Protein AF-A0A8C9R2N9-F1 (afdb_monomer_lite)

Foldseek 3Di:
DDDDDDDDDPPDDDDDDDDDPDDPPDDFKDKDAAADDDDWDKDQDQWDWDQDPVRDIWIWGDRFIHTHPDMDMTGTLAFAFQVRDDDPVVNVVQVVQLVVLCVQFDWDDLDPLAFTFTPDQALVSHDPRQHDPDPPQDALVVLLVVLLVVCVVDVDDPDLLLVVCVVCVLPQLSLQVCCQFFLQVQQKFFALDDDPQHPDFQVQQVVVADPPDGPNVQSVVRFKMKRWQQLLAPQAWQCPDVVFDFDAWTKIWMWGLHPVRGTGTAWMFGHSHDDLQTDIDGPPFPSQLNLVRSLRVLQSSLLCLVQPLACRQFLLLLSLLVSLLSNQPGLSHLLNLLCVQASRNSSSNVSSCCNAPQDQVHLVSQFARSHPCSSVSSSSSVLLQAAPLCLQLQSSCVVRVNQDCVSRVPSVLNVLLVLLLVLLLLLLLLSLVVHPVWLVSQVPRPSQLSSQLSSCCRRSVVPVSHHRDNGGRTSNSVSSVSSSSQCSFWLSNLSNFQSLLSQPLSCSRRASTFRDYRGSDGPPGDPVNVVNGGDDPRSSSSSNSNSVSRNDADPPFAFDLRDPSCSNPDPSSVVSSVSSVVSLVVSLVVLVVVQPPDSNRRCSSNRVRIGRGNND

Sequence (616 aa):
INFLLLVLFQKQVDSYDINVTEDLGDIELVKIEKRKYWMQDDWYCKYITVKTPAGDYIEFPCFRWVTDDKEIILRDGRARLPQNDKTRVAKQHRRKELELRQKVYRWREWHPGFPMSIDANTHKELPRDIQFDSEKGIDFVLNYSKAVSERLIHVGWSVSQSVTAIAHWQEDFMFGYQFLNGCNPVMMQKSTKIPDNFPVTSAMVESCLERDLTLEEEVKAGNIYIADYAIMEGISPNSTDPCTLQYLAAPICMLYKNVQNKILPIAIQLGQTPGEDNPIFLPTDDKYDWLLAKIWVRSSDFHVHQTVTHLLRTHLISEVFGIAMFRQLPAVHPAFKLLLPHIRFTIAINTKAREQLICECGLFDKANGTGGGGHVELVQKSMKTFTYKSLCFPEAIKARGLESEEELPYYYYRDDGLRVWKAVQSFVTDIVSIYYSSDETVQDDEEIQAFVKDVCSFGMQDQDECEFPKSLKTREQLIEYLTTVIFTASAQHASINFGQYDWCSWIPNSPPTMRKAPPTKKGTVTVQHIIESLPDRGRSCWHLGAVWALSQFQENELFLGMYPDEHFTEKPAKAAMEKFRKKLTEITSFIKSRNEGKKLPYYYLSPDRIPNSVAV

Organism: Scleropages formosus (NCBI:txid113540)

Structure (mmCIF, N/CA/C/O backbone):
data_AF-A0A8C9R2N9-F1
#
_entry.id   AF-A0A8C9R2N9-F1
#
loop_
_atom_site.group_PDB
_atom_site.id
_atom_site.type_symbol
_atom_site.label_atom_id
_atom_site.label_alt_id
_atom_site.label_comp_id
_atom_site.label_asym_id
_atom_site.label_entity_id
_atom_site.label_seq_id
_atom_site.pdbx_PDB_ins_code
_atom_site.Cartn_x
_atom_site.Cartn_y
_atom_site.Cartn_z
_atom_site.occupancy
_atom_site.B_iso_or_equiv
_atom_site.auth_seq_id
_atom_site.auth_comp_id
_atom_site.auth_asym_id
_atom_site.auth_atom_id
_atom_site.pdbx_PDB_model_num
ATOM 1 N N . ILE A 1 1 ? 35.211 9.906 -40.954 1.00 30.98 1 ILE A N 1
ATOM 2 C CA . ILE A 1 1 ? 34.396 10.184 -39.748 1.00 30.98 1 ILE A CA 1
ATOM 3 C C . ILE A 1 1 ? 33.960 11.639 -39.849 1.00 30.98 1 ILE A C 1
ATOM 5 O O . ILE A 1 1 ? 34.763 12.517 -39.571 1.00 30.98 1 ILE A O 1
ATOM 9 N N . ASN A 1 2 ? 32.754 11.892 -40.361 1.00 23.36 2 ASN A N 1
ATOM 10 C CA . ASN A 1 2 ? 32.170 13.235 -40.386 1.00 23.36 2 ASN A CA 1
ATOM 11 C C . ASN A 1 2 ? 31.324 13.391 -39.119 1.00 23.36 2 ASN A C 1
ATOM 13 O O . ASN A 1 2 ? 30.475 12.547 -38.848 1.00 23.36 2 ASN A O 1
ATOM 17 N N . PHE A 1 3 ? 31.600 14.425 -38.325 1.00 26.95 3 PHE A N 1
ATOM 18 C CA . PHE A 1 3 ? 30.824 14.755 -37.132 1.00 26.95 3 PHE A CA 1
ATOM 19 C C . PHE A 1 3 ? 29.537 15.475 -37.542 1.00 26.95 3 PHE A C 1
ATOM 21 O O . PHE A 1 3 ? 29.598 16.468 -38.265 1.00 26.95 3 PHE A O 1
ATOM 28 N N . LEU A 1 4 ? 28.388 14.996 -37.060 1.00 31.89 4 LEU A N 1
ATOM 29 C CA . LEU A 1 4 ? 27.130 15.734 -37.112 1.00 31.89 4 LEU A CA 1
ATOM 30 C C . LEU A 1 4 ? 26.926 16.414 -35.752 1.00 31.89 4 LEU A C 1
ATOM 32 O O . LEU A 1 4 ? 26.895 15.745 -34.719 1.00 31.89 4 LEU A O 1
ATOM 36 N N . LEU A 1 5 ? 26.850 17.744 -35.752 1.00 31.39 5 LEU A N 1
ATOM 37 C CA . LEU A 1 5 ? 26.558 18.546 -34.568 1.00 31.39 5 LEU A CA 1
ATOM 38 C C . LEU A 1 5 ? 25.041 18.556 -34.364 1.00 31.39 5 LEU A C 1
ATOM 40 O O . LEU A 1 5 ? 24.313 18.969 -35.265 1.00 31.39 5 LEU A O 1
ATOM 44 N N . LEU A 1 6 ? 24.574 18.121 -33.196 1.00 41.03 6 LEU A N 1
ATOM 45 C CA . LEU A 1 6 ? 23.157 18.134 -32.858 1.00 41.03 6 LEU A CA 1
ATOM 46 C C . LEU A 1 6 ? 22.880 19.044 -31.674 1.00 41.03 6 LEU A C 1
ATOM 48 O O . LEU A 1 6 ? 23.296 18.770 -30.552 1.00 41.03 6 LEU A O 1
ATOM 52 N N . VAL A 1 7 ? 22.177 20.137 -31.955 1.00 34.03 7 VAL A N 1
ATOM 53 C CA . VAL A 1 7 ? 21.588 21.026 -30.954 1.00 34.03 7 VAL A CA 1
ATOM 54 C C . VAL A 1 7 ? 20.124 20.612 -30.837 1.00 34.03 7 VAL A C 1
ATOM 56 O O . VAL A 1 7 ? 19.346 20.868 -31.751 1.00 34.03 7 VAL A O 1
ATOM 59 N N . LEU A 1 8 ? 19.769 19.910 -29.760 1.00 41.91 8 LEU A N 1
ATOM 60 C CA . LEU A 1 8 ? 18.420 19.377 -29.548 1.00 41.91 8 LEU A CA 1
ATOM 61 C C . LEU A 1 8 ? 17.604 20.330 -28.664 1.00 41.91 8 LEU A C 1
ATOM 63 O O . LEU A 1 8 ? 18.012 20.659 -27.553 1.00 41.91 8 LEU A O 1
ATOM 67 N N . PHE A 1 9 ? 16.435 20.751 -29.150 1.00 40.16 9 PHE A N 1
ATOM 68 C CA . PHE A 1 9 ? 15.408 21.439 -28.361 1.00 40.16 9 PHE A CA 1
ATOM 69 C C . PHE A 1 9 ? 14.445 20.409 -27.727 1.00 40.16 9 PHE A C 1
ATOM 71 O O . PHE A 1 9 ? 14.229 19.324 -28.269 1.00 40.16 9 PHE A O 1
ATOM 78 N N . GLN A 1 10 ? 13.831 20.730 -26.579 1.00 43.34 10 GLN A N 1
ATOM 79 C CA . GLN A 1 10 ? 12.841 19.853 -25.929 1.00 43.34 10 GLN A CA 1
ATOM 80 C C . GLN A 1 10 ? 11.641 19.568 -26.861 1.00 43.34 10 GLN A C 1
ATOM 82 O O . GLN A 1 10 ? 10.961 20.497 -27.289 1.00 43.34 10 GLN A O 1
ATOM 87 N N . LYS A 1 11 ? 11.335 18.273 -27.074 1.00 55.31 11 LYS A N 1
ATOM 88 C CA . LYS A 1 11 ? 10.194 17.703 -27.842 1.00 55.31 11 LYS A CA 1
ATOM 89 C C . LYS A 1 11 ? 10.330 17.611 -29.373 1.00 55.31 11 LYS A C 1
ATOM 91 O O . LYS A 1 11 ? 9.311 17.553 -30.059 1.00 55.31 11 LYS A O 1
ATOM 96 N N . GLN A 1 12 ? 11.539 17.543 -29.919 1.00 71.94 12 GLN A N 1
ATOM 97 C CA . GLN A 1 12 ? 11.727 17.334 -31.357 1.00 71.94 12 GLN A CA 1
ATOM 98 C C . GLN A 1 12 ? 11.846 15.838 -31.714 1.00 71.94 12 GLN A C 1
ATOM 100 O O . GLN A 1 12 ? 12.436 15.059 -30.965 1.00 71.94 12 GLN A O 1
ATOM 105 N N . VAL A 1 13 ? 11.240 15.428 -32.835 1.00 86.44 13 VAL A N 1
ATOM 106 C CA . VAL A 1 13 ? 11.548 14.157 -33.510 1.00 86.44 13 VAL A CA 1
ATOM 107 C C . VAL A 1 13 ? 12.499 14.502 -34.640 1.00 86.44 13 VAL A C 1
ATOM 109 O O . VAL A 1 13 ? 12.107 15.197 -35.577 1.00 86.44 13 VAL A O 1
ATOM 112 N N . ASP A 1 14 ? 13.731 14.021 -34.544 1.00 89.81 14 ASP A N 1
ATOM 113 C CA . ASP A 1 14 ? 14.761 14.287 -35.537 1.00 89.81 14 ASP A CA 1
ATOM 114 C C . ASP A 1 14 ? 15.084 13.033 -36.342 1.00 89.81 14 ASP A C 1
ATOM 116 O O . ASP A 1 14 ? 15.123 11.922 -35.809 1.00 89.81 14 ASP A O 1
ATOM 120 N N . SER A 1 15 ? 15.325 13.223 -37.638 1.00 91.62 15 SER A N 1
ATOM 121 C CA . SER A 1 15 ? 15.617 12.148 -38.581 1.00 91.62 15 SER A CA 1
ATOM 122 C C . SER A 1 15 ? 16.916 12.439 -39.318 1.00 91.62 15 SER A C 1
ATOM 124 O O . SER A 1 15 ? 17.177 13.580 -39.701 1.00 91.62 15 SER A O 1
ATOM 126 N N . TYR A 1 16 ? 17.714 11.395 -39.537 1.00 92.81 16 TYR A N 1
ATOM 127 C CA . TYR A 1 16 ? 19.038 11.495 -40.147 1.00 92.81 16 TYR A CA 1
ATOM 128 C C . TYR A 1 16 ? 19.216 10.416 -41.201 1.00 92.81 16 TYR A C 1
ATOM 130 O O . TYR A 1 16 ? 18.921 9.248 -40.947 1.00 92.81 16 TYR A O 1
ATOM 138 N N . ASP A 1 17 ? 19.781 10.801 -42.341 1.00 93.38 17 ASP A N 1
ATOM 139 C CA . ASP A 1 17 ? 20.254 9.854 -43.342 1.00 93.38 17 ASP A CA 1
ATOM 140 C C . ASP A 1 17 ? 21.686 9.435 -42.994 1.00 93.38 17 ASP A C 1
ATOM 142 O O . ASP A 1 17 ? 22.619 10.244 -43.019 1.00 93.38 17 ASP A O 1
ATOM 146 N N . ILE A 1 18 ? 21.862 8.161 -42.639 1.00 91.81 18 ILE A N 1
ATOM 147 C CA . ILE A 1 18 ? 23.154 7.589 -42.251 1.00 91.81 18 ILE A CA 1
ATOM 148 C C . ILE A 1 18 ? 23.575 6.571 -43.308 1.00 91.81 18 ILE A C 1
ATOM 150 O O . ILE A 1 18 ? 22.955 5.522 -43.456 1.00 91.81 18 ILE A O 1
ATOM 154 N N . ASN A 1 19 ? 24.667 6.867 -44.014 1.00 91.44 19 ASN A N 1
ATOM 155 C CA . ASN A 1 19 ? 25.285 5.939 -44.958 1.00 91.44 19 ASN A CA 1
ATOM 156 C C . ASN A 1 19 ? 26.396 5.149 -44.258 1.00 91.44 19 ASN A C 1
ATOM 158 O O . ASN A 1 19 ? 27.342 5.737 -43.729 1.00 91.44 19 ASN A O 1
ATOM 162 N N . VAL A 1 20 ? 26.284 3.823 -44.272 1.00 91.31 20 VAL A N 1
ATOM 163 C CA . VAL A 1 20 ? 27.295 2.899 -43.738 1.00 91.31 20 VAL A CA 1
ATOM 164 C C . VAL A 1 20 ? 28.246 2.451 -44.849 1.00 91.31 20 VAL A C 1
ATOM 166 O O . VAL A 1 20 ? 27.872 2.405 -46.019 1.00 91.31 20 VAL A O 1
ATOM 169 N N . THR A 1 21 ? 29.501 2.165 -44.501 1.00 91.00 21 THR A N 1
ATOM 170 C CA . THR A 1 21 ? 30.548 1.801 -45.475 1.00 91.00 21 THR A CA 1
ATOM 171 C C . THR A 1 21 ? 30.492 0.342 -45.922 1.00 91.00 21 THR A C 1
ATOM 173 O O . THR A 1 21 ? 31.142 -0.016 -46.900 1.00 91.00 21 THR A O 1
ATOM 176 N N . GLU A 1 22 ? 29.746 -0.494 -45.205 1.00 92.88 22 GLU A N 1
ATOM 177 C CA . GLU A 1 22 ? 29.588 -1.926 -45.448 1.00 92.88 22 GLU A CA 1
ATOM 178 C C . GLU A 1 22 ? 28.157 -2.367 -45.118 1.00 92.88 22 GLU A C 1
ATOM 180 O O . GLU A 1 22 ? 27.438 -1.668 -44.400 1.00 92.88 22 GLU A O 1
ATOM 185 N N . ASP A 1 23 ? 27.745 -3.518 -45.650 1.00 89.94 23 ASP A N 1
ATOM 186 C CA . ASP A 1 23 ? 26.470 -4.140 -45.295 1.00 89.94 23 ASP A CA 1
ATOM 187 C C . ASP A 1 23 ? 26.554 -4.726 -43.878 1.00 89.94 23 ASP A C 1
ATOM 189 O O . ASP A 1 23 ? 27.383 -5.593 -43.598 1.00 89.94 23 ASP A O 1
ATOM 193 N N . LEU A 1 24 ? 25.702 -4.225 -42.981 1.00 90.12 24 LEU A N 1
ATOM 194 C CA . LEU A 1 24 ? 25.659 -4.630 -41.575 1.00 90.12 24 LEU A CA 1
ATOM 195 C C . LEU A 1 24 ? 24.761 -5.855 -41.331 1.00 90.12 24 LEU A C 1
ATOM 197 O O . LEU A 1 24 ? 24.753 -6.377 -40.216 1.00 90.12 24 LEU A O 1
ATOM 201 N N . GLY A 1 25 ? 24.008 -6.308 -42.341 1.00 89.75 25 GLY A N 1
ATOM 202 C CA . GLY A 1 25 ? 22.984 -7.339 -42.186 1.00 89.75 25 GLY A CA 1
ATOM 203 C C . GLY A 1 25 ? 21.828 -6.898 -41.278 1.00 89.75 25 GLY A C 1
ATOM 204 O O . GLY A 1 25 ? 21.458 -5.721 -41.232 1.00 89.75 25 GLY A O 1
ATOM 205 N N . ASP A 1 26 ? 21.250 -7.851 -40.542 1.00 89.25 26 ASP A N 1
ATOM 206 C CA . ASP A 1 26 ? 20.161 -7.578 -39.600 1.00 89.25 26 ASP A CA 1
ATOM 207 C C . ASP A 1 26 ? 20.655 -6.735 -38.414 1.00 89.25 26 ASP A C 1
ATOM 209 O O . ASP A 1 26 ? 21.533 -7.140 -37.648 1.00 89.25 26 ASP A O 1
ATOM 213 N N . ILE A 1 27 ? 20.048 -5.564 -38.215 1.00 91.50 27 ILE A N 1
ATOM 214 C CA . ILE A 1 27 ? 20.399 -4.673 -37.105 1.00 91.50 27 ILE A CA 1
ATOM 215 C C . ILE A 1 27 ? 19.938 -5.293 -35.779 1.00 91.50 27 ILE A C 1
ATOM 217 O O . ILE A 1 27 ? 18.743 -5.380 -35.498 1.00 91.50 27 ILE A O 1
ATOM 221 N N . GLU A 1 28 ? 20.894 -5.682 -34.933 1.00 90.00 28 GLU A N 1
ATOM 222 C CA . GLU A 1 28 ? 20.603 -6.266 -33.616 1.00 90.00 28 GLU A CA 1
ATOM 223 C C . GLU A 1 28 ? 20.548 -5.239 -32.477 1.00 90.00 28 GLU A C 1
ATOM 225 O O . GLU A 1 28 ? 19.728 -5.371 -31.564 1.00 90.00 28 GLU A O 1
ATOM 230 N N . LEU A 1 29 ? 21.441 -4.243 -32.500 1.00 95.25 29 LEU A N 1
ATOM 231 C CA . LEU A 1 29 ? 21.649 -3.281 -31.417 1.00 95.25 29 LEU A CA 1
ATOM 232 C C . LEU A 1 29 ? 21.846 -1.869 -31.970 1.00 95.25 29 LEU A C 1
ATOM 234 O O . LEU A 1 29 ? 22.478 -1.691 -33.010 1.00 95.25 29 LEU A O 1
ATOM 238 N N . VAL A 1 30 ? 21.402 -0.866 -31.214 1.00 95.19 30 VAL A N 1
ATOM 239 C CA . VAL A 1 30 ? 21.733 0.545 -31.458 1.00 95.19 30 VAL A CA 1
ATOM 240 C C . VAL A 1 30 ? 22.514 1.084 -30.270 1.00 95.19 30 VAL A C 1
ATOM 242 O O . VAL A 1 30 ? 22.053 1.002 -29.134 1.00 95.19 30 VAL A O 1
ATOM 245 N N . LYS A 1 31 ? 23.702 1.635 -30.526 1.00 94.81 31 LYS A N 1
ATOM 246 C CA . LYS A 1 31 ? 24.531 2.295 -29.513 1.00 94.81 31 LYS A CA 1
ATOM 247 C C . LYS A 1 31 ? 24.404 3.812 -29.644 1.00 94.81 31 LYS A C 1
ATOM 249 O O . LYS A 1 31 ? 24.593 4.356 -30.728 1.00 94.81 31 LYS A O 1
ATOM 254 N N . ILE A 1 32 ? 24.160 4.476 -28.521 1.00 92.94 32 ILE A N 1
ATOM 255 C CA . ILE A 1 32 ? 24.166 5.930 -28.370 1.00 92.94 32 ILE A CA 1
ATOM 256 C C . ILE A 1 32 ? 25.261 6.292 -27.370 1.00 92.94 32 ILE A C 1
ATOM 258 O O . ILE A 1 32 ? 25.364 5.679 -26.309 1.00 92.94 32 ILE A O 1
ATOM 262 N N . GLU A 1 33 ? 26.059 7.303 -27.687 1.00 90.50 33 GLU A N 1
ATOM 263 C CA . GLU A 1 33 ? 27.053 7.882 -26.785 1.00 90.50 33 GLU A CA 1
ATOM 264 C C . GLU A 1 33 ? 26.871 9.398 -26.806 1.00 90.50 33 GLU A C 1
ATOM 266 O O . GLU A 1 33 ? 26.909 10.013 -27.874 1.00 90.50 33 GLU A O 1
ATOM 271 N N . LYS A 1 34 ? 26.653 9.999 -25.634 1.00 87.62 34 LYS A N 1
ATOM 272 C CA . LYS A 1 34 ? 26.578 11.455 -25.504 1.00 87.62 34 LYS A CA 1
ATOM 273 C C . LYS A 1 34 ? 27.916 11.971 -24.995 1.00 87.62 34 LYS A C 1
ATOM 275 O O . LYS A 1 34 ? 28.347 11.590 -23.912 1.00 87.62 34 LYS A O 1
ATOM 280 N N . ARG A 1 35 ? 28.569 12.833 -25.775 1.00 85.19 35 ARG A N 1
ATOM 281 C CA . ARG A 1 35 ? 29.823 13.487 -25.379 1.00 85.19 35 ARG A CA 1
ATOM 282 C C . ARG A 1 35 ? 29.548 14.891 -24.881 1.00 85.19 35 ARG A C 1
ATOM 284 O O . ARG A 1 35 ? 28.815 15.643 -25.530 1.00 85.19 35 ARG A O 1
ATOM 291 N N . LYS A 1 36 ? 30.202 15.263 -23.785 1.00 84.69 36 LYS A N 1
ATOM 292 C CA . LYS A 1 36 ? 30.131 16.623 -23.261 1.00 84.69 36 LYS A CA 1
ATOM 293 C C . LYS A 1 36 ? 30.735 17.606 -24.264 1.00 84.69 36 LYS A C 1
ATOM 295 O O . LYS A 1 36 ? 31.909 17.502 -24.609 1.00 84.69 36 LYS A O 1
ATOM 300 N N . TYR A 1 37 ? 29.940 18.576 -24.714 1.00 71.38 37 TYR A N 1
ATOM 301 C CA . TYR A 1 37 ? 30.416 19.618 -25.628 1.00 71.38 37 TYR A CA 1
ATOM 302 C C . TYR A 1 37 ? 30.881 20.871 -24.861 1.00 71.38 37 TYR A C 1
ATOM 304 O O . TYR A 1 37 ? 31.976 21.348 -25.133 1.00 71.38 37 TYR A O 1
ATOM 312 N N . TRP A 1 38 ? 30.119 21.370 -23.870 1.00 73.69 38 TRP A N 1
ATOM 313 C CA . TRP A 1 38 ? 30.485 22.557 -23.057 1.00 73.69 38 TRP A CA 1
ATOM 314 C C . TRP A 1 38 ? 29.992 22.478 -21.598 1.00 73.69 38 TRP A C 1
ATOM 316 O O . TRP A 1 38 ? 30.790 22.544 -20.663 1.00 73.69 38 TRP A O 1
ATOM 326 N N . MET A 1 39 ? 28.686 22.302 -21.390 1.00 77.12 39 MET A N 1
ATOM 327 C CA . MET A 1 39 ? 28.062 22.095 -20.075 1.00 77.12 39 MET A CA 1
ATOM 328 C C . MET A 1 39 ? 27.438 20.704 -20.003 1.00 77.12 39 MET A C 1
ATOM 330 O O . MET A 1 39 ? 27.202 20.088 -21.042 1.00 77.12 39 MET A O 1
ATOM 334 N N . GLN A 1 40 ? 27.214 20.216 -18.781 1.00 76.44 40 GLN A N 1
ATOM 335 C CA . GLN A 1 40 ? 26.434 18.998 -18.600 1.00 76.44 40 GLN A CA 1
ATOM 336 C C . GLN A 1 40 ? 24.972 19.290 -18.929 1.00 76.44 40 GLN A C 1
ATOM 338 O O . GLN A 1 40 ? 24.415 20.266 -18.430 1.00 76.44 40 GLN A O 1
ATOM 343 N N . ASP A 1 41 ? 24.383 18.443 -19.765 1.00 83.31 41 ASP A N 1
ATOM 344 C CA . ASP A 1 41 ? 22.980 18.538 -20.163 1.00 83.31 41 ASP A CA 1
ATOM 345 C C . ASP A 1 41 ? 22.411 17.131 -20.336 1.00 83.31 41 ASP A C 1
ATOM 347 O O . ASP A 1 41 ? 22.882 16.380 -21.188 1.00 83.31 41 ASP A O 1
ATOM 351 N N . ASP A 1 42 ? 21.455 16.737 -19.503 1.00 87.19 42 ASP A N 1
ATOM 352 C CA . ASP A 1 42 ? 20.895 15.388 -19.536 1.00 87.19 42 ASP A CA 1
ATOM 353 C C . ASP A 1 42 ? 19.813 15.294 -20.623 1.00 87.19 42 ASP A C 1
ATOM 355 O O . ASP A 1 42 ? 18.883 16.098 -20.669 1.00 87.19 42 ASP A O 1
ATOM 359 N N . TRP A 1 43 ? 19.888 14.275 -21.483 1.00 88.88 43 TRP A N 1
ATOM 360 C CA . TRP A 1 43 ? 18.938 14.097 -22.584 1.00 88.88 43 TRP A CA 1
ATOM 361 C C . TRP A 1 43 ? 18.003 12.916 -22.326 1.00 88.88 43 TRP A C 1
ATOM 363 O O . TRP A 1 43 ? 18.458 11.782 -22.220 1.00 88.88 43 TRP A O 1
ATOM 373 N N . TYR A 1 44 ? 16.691 13.143 -22.254 1.00 90.12 44 TYR A N 1
ATOM 374 C CA . TYR A 1 44 ? 15.724 12.046 -22.162 1.00 90.12 44 TYR A CA 1
ATOM 375 C C . TYR A 1 44 ? 15.388 11.500 -23.557 1.00 90.12 44 TYR A C 1
ATOM 377 O O . TYR A 1 44 ? 14.719 12.162 -24.355 1.00 90.12 44 TYR A O 1
ATOM 385 N N . CYS A 1 45 ? 15.844 10.283 -23.855 1.00 92.62 45 CYS A N 1
ATOM 386 C CA . CYS A 1 45 ? 15.598 9.620 -25.132 1.00 92.62 45 CYS A CA 1
ATOM 387 C C . CYS A 1 45 ? 14.385 8.688 -25.007 1.00 92.62 45 CYS A C 1
ATOM 389 O O . CYS A 1 45 ? 14.415 7.732 -24.233 1.00 92.62 45 CYS A O 1
ATOM 391 N N . LYS A 1 46 ? 13.320 8.941 -25.783 1.00 92.81 46 LYS A N 1
ATOM 392 C CA . LYS A 1 46 ? 12.125 8.078 -25.797 1.00 92.81 46 LYS A CA 1
ATOM 393 C C . LYS A 1 46 ? 12.383 6.773 -26.548 1.00 92.81 46 LYS A C 1
ATOM 395 O O . LYS A 1 46 ? 12.303 5.697 -25.969 1.00 92.81 46 LYS A O 1
ATOM 400 N N . TYR A 1 47 ? 12.720 6.863 -27.827 1.00 94.88 47 TYR A N 1
ATOM 401 C CA . TYR A 1 47 ? 12.958 5.711 -28.690 1.00 94.88 47 TYR A CA 1
ATOM 402 C C . TYR A 1 47 ? 13.806 6.119 -29.897 1.00 94.88 47 TYR A C 1
ATOM 404 O O . TYR A 1 47 ? 13.935 7.305 -30.205 1.00 94.88 47 TYR A O 1
ATOM 412 N N . ILE A 1 48 ? 14.350 5.124 -30.593 1.00 95.62 48 ILE A N 1
ATOM 413 C CA . ILE A 1 48 ? 14.954 5.270 -31.921 1.00 95.62 48 ILE A CA 1
ATOM 414 C C . ILE A 1 48 ? 14.216 4.358 -32.888 1.00 95.62 48 ILE A C 1
ATOM 416 O O . ILE A 1 48 ? 13.921 3.212 -32.564 1.00 95.62 48 ILE A O 1
ATOM 420 N N . THR A 1 49 ? 13.957 4.841 -34.097 1.00 95.50 49 THR A N 1
ATOM 421 C CA . THR A 1 49 ? 13.461 4.012 -35.196 1.00 95.50 49 THR A CA 1
ATOM 422 C C . THR A 1 49 ? 14.461 4.001 -36.333 1.00 95.50 49 THR A C 1
ATOM 424 O O . THR A 1 49 ? 14.975 5.052 -36.710 1.00 95.50 49 THR A O 1
ATOM 427 N N . VAL A 1 50 ? 14.701 2.829 -36.908 1.00 94.94 50 VAL A N 1
ATOM 428 C CA . VAL A 1 50 ? 15.604 2.651 -38.042 1.00 94.94 50 VAL A CA 1
ATOM 429 C C . VAL A 1 50 ? 14.818 2.100 -39.220 1.00 94.94 50 VAL A C 1
ATOM 431 O O . VAL A 1 50 ? 14.196 1.044 -39.111 1.00 94.94 50 VAL A O 1
ATOM 434 N N . LYS A 1 51 ? 14.872 2.814 -40.347 1.00 94.75 51 LYS A N 1
ATOM 435 C CA . LYS A 1 51 ? 14.405 2.320 -41.641 1.00 94.75 51 LYS A CA 1
ATOM 436 C C . LYS A 1 51 ? 15.598 1.758 -42.410 1.00 94.75 51 LYS A C 1
ATOM 438 O O . LYS A 1 51 ? 16.511 2.510 -42.744 1.00 94.75 51 LYS A O 1
ATOM 443 N N . THR A 1 52 ? 15.613 0.454 -42.664 1.00 92.75 52 THR A N 1
ATOM 444 C CA . THR A 1 52 ? 16.729 -0.200 -43.363 1.00 92.75 52 THR A CA 1
ATOM 445 C C . THR A 1 52 ? 16.664 0.061 -44.874 1.00 92.75 52 THR A C 1
ATOM 447 O O . THR A 1 52 ? 15.593 0.386 -45.400 1.00 92.75 52 THR A O 1
ATOM 450 N N . PRO A 1 53 ? 17.773 -0.128 -45.618 1.00 89.12 53 PRO A N 1
ATOM 451 C CA . PRO A 1 53 ? 17.753 -0.082 -47.082 1.00 89.12 53 PRO A CA 1
ATOM 452 C C . PRO A 1 53 ? 16.783 -1.093 -47.718 1.00 89.12 53 PRO A C 1
ATOM 454 O O . PRO A 1 53 ? 16.254 -0.834 -48.795 1.00 89.12 53 PRO A O 1
ATOM 457 N N . ALA A 1 54 ? 16.512 -2.214 -47.037 1.00 88.56 54 ALA A N 1
ATOM 458 C CA . ALA A 1 54 ? 15.531 -3.218 -47.457 1.00 88.56 54 ALA A CA 1
ATOM 459 C C . ALA A 1 54 ? 14.068 -2.770 -47.250 1.00 88.56 54 ALA A C 1
ATOM 461 O O . ALA A 1 54 ? 13.147 -3.415 -47.746 1.00 88.56 54 ALA A O 1
ATOM 462 N N . GLY A 1 55 ? 13.846 -1.648 -46.557 1.00 89.19 55 GLY A N 1
ATOM 463 C CA . GLY A 1 55 ? 12.523 -1.099 -46.266 1.00 89.19 55 GLY A CA 1
ATOM 464 C C . GLY A 1 55 ? 11.935 -1.540 -44.925 1.00 89.19 55 GLY A C 1
ATOM 465 O O . GLY A 1 55 ? 10.826 -1.111 -44.601 1.00 89.19 55 GLY A O 1
ATOM 466 N N . ASP A 1 56 ? 12.662 -2.335 -44.134 1.00 90.06 56 ASP A N 1
ATOM 467 C CA . ASP A 1 56 ? 12.225 -2.744 -42.799 1.00 90.06 56 ASP A CA 1
ATOM 468 C C . ASP A 1 56 ? 12.222 -1.562 -41.834 1.00 90.06 56 ASP A C 1
ATOM 470 O O . ASP A 1 56 ? 13.068 -0.670 -41.914 1.00 90.06 56 ASP A O 1
ATOM 474 N N . TYR A 1 57 ? 11.283 -1.583 -40.891 1.00 92.94 57 TYR A N 1
ATOM 475 C CA . TYR A 1 57 ? 11.164 -0.579 -39.841 1.00 92.94 57 TYR A CA 1
ATOM 476 C C . TYR A 1 57 ? 11.381 -1.241 -38.482 1.00 92.94 57 TYR A C 1
ATOM 478 O O . TYR A 1 57 ? 10.601 -2.103 -38.074 1.00 92.94 57 TYR A O 1
ATOM 486 N N . ILE A 1 58 ? 12.453 -0.855 -37.792 1.00 93.94 58 ILE A N 1
ATOM 487 C CA . ILE A 1 58 ? 12.849 -1.443 -36.511 1.00 93.94 58 ILE A CA 1
ATOM 488 C C . ILE A 1 58 ? 12.799 -0.358 -35.442 1.00 93.94 58 ILE A C 1
ATOM 490 O O . ILE A 1 58 ? 13.426 0.690 -35.575 1.00 93.94 58 ILE A O 1
ATOM 494 N N . GLU A 1 59 ? 12.054 -0.616 -34.374 1.00 95.56 59 GLU A N 1
ATOM 495 C CA . GLU A 1 59 ? 11.909 0.292 -33.241 1.00 95.56 59 GLU A CA 1
ATOM 496 C C . GLU A 1 59 ? 12.756 -0.182 -32.056 1.00 95.56 59 GLU A C 1
ATOM 498 O O . GLU A 1 59 ? 12.761 -1.368 -31.723 1.00 95.56 59 GLU A O 1
ATOM 503 N N . PHE A 1 60 ? 13.450 0.756 -31.415 1.00 96.81 60 PHE A N 1
ATOM 504 C CA . PHE A 1 60 ? 14.335 0.572 -30.268 1.00 96.81 60 PHE A CA 1
ATOM 505 C C . PHE A 1 60 ? 13.839 1.454 -29.110 1.00 96.81 60 PHE A C 1
ATOM 507 O O . PHE A 1 60 ? 14.242 2.619 -29.003 1.00 96.81 60 PHE A O 1
ATOM 514 N N . PRO A 1 61 ? 12.946 0.932 -28.248 1.00 96.19 61 PRO A N 1
ATOM 515 C CA . PRO A 1 61 ? 12.492 1.623 -27.045 1.00 96.19 61 PRO A CA 1
ATOM 516 C C . PRO A 1 61 ? 13.663 1.961 -26.114 1.00 96.19 61 PRO A C 1
ATOM 518 O O . PRO A 1 61 ? 14.486 1.093 -25.817 1.00 96.19 61 PRO A O 1
ATOM 521 N N . CYS A 1 62 ? 13.724 3.203 -25.629 1.00 94.69 62 CYS A N 1
ATOM 522 C CA . CYS A 1 62 ? 14.761 3.674 -24.708 1.00 94.69 62 CYS A CA 1
ATOM 523 C C . CYS A 1 62 ? 14.149 4.089 -23.365 1.00 94.69 62 CYS A C 1
ATOM 525 O O . CYS A 1 62 ? 14.363 3.401 -22.371 1.00 94.69 62 CYS A O 1
ATOM 527 N N . PHE A 1 63 ? 13.358 5.166 -23.363 1.00 93.50 63 PHE A N 1
ATOM 528 C CA . PHE A 1 63 ? 12.669 5.769 -22.214 1.00 93.50 63 PHE A CA 1
ATOM 529 C C . PHE A 1 63 ? 13.578 6.016 -21.000 1.00 93.50 63 PHE A C 1
ATOM 531 O O . PHE A 1 63 ? 13.204 5.759 -19.855 1.00 93.50 63 PHE A O 1
ATOM 538 N N . ARG A 1 64 ? 14.800 6.500 -21.255 1.00 91.62 64 ARG A N 1
ATOM 539 C CA . ARG A 1 64 ? 15.859 6.672 -20.248 1.00 91.62 64 ARG A CA 1
ATOM 540 C C . ARG A 1 64 ? 16.633 7.969 -20.436 1.00 91.62 64 ARG A C 1
ATOM 542 O O . ARG A 1 64 ? 16.666 8.548 -21.526 1.00 91.62 64 ARG A O 1
ATOM 549 N N . TRP A 1 65 ? 17.290 8.400 -19.363 1.00 91.19 65 TRP A N 1
ATOM 550 C CA . TRP A 1 65 ? 18.160 9.568 -19.376 1.00 91.19 65 TRP A CA 1
ATOM 551 C C . TRP A 1 65 ? 19.554 9.202 -19.900 1.00 91.19 65 TRP A C 1
ATOM 553 O O . TRP A 1 65 ? 20.253 8.351 -19.350 1.00 91.19 65 TRP A O 1
ATOM 563 N N . VAL A 1 66 ? 19.977 9.885 -20.961 1.00 89.81 66 VAL A N 1
ATOM 564 C CA . VAL A 1 66 ? 21.321 9.819 -21.535 1.00 89.81 66 VAL A CA 1
ATOM 565 C C . VAL A 1 66 ? 22.162 10.938 -20.928 1.00 89.81 66 VAL A C 1
ATOM 567 O O . VAL A 1 66 ? 22.030 12.109 -21.290 1.00 89.81 66 VAL A O 1
ATOM 570 N N . THR A 1 67 ? 23.021 10.576 -19.979 1.00 87.31 67 THR A N 1
ATOM 571 C CA . THR A 1 67 ? 23.974 11.502 -19.350 1.00 87.31 67 THR A CA 1
ATOM 572 C C . THR A 1 67 ? 25.298 11.517 -20.115 1.00 87.31 67 THR A C 1
ATOM 574 O O . THR A 1 67 ? 25.613 10.558 -20.822 1.00 87.31 67 THR A O 1
ATOM 577 N N . ASP A 1 68 ? 26.091 12.577 -19.951 1.00 82.25 68 ASP A N 1
ATOM 578 C CA . ASP A 1 68 ? 27.417 12.679 -20.573 1.00 82.25 68 ASP A CA 1
ATOM 579 C C . ASP A 1 68 ? 28.326 11.486 -20.250 1.00 82.25 68 ASP A C 1
ATOM 581 O O . ASP A 1 68 ? 28.272 10.911 -19.160 1.00 82.25 68 ASP A O 1
ATOM 585 N N . ASP A 1 69 ? 29.156 11.136 -21.233 1.00 75.44 69 ASP A N 1
ATOM 586 C CA . ASP A 1 69 ? 30.228 10.143 -21.165 1.00 75.44 69 ASP A CA 1
ATOM 587 C C . ASP A 1 69 ? 29.751 8.730 -20.773 1.00 75.44 69 ASP A C 1
ATOM 589 O O . ASP A 1 69 ? 30.534 7.882 -20.335 1.00 75.44 69 ASP A O 1
ATOM 593 N N . LYS A 1 70 ? 28.453 8.452 -20.967 1.00 81.25 70 LYS A N 1
ATOM 594 C CA . LYS A 1 70 ? 27.860 7.117 -20.857 1.00 81.25 70 LYS A CA 1
ATOM 595 C C . LYS A 1 70 ? 27.367 6.620 -22.207 1.00 81.25 70 LYS A C 1
ATOM 597 O O . LYS A 1 70 ? 26.736 7.339 -22.982 1.00 81.25 70 LYS A O 1
ATOM 602 N N . GLU A 1 71 ? 27.623 5.342 -22.445 1.00 87.81 71 GLU A N 1
ATOM 603 C CA . GLU A 1 71 ? 27.076 4.613 -23.580 1.00 87.81 71 GLU A CA 1
ATOM 604 C C . GLU A 1 71 ? 25.756 3.949 -23.184 1.00 87.81 71 GLU A C 1
ATOM 606 O O . GLU A 1 71 ? 25.657 3.304 -22.137 1.00 87.81 71 GLU A O 1
ATOM 611 N N . ILE A 1 72 ? 24.753 4.062 -24.050 1.00 90.38 72 ILE A N 1
ATOM 612 C CA . ILE A 1 72 ? 23.507 3.303 -23.966 1.00 90.38 72 ILE A CA 1
ATOM 613 C C . ILE A 1 72 ? 23.439 2.388 -25.176 1.00 90.38 72 ILE A C 1
ATOM 615 O O . ILE A 1 72 ? 23.637 2.821 -26.308 1.00 90.38 72 ILE A O 1
ATOM 619 N N . ILE A 1 73 ? 23.150 1.113 -24.934 1.00 94.44 73 ILE A N 1
ATOM 620 C CA . ILE A 1 73 ? 22.980 0.116 -25.985 1.00 94.44 73 ILE A CA 1
ATOM 621 C C . ILE A 1 73 ? 21.558 -0.423 -25.893 1.00 94.44 73 ILE A C 1
ATOM 623 O O . ILE A 1 73 ? 21.177 -1.006 -24.876 1.00 94.44 73 ILE A O 1
ATOM 627 N N . LEU A 1 74 ? 20.791 -0.218 -26.956 1.00 95.44 74 LEU A N 1
ATOM 628 C CA . LEU A 1 74 ? 19.385 -0.575 -27.067 1.00 95.44 74 LEU A CA 1
ATOM 629 C C . LEU A 1 74 ? 19.212 -1.840 -27.898 1.00 95.44 74 LEU A C 1
ATOM 631 O O . LEU A 1 74 ? 19.908 -2.043 -28.895 1.00 95.44 74 LEU A O 1
ATOM 635 N N . ARG A 1 75 ? 18.235 -2.654 -27.502 1.00 96.19 75 ARG A N 1
ATOM 636 C CA . ARG A 1 75 ? 17.704 -3.757 -28.306 1.00 96.19 75 ARG A CA 1
ATOM 637 C C . ARG A 1 75 ? 16.432 -3.322 -29.010 1.00 96.19 75 ARG A C 1
ATOM 639 O O . ARG A 1 75 ? 15.774 -2.374 -28.583 1.00 96.19 75 ARG A O 1
ATOM 646 N N . ASP A 1 76 ? 16.092 -4.048 -30.068 1.00 94.81 76 ASP A N 1
ATOM 647 C CA . ASP A 1 76 ? 14.798 -3.895 -30.716 1.00 94.81 76 ASP A CA 1
ATOM 648 C C . ASP A 1 76 ? 13.645 -4.136 -29.719 1.00 94.81 76 ASP A C 1
ATOM 650 O O . ASP A 1 76 ? 13.800 -4.832 -28.711 1.00 94.81 76 ASP A O 1
ATOM 654 N N . GLY A 1 77 ? 12.488 -3.537 -29.990 1.00 95.31 77 GLY A N 1
ATOM 655 C CA . GLY A 1 77 ? 11.366 -3.496 -29.057 1.00 95.31 77 GLY A CA 1
ATOM 656 C C . GLY A 1 77 ? 10.718 -4.841 -28.740 1.00 95.31 77 GLY A C 1
ATOM 657 O O . GLY A 1 77 ? 10.052 -4.926 -27.706 1.00 95.31 77 GLY A O 1
ATOM 658 N N . ARG A 1 78 ? 10.947 -5.889 -29.547 1.00 96.88 78 ARG A N 1
ATOM 659 C CA . ARG A 1 78 ? 10.355 -7.216 -29.324 1.00 96.88 78 ARG A CA 1
ATOM 660 C C . ARG A 1 78 ? 10.841 -7.781 -27.997 1.00 96.88 78 ARG A C 1
ATOM 662 O O . ARG A 1 78 ? 12.048 -7.902 -27.774 1.00 96.88 78 ARG A O 1
ATOM 669 N N . ALA A 1 79 ? 9.915 -8.156 -27.125 1.00 98.25 79 ALA A N 1
ATOM 670 C CA . ALA A 1 79 ? 10.275 -8.761 -25.860 1.00 98.25 79 ALA A CA 1
ATOM 671 C C . ALA A 1 79 ? 10.845 -10.168 -26.078 1.00 98.25 79 ALA A C 1
ATOM 673 O O . ALA A 1 79 ? 10.387 -10.918 -26.943 1.00 98.25 79 ALA A O 1
ATOM 674 N N . ARG A 1 80 ? 11.874 -10.528 -25.308 1.00 97.81 80 ARG A N 1
ATOM 675 C CA . ARG A 1 80 ? 12.555 -11.823 -25.438 1.00 97.81 80 ARG A CA 1
ATOM 676 C C . ARG A 1 80 ? 12.900 -12.396 -24.078 1.00 97.81 80 ARG A C 1
ATOM 678 O O . ARG A 1 80 ? 13.421 -11.673 -23.232 1.00 97.81 80 ARG A O 1
ATOM 685 N N . LEU A 1 81 ? 12.705 -13.699 -23.911 1.00 98.50 81 LEU A N 1
ATOM 686 C CA . LEU A 1 81 ? 13.225 -14.464 -22.776 1.00 98.50 81 LEU A CA 1
ATOM 687 C C . LEU A 1 81 ? 14.714 -14.801 -22.995 1.00 98.50 81 LEU A C 1
ATOM 689 O O . LEU A 1 81 ? 15.171 -14.747 -24.148 1.00 98.50 81 LEU A O 1
ATOM 693 N N . PRO A 1 82 ? 15.501 -15.113 -21.948 1.00 97.62 82 PRO A N 1
ATOM 694 C CA . PRO A 1 82 ? 16.925 -15.438 -22.098 1.00 97.62 82 PRO A CA 1
ATOM 695 C C . PRO A 1 82 ? 17.163 -16.611 -23.063 1.00 97.62 82 PRO A C 1
ATOM 697 O O . PRO A 1 82 ? 18.033 -16.536 -23.936 1.00 97.62 82 PRO A O 1
ATOM 700 N N . GLN A 1 83 ? 16.310 -17.636 -23.021 1.00 95.38 83 GLN A N 1
ATOM 701 C CA . GLN A 1 83 ? 16.350 -18.796 -23.916 1.00 95.38 83 GLN A CA 1
ATOM 702 C C . GLN A 1 83 ? 16.064 -18.470 -25.394 1.00 95.38 83 GLN A C 1
ATOM 704 O O . GLN A 1 83 ? 16.347 -19.285 -26.273 1.00 95.38 83 GLN A O 1
ATOM 709 N N . ASN A 1 84 ? 15.525 -17.285 -25.712 1.00 95.38 84 ASN A N 1
ATOM 710 C CA . ASN A 1 84 ? 15.243 -16.882 -27.095 1.00 95.38 84 ASN A CA 1
ATOM 711 C C . ASN A 1 84 ? 16.405 -16.142 -27.772 1.00 95.38 84 ASN A C 1
ATOM 713 O O . ASN A 1 84 ? 16.360 -15.912 -28.986 1.00 95.38 84 ASN A O 1
ATOM 717 N N . ASP A 1 85 ? 17.445 -15.758 -27.030 1.00 94.19 85 ASP A N 1
ATOM 718 C CA . ASP A 1 85 ? 18.606 -15.107 -27.624 1.00 94.19 85 ASP A CA 1
ATOM 719 C C . ASP A 1 85 ? 19.488 -16.126 -28.344 1.00 94.19 85 ASP A C 1
ATOM 721 O O . ASP A 1 85 ? 20.067 -17.028 -27.744 1.00 94.19 85 ASP A O 1
ATOM 725 N N . LYS A 1 86 ? 19.595 -15.982 -29.669 1.00 90.44 86 LYS A N 1
ATOM 726 C CA . LYS A 1 86 ? 20.347 -16.912 -30.526 1.00 90.44 86 LYS A CA 1
ATOM 727 C C . LYS A 1 86 ? 21.777 -16.450 -30.787 1.00 90.44 86 LYS A C 1
ATOM 729 O O . LYS A 1 86 ? 22.682 -17.275 -30.883 1.00 90.44 86 LYS A O 1
ATOM 734 N N . THR A 1 87 ? 21.989 -15.142 -30.895 1.00 93.81 87 THR A N 1
ATOM 735 C CA . THR A 1 87 ? 23.264 -14.559 -31.323 1.00 93.81 87 THR A CA 1
ATOM 736 C C . THR A 1 87 ? 24.173 -14.301 -30.125 1.00 93.81 87 THR A C 1
ATOM 738 O O . THR A 1 87 ? 23.726 -14.020 -29.008 1.00 93.81 87 THR A O 1
ATOM 741 N N . ARG A 1 88 ? 25.491 -14.392 -30.342 1.00 94.56 88 ARG A N 1
ATOM 742 C CA . ARG A 1 88 ? 26.482 -14.096 -29.295 1.00 94.56 88 ARG A CA 1
ATOM 743 C C . ARG A 1 88 ? 26.388 -12.639 -28.832 1.00 94.56 88 ARG A C 1
ATOM 745 O O . ARG A 1 88 ? 26.591 -12.369 -27.653 1.00 94.56 88 ARG A O 1
ATOM 752 N N . VAL A 1 89 ? 26.069 -11.729 -29.753 1.00 94.75 89 VAL A N 1
ATOM 753 C CA . VAL A 1 89 ? 25.933 -10.289 -29.503 1.00 94.75 89 VAL A CA 1
ATOM 754 C C . VAL A 1 89 ? 24.767 -10.012 -28.552 1.00 94.75 89 VAL A C 1
ATOM 756 O O . VAL A 1 89 ? 24.983 -9.385 -27.515 1.00 94.75 89 VAL A O 1
ATOM 759 N N . ALA A 1 90 ? 23.578 -10.564 -28.822 1.00 94.75 90 ALA A N 1
ATOM 760 C CA . ALA A 1 90 ? 22.414 -10.429 -27.945 1.00 94.75 90 ALA A CA 1
ATOM 761 C C . ALA A 1 90 ? 22.666 -10.987 -26.534 1.00 94.75 90 ALA A C 1
ATOM 763 O O . ALA A 1 90 ? 22.435 -10.288 -25.548 1.00 94.75 90 ALA A O 1
ATOM 764 N N . LYS A 1 91 ? 23.216 -12.208 -26.429 1.00 96.56 91 LYS A N 1
ATOM 765 C CA . LYS A 1 91 ? 23.548 -12.824 -25.129 1.00 96.56 91 LYS A CA 1
ATOM 766 C C . LYS A 1 91 ? 24.561 -11.992 -24.339 1.00 96.56 91 LYS A C 1
ATOM 768 O O . LYS A 1 91 ? 24.422 -11.815 -23.131 1.00 96.56 91 LYS A O 1
ATOM 773 N N . GLN A 1 92 ? 25.590 -11.473 -25.014 1.00 97.25 92 GLN A N 1
ATOM 774 C CA . GLN A 1 92 ? 26.620 -10.661 -24.368 1.00 97.25 92 GLN A CA 1
ATOM 775 C C . GLN A 1 92 ? 26.078 -9.303 -23.909 1.00 97.25 92 GLN A C 1
ATOM 777 O O . GLN A 1 92 ? 26.450 -8.855 -22.826 1.00 97.25 92 GLN A O 1
ATOM 782 N N . HIS A 1 93 ? 25.223 -8.655 -24.708 1.00 97.12 93 HIS A N 1
ATOM 783 C CA . HIS A 1 93 ? 24.541 -7.417 -24.317 1.00 97.12 93 HIS A CA 1
ATOM 784 C C . HIS A 1 93 ? 23.691 -7.639 -23.066 1.00 97.12 93 HIS A C 1
ATOM 786 O O . HIS A 1 93 ? 23.905 -6.949 -22.073 1.00 97.12 93 HIS A O 1
ATOM 792 N N . ARG A 1 94 ? 22.829 -8.661 -23.081 1.00 98.25 94 ARG A N 1
ATOM 793 C CA . ARG A 1 94 ? 21.937 -9.010 -21.968 1.00 98.25 94 ARG A CA 1
ATOM 794 C C . ARG A 1 94 ? 22.695 -9.227 -20.660 1.00 98.25 94 ARG A C 1
ATOM 796 O O . ARG A 1 94 ? 22.386 -8.606 -19.647 1.00 98.25 94 ARG A O 1
ATOM 803 N N . ARG A 1 95 ? 23.758 -10.039 -20.703 1.00 98.25 95 ARG A N 1
ATOM 804 C CA . ARG A 1 95 ? 24.602 -10.309 -19.531 1.00 98.25 95 ARG A CA 1
ATOM 805 C C . ARG A 1 95 ? 25.283 -9.042 -19.010 1.00 98.25 95 ARG A C 1
ATOM 807 O O . ARG A 1 95 ? 25.252 -8.785 -17.813 1.00 98.25 95 ARG A O 1
ATOM 814 N N . LYS A 1 96 ? 25.868 -8.229 -19.899 1.00 97.69 96 LYS A N 1
ATOM 815 C CA . LYS A 1 96 ? 26.517 -6.961 -19.517 1.00 97.69 96 LYS A CA 1
ATOM 816 C C . LYS A 1 96 ? 25.527 -5.952 -18.937 1.00 97.69 96 LYS A C 1
ATOM 818 O O . LYS A 1 96 ? 25.895 -5.218 -18.023 1.00 97.69 96 LYS A O 1
ATOM 823 N N . GLU A 1 97 ? 24.300 -5.903 -19.458 1.00 97.88 97 GLU A N 1
ATOM 824 C CA . GLU A 1 97 ? 23.237 -5.063 -18.907 1.00 97.88 97 GLU A CA 1
ATOM 825 C C . GLU A 1 97 ? 22.962 -5.454 -17.452 1.00 97.88 97 GLU A C 1
ATOM 827 O O . GLU A 1 97 ? 23.038 -4.594 -16.578 1.00 97.88 97 GLU A O 1
ATOM 832 N N . LEU A 1 98 ? 22.726 -6.740 -17.176 1.00 98.50 98 LEU A N 1
ATOM 833 C CA . LEU A 1 98 ? 22.475 -7.224 -15.816 1.00 98.50 98 LEU A CA 1
ATOM 834 C C . LEU A 1 98 ? 23.680 -7.027 -14.886 1.00 98.50 98 LEU A C 1
ATOM 836 O O . LEU A 1 98 ? 23.514 -6.503 -13.787 1.00 98.50 98 LEU A O 1
ATOM 840 N N . GLU A 1 99 ? 24.900 -7.333 -15.339 1.00 98.31 99 GLU A N 1
ATOM 841 C CA . GLU A 1 99 ? 26.134 -7.079 -14.577 1.00 98.31 99 GLU A CA 1
ATOM 842 C C . GLU A 1 99 ? 26.271 -5.595 -14.182 1.00 98.31 99 GLU A C 1
ATOM 844 O O . GLU A 1 99 ? 26.708 -5.276 -13.074 1.00 98.31 99 GLU A O 1
ATOM 849 N N . LEU A 1 100 ? 25.911 -4.667 -15.078 1.00 96.88 100 LEU A N 1
ATOM 850 C CA . LEU A 1 100 ? 25.917 -3.234 -14.784 1.00 96.88 100 LEU A CA 1
ATOM 851 C C . LEU A 1 100 ? 24.787 -2.862 -13.822 1.00 96.88 100 LEU A C 1
ATOM 853 O O . LEU A 1 100 ? 25.023 -2.150 -12.847 1.00 96.88 100 LEU A O 1
ATOM 857 N N . ARG A 1 101 ? 23.567 -3.349 -14.060 1.00 97.94 101 ARG A N 1
ATOM 858 C CA . ARG A 1 101 ? 22.416 -3.037 -13.210 1.00 97.94 101 ARG A CA 1
ATOM 859 C C . ARG A 1 101 ? 22.599 -3.539 -11.782 1.00 97.94 101 ARG A C 1
ATOM 861 O O . ARG A 1 101 ? 22.301 -2.797 -10.857 1.00 97.94 101 ARG A O 1
ATOM 868 N N . GLN A 1 102 ? 23.177 -4.717 -11.577 1.00 98.56 102 GLN A N 1
ATOM 869 C CA . GLN A 1 102 ? 23.473 -5.243 -10.240 1.00 98.56 102 GLN A CA 1
ATOM 870 C C . GLN A 1 102 ? 24.527 -4.415 -9.482 1.00 98.56 102 GLN A C 1
ATOM 872 O O . GLN A 1 102 ? 24.528 -4.419 -8.251 1.00 98.56 102 GLN A O 1
ATOM 877 N N . LYS A 1 103 ? 25.404 -3.688 -10.195 1.00 97.81 103 LYS A N 1
ATOM 878 C CA . LYS A 1 103 ? 26.346 -2.718 -9.603 1.00 97.81 103 LYS A CA 1
ATOM 879 C C . LYS A 1 103 ? 25.682 -1.382 -9.274 1.00 97.81 103 LYS A C 1
ATOM 881 O O . LYS A 1 103 ? 26.077 -0.747 -8.303 1.00 97.81 103 LYS A O 1
ATOM 886 N N . VAL A 1 104 ? 24.726 -0.957 -10.100 1.00 96.69 104 VAL A N 1
ATOM 887 C CA . VAL A 1 104 ? 24.032 0.336 -9.987 1.00 96.69 104 VAL A CA 1
ATOM 888 C C . VAL A 1 104 ? 22.923 0.289 -8.934 1.00 96.69 104 VAL A C 1
ATOM 890 O O . VAL A 1 104 ? 22.846 1.168 -8.086 1.00 96.69 104 VAL A O 1
ATOM 893 N N . TYR A 1 105 ? 22.078 -0.737 -8.972 1.00 98.44 105 TYR A N 1
ATOM 894 C CA . TYR A 1 105 ? 20.942 -0.912 -8.073 1.00 98.44 105 TYR A CA 1
ATOM 895 C C . TYR A 1 105 ? 21.324 -1.930 -7.006 1.00 98.44 105 TYR A C 1
ATOM 897 O O . TYR A 1 105 ? 21.262 -3.136 -7.245 1.00 98.44 105 TYR A O 1
ATOM 905 N N . ARG A 1 106 ? 21.781 -1.464 -5.845 1.00 98.56 106 ARG A N 1
ATOM 906 C CA . ARG A 1 106 ? 22.219 -2.333 -4.742 1.00 98.56 106 ARG A CA 1
ATOM 907 C C . ARG A 1 106 ? 21.226 -2.277 -3.592 1.00 98.56 106 ARG A C 1
ATOM 909 O O . ARG A 1 106 ? 20.567 -1.262 -3.391 1.00 98.56 106 ARG A O 1
ATOM 916 N N . TRP A 1 107 ? 21.144 -3.378 -2.859 1.00 98.62 107 TRP A N 1
ATOM 917 C CA . TRP A 1 107 ? 20.364 -3.465 -1.634 1.00 98.62 107 TRP A CA 1
ATOM 918 C C . TRP A 1 107 ? 21.106 -2.820 -0.470 1.00 98.62 107 TRP A C 1
ATOM 920 O O . TRP A 1 107 ? 22.319 -2.987 -0.338 1.00 98.62 107 TRP A O 1
ATOM 930 N N . ARG A 1 108 ? 20.355 -2.160 0.407 1.00 97.44 108 ARG A N 1
ATOM 931 C CA . ARG A 1 108 ? 20.825 -1.659 1.692 1.00 97.44 108 ARG A CA 1
ATOM 932 C C . ARG A 1 108 ? 19.737 -1.774 2.750 1.00 97.44 108 ARG A C 1
ATOM 934 O O . ARG A 1 108 ? 18.576 -1.439 2.511 1.00 97.44 108 ARG A O 1
ATOM 941 N N . GLU A 1 109 ? 20.150 -2.184 3.940 1.00 96.69 109 GLU A N 1
ATOM 942 C CA . GLU A 1 109 ? 19.315 -2.111 5.131 1.00 96.69 109 GLU A CA 1
ATOM 943 C C . GLU A 1 109 ? 19.303 -0.658 5.620 1.00 96.69 109 GLU A C 1
ATOM 945 O O . GLU A 1 109 ? 20.349 -0.093 5.950 1.00 96.69 109 GLU A O 1
ATOM 950 N N . TRP A 1 110 ? 18.133 -0.017 5.591 1.00 97.00 110 TRP A N 1
ATOM 951 C CA . TRP A 1 110 ? 17.988 1.341 6.119 1.00 97.00 110 TRP A CA 1
ATOM 952 C C . TRP A 1 110 ? 17.885 1.330 7.646 1.00 97.00 110 TRP A C 1
ATOM 954 O O . TRP A 1 110 ? 18.552 2.118 8.311 1.00 97.00 110 TRP A O 1
ATOM 964 N N . HIS A 1 111 ? 17.094 0.401 8.185 1.00 95.44 111 HIS A N 1
ATOM 965 C CA . HIS A 1 111 ? 16.948 0.164 9.613 1.00 95.44 111 HIS A CA 1
ATOM 966 C C . HIS A 1 111 ? 16.833 -1.349 9.871 1.00 95.44 111 HIS A C 1
ATOM 968 O O . HIS A 1 111 ? 16.169 -2.027 9.084 1.00 95.44 111 HIS A O 1
ATOM 974 N N . PRO A 1 112 ? 17.420 -1.892 10.956 1.00 95.38 112 PRO A N 1
ATOM 975 C CA . PRO A 1 112 ? 17.270 -3.301 11.307 1.00 95.38 112 PRO A CA 1
ATOM 976 C C . PRO A 1 112 ? 15.816 -3.776 11.301 1.00 95.38 112 PRO A C 1
ATOM 978 O O . PRO A 1 112 ? 14.948 -3.124 11.895 1.00 95.38 112 PRO A O 1
ATOM 981 N N . GLY A 1 113 ? 15.566 -4.917 10.657 1.00 92.50 113 GLY A N 1
ATOM 982 C CA . GLY A 1 113 ? 14.253 -5.569 10.603 1.00 92.50 113 GLY A CA 1
ATOM 983 C C . GLY A 1 113 ? 13.253 -4.950 9.620 1.00 92.50 113 GLY A C 1
ATOM 984 O O . GLY A 1 113 ? 12.095 -5.362 9.612 1.00 92.50 113 GLY A O 1
ATOM 985 N N . PHE A 1 114 ? 13.669 -3.974 8.808 1.00 97.25 114 PHE A N 1
ATOM 986 C CA . PHE A 1 114 ? 12.900 -3.508 7.650 1.00 97.25 114 PHE A CA 1
ATOM 987 C C . PHE A 1 114 ? 13.213 -4.369 6.421 1.00 97.25 114 PHE A C 1
ATOM 989 O O . PHE A 1 114 ? 14.326 -4.882 6.317 1.00 97.25 114 PHE A O 1
ATOM 996 N N . PRO A 1 115 ? 12.302 -4.444 5.431 1.00 97.62 115 PRO A N 1
ATOM 997 C CA . PRO A 1 115 ? 12.681 -4.894 4.098 1.00 97.62 115 PRO A CA 1
ATOM 998 C C . PRO A 1 115 ? 13.869 -4.082 3.561 1.00 97.62 115 PRO A C 1
ATOM 1000 O O . PRO A 1 115 ? 13.980 -2.876 3.813 1.00 97.62 115 PRO A O 1
ATOM 1003 N N . MET A 1 116 ? 14.748 -4.728 2.795 1.00 98.44 116 MET A N 1
ATOM 1004 C CA . MET A 1 116 ? 15.883 -4.043 2.178 1.00 98.44 116 MET A CA 1
ATOM 1005 C C . MET A 1 116 ? 15.393 -2.980 1.189 1.00 98.44 116 MET A C 1
ATOM 1007 O O . MET A 1 116 ? 14.380 -3.135 0.511 1.00 98.44 116 MET A O 1
ATOM 1011 N N . SER A 1 117 ? 16.155 -1.899 1.079 1.00 98.50 117 SER A N 1
ATOM 1012 C CA . SER A 1 117 ? 15.846 -0.740 0.238 1.00 98.50 117 SER A CA 1
ATOM 1013 C C . SER A 1 117 ? 17.005 -0.420 -0.706 1.00 98.50 117 SER A C 1
ATOM 1015 O O . SER A 1 117 ? 18.004 -1.146 -0.734 1.00 98.50 117 SER A O 1
ATOM 1017 N N . ILE A 1 118 ? 16.879 0.634 -1.515 1.00 98.62 118 ILE A N 1
ATOM 1018 C CA . ILE A 1 118 ? 17.956 1.049 -2.419 1.00 98.62 118 ILE A CA 1
ATOM 1019 C C . ILE A 1 118 ? 19.156 1.578 -1.621 1.00 98.62 118 ILE A C 1
ATOM 1021 O O . ILE A 1 118 ? 19.011 2.289 -0.627 1.00 98.62 118 ILE A O 1
ATOM 1025 N N . ASP A 1 119 ? 20.360 1.269 -2.084 1.00 98.50 119 ASP A N 1
ATOM 1026 C CA . ASP A 1 119 ? 21.609 1.801 -1.543 1.00 98.50 119 ASP A CA 1
ATOM 1027 C C . ASP A 1 119 ? 21.851 3.260 -1.973 1.00 98.50 119 ASP A C 1
ATOM 1029 O O . ASP A 1 119 ? 22.694 3.552 -2.821 1.00 98.50 119 ASP A O 1
ATOM 1033 N N . ALA A 1 120 ? 21.063 4.171 -1.403 1.00 97.81 120 ALA A N 1
ATOM 1034 C CA . ALA A 1 120 ? 21.201 5.617 -1.548 1.00 97.81 120 ALA A CA 1
ATOM 1035 C C . ALA A 1 120 ? 20.721 6.320 -0.269 1.00 97.81 120 ALA A C 1
ATOM 1037 O O . ALA A 1 120 ? 19.682 5.961 0.287 1.00 97.81 120 ALA A O 1
ATOM 1038 N N . ASN A 1 121 ? 21.465 7.324 0.204 1.00 95.44 121 ASN A N 1
ATOM 1039 C CA . ASN A 1 121 ? 21.066 8.122 1.372 1.00 95.44 121 ASN A CA 1
ATOM 1040 C C . ASN A 1 121 ? 20.109 9.253 1.004 1.00 95.44 121 ASN A C 1
ATOM 1042 O O . ASN A 1 121 ? 19.263 9.633 1.807 1.00 95.44 121 ASN A O 1
ATOM 1046 N N . THR A 1 122 ? 20.282 9.816 -0.190 1.00 95.81 122 THR A N 1
ATOM 1047 C CA . THR A 1 122 ? 19.554 10.998 -0.652 1.00 95.81 122 THR A CA 1
ATOM 1048 C C . THR A 1 122 ? 19.003 10.770 -2.048 1.00 95.81 122 THR A C 1
ATOM 1050 O O . THR A 1 122 ? 19.534 9.971 -2.824 1.00 95.81 122 THR A O 1
ATOM 1053 N N . HIS A 1 123 ? 17.953 11.509 -2.410 1.00 95.00 123 HIS A N 1
ATOM 1054 C CA . HIS A 1 123 ? 17.362 11.428 -3.752 1.00 95.00 123 HIS A CA 1
ATOM 1055 C C . HIS A 1 123 ? 18.384 11.674 -4.877 1.00 95.00 123 HIS A C 1
ATOM 1057 O O . HIS A 1 123 ? 18.333 11.020 -5.918 1.00 95.00 123 HIS A O 1
ATOM 1063 N N . LYS A 1 124 ? 19.360 12.559 -4.643 1.00 93.31 124 LYS A N 1
ATOM 1064 C CA . LYS A 1 124 ? 20.399 12.930 -5.617 1.00 93.31 124 LYS A CA 1
ATOM 1065 C C . LYS A 1 124 ? 21.398 11.816 -5.918 1.00 93.31 124 LYS A C 1
ATOM 1067 O O . LYS A 1 124 ? 22.002 11.823 -6.986 1.00 93.31 124 LYS A O 1
ATOM 1072 N N . GLU A 1 125 ? 21.578 10.874 -4.994 1.00 95.94 125 GLU A N 1
ATOM 1073 C CA . GLU A 1 125 ? 22.455 9.710 -5.179 1.00 95.94 125 GLU A CA 1
ATOM 1074 C C . GLU A 1 125 ? 21.825 8.642 -6.082 1.00 95.94 125 GLU A C 1
ATOM 1076 O O . GLU A 1 125 ? 22.532 7.776 -6.600 1.00 95.94 125 GLU A O 1
ATOM 1081 N N . LEU A 1 126 ? 20.506 8.697 -6.301 1.00 96.75 126 LEU A N 1
ATOM 1082 C CA . LEU A 1 126 ? 19.816 7.733 -7.148 1.00 96.75 126 LEU A CA 1
ATOM 1083 C C . LEU A 1 126 ? 20.285 7.836 -8.607 1.00 96.75 126 LEU A C 1
ATOM 1085 O O . LEU A 1 126 ? 20.503 8.940 -9.112 1.00 96.75 126 LEU A O 1
ATOM 1089 N N . PRO A 1 127 ? 20.354 6.714 -9.345 1.00 94.94 127 PRO A N 1
ATOM 1090 C CA . PRO A 1 127 ? 20.485 6.743 -10.795 1.00 94.94 127 PRO A CA 1
ATOM 1091 C C . PRO A 1 127 ? 19.401 7.623 -11.426 1.00 94.94 127 PRO A C 1
ATOM 1093 O O . PRO A 1 127 ? 18.227 7.510 -11.073 1.00 94.94 127 PRO A O 1
ATOM 1096 N N . ARG A 1 128 ? 19.781 8.470 -12.392 1.00 92.62 128 ARG A N 1
ATOM 1097 C CA . ARG A 1 128 ? 18.870 9.448 -13.015 1.00 92.62 128 ARG A CA 1
ATOM 1098 C C . ARG A 1 128 ? 17.588 8.814 -13.576 1.00 92.62 128 ARG A C 1
ATOM 1100 O O . ARG A 1 128 ? 16.529 9.418 -13.480 1.00 92.62 128 ARG A O 1
ATOM 1107 N N . ASP A 1 129 ? 17.671 7.577 -14.069 1.00 92.19 129 ASP A N 1
ATOM 1108 C CA . ASP A 1 129 ? 16.538 6.796 -14.594 1.00 92.19 129 ASP A CA 1
ATOM 1109 C C . ASP A 1 129 ? 15.423 6.513 -13.576 1.00 92.19 129 ASP A C 1
ATOM 1111 O O . ASP A 1 129 ? 14.297 6.230 -13.975 1.00 92.19 129 ASP A O 1
ATOM 1115 N N . ILE A 1 130 ? 15.723 6.565 -12.275 1.00 95.38 130 ILE A N 1
ATOM 1116 C CA . ILE A 1 130 ? 14.749 6.308 -11.206 1.00 95.38 130 ILE A CA 1
ATOM 1117 C C . ILE A 1 130 ? 14.527 7.524 -10.303 1.00 95.38 130 ILE A C 1
ATOM 1119 O O . ILE A 1 130 ? 13.879 7.395 -9.268 1.00 95.38 130 ILE A O 1
ATOM 1123 N N . GLN A 1 131 ? 15.059 8.692 -10.671 1.00 94.50 131 GLN A N 1
ATOM 1124 C CA . GLN A 1 131 ? 14.757 9.959 -10.009 1.00 94.50 131 GLN A CA 1
ATOM 1125 C C . GLN A 1 131 ? 13.404 10.513 -10.475 1.00 94.50 131 GLN A C 1
ATOM 1127 O O . GLN A 1 131 ? 12.827 10.060 -11.459 1.00 94.50 131 GLN A O 1
ATOM 1132 N N . PHE A 1 132 ? 12.918 11.546 -9.786 1.00 90.38 132 PHE A N 1
ATOM 1133 C CA . PHE A 1 132 ? 11.817 12.354 -10.300 1.00 90.38 132 PHE A CA 1
ATOM 1134 C C . PHE A 1 132 ? 12.300 13.199 -11.481 1.00 90.38 132 PHE A C 1
ATOM 1136 O O . PHE A 1 132 ? 13.450 13.656 -11.500 1.00 90.38 132 PHE A O 1
ATOM 1143 N N . ASP A 1 133 ? 11.393 13.484 -12.417 1.00 84.38 133 ASP A N 1
ATOM 1144 C CA . ASP A 1 133 ? 11.684 14.364 -13.554 1.00 84.38 133 ASP A CA 1
ATOM 1145 C C . ASP A 1 133 ? 12.141 15.756 -13.074 1.00 84.38 133 ASP A C 1
ATOM 1147 O O . ASP A 1 133 ? 13.096 16.320 -13.612 1.00 84.38 133 ASP A O 1
ATOM 1151 N N . SER A 1 134 ? 11.526 16.256 -11.993 1.00 76.00 134 SER A N 1
ATOM 1152 C CA . SER A 1 134 ? 11.890 17.494 -11.292 1.00 76.00 134 SER A CA 1
ATOM 1153 C C . SER A 1 134 ? 12.195 17.226 -9.816 1.00 76.00 134 SER A C 1
ATOM 1155 O O . SER A 1 134 ? 11.324 16.764 -9.078 1.00 76.00 134 SER A O 1
ATOM 1157 N N . GLU A 1 135 ? 13.397 17.595 -9.351 1.00 62.66 135 GLU A N 1
ATOM 1158 C CA . GLU A 1 135 ? 13.805 17.453 -7.938 1.00 62.66 135 GLU A CA 1
ATOM 1159 C C . GLU A 1 135 ? 12.866 18.182 -6.959 1.00 62.66 135 GLU A C 1
ATOM 1161 O O . GLU A 1 135 ? 12.703 17.743 -5.820 1.00 62.66 135 GLU A O 1
ATOM 1166 N N . LYS A 1 136 ? 12.244 19.290 -7.390 1.00 58.59 136 LYS A N 1
ATOM 1167 C CA . LYS A 1 136 ? 11.364 20.130 -6.556 1.00 58.59 136 LYS A CA 1
ATOM 1168 C C . LYS A 1 136 ? 9.872 19.831 -6.723 1.00 58.59 136 LYS A C 1
ATOM 1170 O O . LYS A 1 136 ? 9.082 20.366 -5.956 1.00 58.59 136 LYS A O 1
ATOM 1175 N N . GLY A 1 137 ? 9.482 19.036 -7.724 1.00 60.44 137 GLY A N 1
ATOM 1176 C CA . GLY A 1 137 ? 8.068 18.767 -8.020 1.00 60.44 137 GLY A CA 1
ATOM 1177 C C . GLY A 1 137 ? 7.388 17.891 -6.966 1.00 60.44 137 GLY A C 1
ATOM 1178 O O . GLY A 1 137 ? 6.220 18.092 -6.652 1.00 60.44 137 GLY A O 1
ATOM 1179 N N . ILE A 1 138 ? 8.137 16.951 -6.386 1.00 71.56 138 ILE A N 1
ATOM 1180 C CA . ILE A 1 138 ? 7.656 16.031 -5.353 1.00 71.56 138 ILE A CA 1
ATOM 1181 C C . ILE A 1 138 ? 8.667 16.072 -4.205 1.00 71.56 138 ILE A C 1
ATOM 1183 O O . ILE A 1 138 ? 9.711 15.424 -4.246 1.00 71.56 138 ILE A O 1
ATOM 1187 N N . ASP A 1 139 ? 8.415 16.932 -3.219 1.00 83.00 139 ASP A N 1
ATOM 1188 C CA . ASP A 1 139 ? 9.270 17.166 -2.052 1.00 83.00 139 ASP A CA 1
ATOM 1189 C C . ASP A 1 139 ? 8.405 17.356 -0.806 1.00 83.00 139 ASP A C 1
ATOM 1191 O O . ASP A 1 139 ? 7.515 18.208 -0.803 1.00 83.00 139 ASP A O 1
ATOM 1195 N N . PHE A 1 140 ? 8.639 16.566 0.246 1.00 80.38 140 PHE A N 1
ATOM 1196 C CA . PHE A 1 140 ? 7.756 16.568 1.413 1.00 80.38 140 PHE A CA 1
ATOM 1197 C C . PHE A 1 140 ? 7.803 17.903 2.150 1.00 80.38 140 PHE A C 1
ATOM 1199 O O . PHE A 1 140 ? 6.758 18.435 2.521 1.00 80.38 140 PHE A O 1
ATOM 1206 N N . VAL A 1 141 ? 8.995 18.483 2.313 1.00 79.75 141 VAL A N 1
ATOM 1207 C CA . VAL A 1 141 ? 9.165 19.760 3.014 1.00 79.75 141 VAL A CA 1
ATOM 1208 C C . VAL A 1 141 ? 8.445 20.876 2.265 1.00 79.75 141 VAL A C 1
ATOM 1210 O O . VAL A 1 141 ? 7.658 21.605 2.875 1.00 79.75 141 VAL A O 1
ATOM 1213 N N . LEU A 1 142 ? 8.669 21.000 0.953 1.00 79.62 142 LEU A N 1
ATOM 1214 C CA . LEU A 1 142 ? 8.019 22.032 0.141 1.00 79.62 142 LEU A CA 1
ATOM 1215 C C . LEU A 1 142 ? 6.502 21.830 0.075 1.00 79.62 142 LEU A C 1
ATOM 1217 O O . LEU A 1 142 ? 5.757 22.782 0.316 1.00 79.62 142 LEU A O 1
ATOM 1221 N N . ASN A 1 143 ? 6.041 20.608 -0.198 1.00 81.25 143 ASN A N 1
ATOM 1222 C CA . ASN A 1 143 ? 4.618 20.321 -0.372 1.00 81.25 143 ASN A CA 1
ATOM 1223 C C . ASN A 1 143 ? 3.845 20.523 0.935 1.00 81.25 143 ASN A C 1
ATOM 1225 O O . ASN A 1 143 ? 2.789 21.156 0.924 1.00 81.25 143 ASN A O 1
ATOM 1229 N N . TYR A 1 144 ? 4.388 20.072 2.071 1.00 82.38 144 TYR A N 1
ATOM 1230 C CA . TYR A 1 144 ? 3.732 20.244 3.368 1.00 82.38 144 TYR A CA 1
ATOM 1231 C C . TYR A 1 144 ? 3.746 21.711 3.792 1.00 82.38 144 TYR A C 1
ATOM 1233 O O . TYR A 1 144 ? 2.723 22.221 4.241 1.00 82.38 144 TYR A O 1
ATOM 1241 N N . SER A 1 145 ? 4.864 22.420 3.605 1.00 79.44 145 SER A N 1
ATOM 1242 C CA . SER A 1 145 ? 4.956 23.844 3.964 1.00 79.44 145 SER A CA 1
ATOM 1243 C C . SER A 1 145 ? 3.993 24.696 3.140 1.00 79.44 145 SER A C 1
ATOM 1245 O O . SER A 1 145 ? 3.311 25.563 3.689 1.00 79.44 145 SER A O 1
ATOM 1247 N N . LYS A 1 146 ? 3.884 24.421 1.833 1.00 80.06 146 LYS A N 1
ATOM 1248 C CA . LYS A 1 146 ? 2.923 25.085 0.948 1.00 80.06 146 LYS A CA 1
ATOM 1249 C C . LYS A 1 146 ? 1.489 24.807 1.402 1.00 80.06 146 LYS A C 1
ATOM 1251 O O . LYS A 1 146 ? 0.746 25.755 1.642 1.00 80.06 146 LYS A O 1
ATOM 1256 N N . ALA A 1 147 ? 1.144 23.541 1.637 1.00 77.19 147 ALA A N 1
ATOM 1257 C CA . ALA A 1 147 ? -0.177 23.136 2.117 1.00 77.19 147 ALA A CA 1
ATOM 1258 C C . ALA A 1 147 ? -0.549 23.804 3.451 1.00 77.19 147 ALA A C 1
ATOM 1260 O O . ALA A 1 147 ? -1.662 24.303 3.617 1.00 77.19 147 ALA A O 1
ATOM 1261 N N . VAL A 1 148 ? 0.397 23.855 4.392 1.00 72.81 148 VAL A N 1
ATOM 1262 C CA . VAL A 1 148 ? 0.247 24.553 5.673 1.00 72.81 148 VAL A CA 1
ATOM 1263 C C . VAL A 1 148 ? 0.006 26.048 5.449 1.00 72.81 148 VAL A C 1
ATOM 1265 O O . VAL A 1 148 ? -0.948 26.595 6.000 1.00 72.81 148 VAL A O 1
ATOM 1268 N N . SER A 1 149 ? 0.814 26.712 4.616 1.00 68.94 149 SER A N 1
ATOM 1269 C CA . SER A 1 149 ? 0.684 28.155 4.369 1.00 68.94 149 SER A CA 1
ATOM 1270 C C . SER A 1 149 ? -0.655 28.547 3.736 1.00 68.94 149 SER A C 1
ATOM 1272 O O . SER A 1 149 ? -1.279 29.514 4.169 1.00 68.94 149 SER A O 1
ATOM 1274 N N . GLU A 1 150 ? -1.145 27.773 2.766 1.00 65.38 150 GLU A N 1
ATOM 1275 C CA . GLU A 1 150 ? -2.397 28.057 2.057 1.00 65.38 150 GLU A CA 1
ATOM 1276 C C . GLU A 1 150 ? -3.613 27.870 2.981 1.00 65.38 150 GLU A C 1
ATOM 1278 O O . GLU A 1 150 ? -4.581 28.634 2.927 1.00 65.38 150 GLU A O 1
ATOM 1283 N N . ARG A 1 151 ? -3.534 26.905 3.905 1.00 63.97 151 ARG A N 1
ATOM 1284 C CA . ARG A 1 151 ? -4.619 26.540 4.831 1.00 63.97 151 ARG A CA 1
ATOM 1285 C C . ARG A 1 151 ? -4.620 27.330 6.140 1.00 63.97 151 ARG A C 1
ATOM 1287 O O . ARG A 1 151 ? -5.667 27.435 6.772 1.00 63.97 151 ARG A O 1
ATOM 1294 N N . LEU A 1 152 ? -3.495 27.935 6.527 1.00 53.47 152 LEU A N 1
ATOM 1295 C CA . LEU A 1 152 ? -3.458 28.947 7.592 1.00 53.47 152 LEU A CA 1
ATOM 1296 C C . LEU A 1 152 ? -4.222 30.222 7.195 1.00 53.47 152 LEU A C 1
ATOM 1298 O O . LEU A 1 152 ? -4.760 30.903 8.064 1.00 53.47 152 LEU A O 1
ATOM 1302 N N . ILE A 1 153 ? -4.286 30.530 5.893 1.00 42.22 153 ILE A N 1
ATOM 1303 C CA . ILE A 1 153 ? -4.954 31.725 5.351 1.00 42.22 153 ILE A CA 1
ATOM 1304 C C . ILE A 1 153 ? -6.423 31.430 5.000 1.00 42.22 153 ILE A C 1
ATOM 1306 O O . ILE A 1 153 ? -7.274 32.307 5.134 1.00 42.22 153 ILE A O 1
ATOM 1310 N N . HIS A 1 154 ? -6.744 30.194 4.609 1.00 41.34 154 HIS A N 1
ATOM 1311 C CA . HIS A 1 154 ? -8.109 29.750 4.327 1.00 41.34 154 HIS A CA 1
ATOM 1312 C C . HIS A 1 154 ? -8.455 28.516 5.166 1.00 41.34 154 HIS A C 1
ATOM 1314 O O . HIS A 1 154 ? -8.214 27.379 4.759 1.00 41.34 154 HIS A O 1
ATOM 1320 N N . VAL A 1 155 ? -9.128 28.725 6.301 1.00 38.31 155 VAL A N 1
ATOM 1321 C CA . VAL A 1 155 ? -9.906 27.668 6.976 1.00 38.31 155 VAL A CA 1
ATOM 1322 C C . VAL A 1 155 ? -11.202 27.453 6.174 1.00 38.31 155 VAL A C 1
ATOM 1324 O O . VAL A 1 155 ? -12.309 27.716 6.635 1.00 38.31 155 VAL A O 1
ATOM 1327 N N . GLY A 1 156 ? -11.046 27.096 4.899 1.00 38.59 156 GLY A N 1
ATOM 1328 C CA . GLY A 1 156 ? -12.111 26.930 3.919 1.00 38.59 156 GLY A CA 1
ATOM 1329 C C . GLY A 1 156 ? -12.293 25.456 3.589 1.00 38.59 156 GLY A C 1
ATOM 1330 O O . GLY A 1 156 ? -11.426 24.826 2.990 1.00 38.59 156 GLY A O 1
ATOM 1331 N N . TRP A 1 157 ? -13.422 24.905 4.015 1.00 42.19 157 TRP A N 1
ATOM 1332 C CA . TRP A 1 157 ? -13.851 23.536 3.765 1.00 42.19 157 TRP A CA 1
ATOM 1333 C C . TRP A 1 157 ? -14.228 23.364 2.291 1.00 42.19 157 TRP A C 1
ATOM 1335 O O . TRP A 1 157 ? -15.226 23.928 1.850 1.00 42.19 157 TRP A O 1
ATOM 1345 N N . SER A 1 158 ? -13.476 22.582 1.516 1.00 38.44 158 SER A N 1
ATOM 1346 C CA . SER A 1 158 ? -13.898 22.252 0.148 1.00 38.44 158 SER A CA 1
ATOM 1347 C C . SER A 1 158 ? -13.503 20.840 -0.287 1.00 38.44 158 SER A C 1
ATOM 1349 O O . SER A 1 158 ? -12.774 20.670 -1.258 1.00 38.44 158 SER A O 1
ATOM 1351 N N . VAL A 1 159 ? -14.011 19.814 0.403 1.00 45.25 159 VAL A N 1
ATOM 1352 C CA . VAL A 1 159 ? -14.229 18.481 -0.193 1.00 45.25 159 VAL A CA 1
ATOM 1353 C C . VAL A 1 159 ? -15.515 17.897 0.404 1.00 45.25 159 VAL A C 1
ATOM 1355 O O . VAL A 1 159 ? -15.687 17.881 1.622 1.00 45.25 159 VAL A O 1
ATOM 1358 N N . SER A 1 160 ? -16.462 17.464 -0.433 1.00 51.91 160 SER A N 1
ATOM 1359 C CA . SER A 1 160 ? -17.812 17.047 -0.002 1.00 51.91 160 SER A CA 1
ATOM 1360 C C . SER A 1 160 ? -17.831 15.802 0.898 1.00 51.91 160 SER A C 1
ATOM 1362 O O . SER A 1 160 ? -18.721 15.669 1.741 1.00 51.91 160 SER A O 1
ATOM 1364 N N . GLN A 1 161 ? -16.847 14.905 0.763 1.00 54.66 161 GLN A N 1
ATOM 1365 C CA . GLN A 1 161 ? -16.727 13.716 1.614 1.00 54.66 161 GLN A CA 1
ATOM 1366 C C . GLN A 1 161 ? -16.216 14.065 3.010 1.00 54.66 161 GLN A C 1
ATOM 1368 O O . GLN A 1 161 ? -16.832 13.631 3.985 1.00 54.66 161 GLN A O 1
ATOM 1373 N N . SER A 1 162 ? -15.211 14.946 3.117 1.00 58.69 162 SER A N 1
ATOM 1374 C CA . SER A 1 162 ? -14.793 15.516 4.402 1.00 58.69 162 SER A CA 1
ATOM 1375 C C . SER A 1 162 ? -15.993 16.115 5.136 1.00 58.69 162 SER A C 1
ATOM 1377 O O . SER A 1 162 ? -16.198 15.807 6.301 1.00 58.69 162 SER A O 1
ATOM 1379 N N . VAL A 1 163 ? -16.853 16.887 4.454 1.00 61.09 163 VAL A N 1
ATOM 1380 C CA . VAL A 1 163 ? -18.072 17.486 5.049 1.00 61.09 163 VAL A CA 1
ATOM 1381 C C . VAL A 1 163 ? -19.004 16.436 5.664 1.00 61.09 163 VAL A C 1
ATOM 1383 O O . VAL A 1 163 ? -19.553 16.663 6.741 1.00 61.09 163 VAL A O 1
ATOM 1386 N N . THR A 1 164 ? -19.148 15.270 5.033 1.00 64.88 164 THR A N 1
ATOM 1387 C CA . THR A 1 164 ? -19.992 14.183 5.554 1.00 64.88 164 THR A CA 1
ATOM 1388 C C . THR A 1 164 ? -19.330 13.475 6.739 1.00 64.88 164 THR A C 1
ATOM 1390 O O . THR A 1 164 ? -19.989 13.245 7.753 1.00 64.88 164 THR A O 1
ATOM 1393 N N . ALA A 1 165 ? -18.027 13.179 6.656 1.00 65.62 165 ALA A N 1
ATOM 1394 C CA . ALA A 1 165 ? -17.276 12.614 7.777 1.00 65.62 165 ALA A CA 1
ATOM 1395 C C . ALA A 1 165 ? -17.314 13.553 8.999 1.00 65.62 165 ALA A C 1
ATOM 1397 O O . ALA A 1 165 ? -17.579 13.106 10.109 1.00 65.62 165 ALA A O 1
ATOM 1398 N N . ILE A 1 166 ? -17.164 14.866 8.791 1.00 75.50 166 ILE A N 1
ATOM 1399 C CA . ILE A 1 166 ? -17.273 15.900 9.833 1.00 75.50 166 ILE A CA 1
ATOM 1400 C C . ILE A 1 166 ? -18.672 15.943 10.447 1.00 75.50 166 ILE A C 1
ATOM 1402 O O . ILE A 1 166 ? -18.798 16.065 11.662 1.00 75.50 166 ILE A O 1
ATOM 1406 N N . ALA A 1 167 ? -19.728 15.867 9.636 1.00 80.31 167 ALA A N 1
ATOM 1407 C CA . ALA A 1 167 ? -21.097 15.970 10.137 1.00 80.31 167 ALA A CA 1
ATOM 1408 C C . ALA A 1 167 ? -21.501 14.769 11.010 1.00 80.31 167 ALA A C 1
ATOM 1410 O O . ALA A 1 167 ? -22.277 14.934 11.948 1.00 80.31 167 ALA A O 1
ATOM 1411 N N . HIS A 1 168 ? -20.951 13.583 10.729 1.00 92.44 168 HIS A N 1
ATOM 1412 C CA . HIS A 1 168 ? -21.424 12.317 11.297 1.00 92.44 168 HIS A CA 1
ATOM 1413 C C . HIS A 1 168 ? -20.375 11.559 12.131 1.00 92.44 168 HIS A C 1
ATOM 1415 O O . HIS A 1 168 ? -20.637 10.437 12.549 1.00 92.44 168 HIS A O 1
ATOM 1421 N N . TRP A 1 169 ? -19.200 12.133 12.422 1.00 93.00 169 TRP A N 1
ATOM 1422 C CA . TRP A 1 169 ? -18.100 11.416 13.101 1.00 93.00 169 TRP A CA 1
ATOM 1423 C C . TRP A 1 169 ? -18.445 10.848 14.491 1.00 93.00 169 TRP A C 1
ATOM 1425 O O . TRP A 1 169 ? -17.817 9.890 14.935 1.00 93.00 169 TRP A O 1
ATOM 1435 N N . GLN A 1 170 ? -19.422 11.435 15.193 1.00 96.56 170 GLN A N 1
ATOM 1436 C CA . GLN A 1 170 ? -19.862 10.938 16.504 1.00 96.56 170 GLN A CA 1
ATOM 1437 C C . GLN A 1 170 ? -20.808 9.735 16.392 1.00 96.56 170 GLN A C 1
ATOM 1439 O O . GLN A 1 170 ? -21.023 9.053 17.392 1.00 96.56 170 GLN A O 1
ATOM 1444 N N . GLU A 1 171 ? -21.367 9.458 15.211 1.00 98.00 171 GLU A N 1
ATOM 1445 C CA . GLU A 1 171 ? -22.319 8.369 14.995 1.00 98.00 171 GLU A CA 1
ATOM 1446 C C . GLU A 1 171 ? -21.612 7.011 14.939 1.00 98.00 171 GLU A C 1
ATOM 1448 O O . GLU A 1 171 ? -20.615 6.831 14.236 1.00 98.00 171 GLU A O 1
ATOM 1453 N N . ASP A 1 172 ? -22.167 6.021 15.636 1.00 98.56 172 ASP A N 1
ATOM 1454 C CA . ASP A 1 172 ? -21.638 4.650 15.667 1.00 98.56 172 ASP A CA 1
ATOM 1455 C C . ASP A 1 172 ? -21.631 3.995 14.285 1.00 98.56 172 ASP A C 1
ATOM 1457 O O . ASP A 1 172 ? -20.688 3.287 13.933 1.00 98.56 172 ASP A O 1
ATOM 1461 N N . PHE A 1 173 ? -22.628 4.307 13.452 1.00 97.25 173 PHE A N 1
ATOM 1462 C CA . PHE A 1 173 ? -22.649 3.836 12.072 1.00 97.25 173 PHE A CA 1
ATOM 1463 C C . PHE A 1 173 ? -21.492 4.400 11.245 1.00 97.25 173 PHE A C 1
ATOM 1465 O O . PHE A 1 173 ? -20.865 3.647 10.508 1.00 97.25 173 PHE A O 1
ATOM 1472 N N . MET A 1 174 ? -21.170 5.692 11.366 1.00 97.31 174 MET A N 1
ATOM 1473 C CA . MET A 1 174 ? -20.045 6.278 10.627 1.00 97.31 174 MET A CA 1
ATOM 1474 C C . MET A 1 174 ? -18.700 5.726 11.116 1.00 97.31 174 MET A C 1
ATOM 1476 O O . MET A 1 174 ? -17.787 5.515 10.317 1.00 97.31 174 MET A O 1
ATOM 1480 N N . PHE A 1 175 ? -18.580 5.449 12.415 1.00 98.56 175 PHE A N 1
ATOM 1481 C CA . PHE A 1 175 ? -17.418 4.765 12.977 1.00 98.56 175 PHE A CA 1
ATOM 1482 C C . PHE A 1 175 ? -17.262 3.349 12.394 1.00 98.56 175 PHE A C 1
ATOM 1484 O O . PHE A 1 175 ? -16.208 3.021 11.854 1.00 98.56 175 PHE A O 1
ATOM 1491 N N . GLY A 1 176 ? -18.324 2.535 12.422 1.00 98.44 176 GLY A N 1
ATOM 1492 C CA . GLY A 1 176 ? -18.319 1.177 11.868 1.00 98.44 176 GLY A CA 1
ATOM 1493 C C . GLY A 1 176 ? -18.120 1.135 10.347 1.00 98.44 176 GLY A C 1
ATOM 1494 O O . GLY A 1 176 ? -17.380 0.299 9.831 1.00 98.44 176 GLY A O 1
ATOM 1495 N N . TYR A 1 177 ? -18.711 2.083 9.616 1.00 97.94 177 TYR A N 1
ATOM 1496 C CA . TYR A 1 177 ? -18.604 2.193 8.158 1.00 97.94 177 TYR A CA 1
ATOM 1497 C C . TYR A 1 177 ? -17.154 2.356 7.675 1.00 97.94 177 TYR A C 1
ATOM 1499 O O . TYR A 1 177 ? -16.786 1.824 6.624 1.00 97.94 177 TYR A O 1
ATOM 1507 N N . GLN A 1 178 ? -16.314 3.057 8.441 1.00 98.31 178 GLN A N 1
ATOM 1508 C CA . GLN A 1 178 ? -14.916 3.307 8.081 1.00 98.31 178 GLN A CA 1
ATOM 1509 C C . GLN A 1 178 ? -14.048 2.043 8.063 1.00 98.31 178 GLN A C 1
ATOM 1511 O O . GLN A 1 178 ? -13.109 1.980 7.272 1.00 98.31 178 GLN A O 1
ATOM 1516 N N . PHE A 1 179 ? -14.393 1.007 8.831 1.00 98.75 179 PHE A N 1
ATOM 1517 C CA . PHE A 1 179 ? -13.697 -0.285 8.770 1.00 98.75 179 PHE A CA 1
ATOM 1518 C C . PHE A 1 179 ? -13.889 -1.020 7.438 1.00 98.75 179 PHE A C 1
ATOM 1520 O O . PHE A 1 179 ? -13.110 -1.913 7.107 1.00 98.75 179 PHE A O 1
ATOM 1527 N N . LEU A 1 180 ? -14.915 -0.643 6.672 1.00 98.56 180 LEU A N 1
ATOM 1528 C CA . LEU A 1 180 ? -15.217 -1.213 5.362 1.00 98.56 180 LEU A CA 1
ATOM 1529 C C . LEU A 1 180 ? -14.822 -0.280 4.215 1.00 98.56 180 LEU A C 1
ATOM 1531 O O . LEU A 1 180 ? -14.369 -0.733 3.170 1.00 98.56 180 LEU A O 1
ATOM 1535 N N . ASN A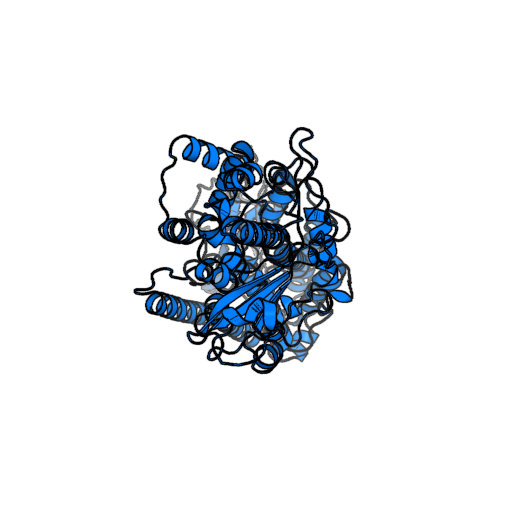 1 181 ? -15.025 1.024 4.387 1.00 98.19 181 ASN A N 1
ATOM 1536 C CA . ASN A 1 181 ? -14.999 1.985 3.280 1.00 98.19 181 ASN A CA 1
ATOM 1537 C C . ASN A 1 181 ? -14.222 3.270 3.602 1.00 98.19 181 ASN A C 1
ATOM 1539 O O . ASN A 1 181 ? -14.281 4.227 2.830 1.00 98.19 181 ASN A O 1
ATOM 1543 N N . GLY A 1 182 ? -13.556 3.312 4.758 1.00 96.69 182 GLY A N 1
ATOM 1544 C CA . GLY A 1 182 ? -12.696 4.415 5.168 1.00 96.69 182 GLY A CA 1
ATOM 1545 C C . GLY A 1 182 ? -11.307 4.332 4.539 1.00 96.69 182 GLY A C 1
ATOM 1546 O O . GLY A 1 182 ? -11.086 3.617 3.563 1.00 96.69 182 GLY A O 1
ATOM 1547 N N . CYS A 1 183 ? -10.355 5.046 5.137 1.00 95.12 183 CYS A N 1
ATOM 1548 C CA . CYS A 1 183 ? -8.968 5.091 4.666 1.00 95.12 183 CYS A CA 1
ATOM 1549 C C . CYS A 1 183 ? -8.144 3.833 5.017 1.00 95.12 183 CYS A C 1
ATOM 1551 O O . CYS A 1 183 ? -7.124 3.576 4.382 1.00 95.12 183 CYS A O 1
ATOM 1553 N N . ASN A 1 184 ? -8.577 3.042 6.009 1.00 98.56 184 ASN A N 1
ATOM 1554 C CA . ASN A 1 184 ? -7.893 1.818 6.450 1.00 98.56 184 ASN A CA 1
ATOM 1555 C C . ASN A 1 184 ? -8.838 0.597 6.515 1.00 98.56 184 ASN A C 1
ATOM 1557 O O . ASN A 1 184 ? -9.047 0.019 7.584 1.00 98.56 184 ASN A O 1
ATOM 1561 N N . PRO A 1 185 ? -9.434 0.168 5.388 1.00 98.50 185 PRO A N 1
ATOM 1562 C CA . PRO A 1 185 ? -10.482 -0.854 5.366 1.00 98.50 185 PRO A CA 1
ATOM 1563 C C . PRO A 1 185 ? -9.935 -2.294 5.481 1.00 98.50 185 PRO A C 1
ATOM 1565 O O . PRO A 1 185 ? -10.450 -3.220 4.849 1.00 98.50 185 PRO A O 1
ATOM 1568 N N . VAL A 1 186 ? -8.862 -2.501 6.252 1.00 98.31 186 VAL A N 1
ATOM 1569 C CA . VAL A 1 186 ? -8.111 -3.771 6.330 1.00 98.31 186 VAL A CA 1
ATOM 1570 C C . VAL A 1 186 ? -8.023 -4.373 7.737 1.00 98.31 186 VAL A C 1
ATOM 1572 O O . VAL A 1 186 ? -7.560 -5.500 7.877 1.00 98.31 186 VAL A O 1
ATOM 1575 N N . MET A 1 187 ? -8.496 -3.663 8.768 1.00 98.00 187 MET A N 1
ATOM 1576 C CA . MET A 1 187 ? -8.342 -4.093 10.169 1.00 98.00 187 MET A CA 1
ATOM 1577 C C . MET A 1 187 ? -9.432 -5.041 10.665 1.00 98.00 187 MET A C 1
ATOM 1579 O O . MET A 1 187 ? -9.170 -5.895 11.506 1.00 98.00 187 MET A O 1
ATOM 1583 N N . MET A 1 188 ? -10.661 -4.891 10.172 1.00 98.19 188 MET A N 1
ATOM 1584 C CA . MET A 1 188 ? -11.782 -5.707 10.634 1.00 98.19 188 MET A CA 1
ATOM 1585 C C . MET A 1 188 ? -11.663 -7.144 10.116 1.00 98.19 188 MET A C 1
ATOM 1587 O O . MET A 1 188 ? -11.270 -7.359 8.967 1.00 98.19 188 MET A O 1
ATOM 1591 N N . GLN A 1 189 ? -12.061 -8.104 10.947 1.00 98.31 189 GLN A N 1
ATOM 1592 C CA . GLN A 1 189 ? -12.190 -9.522 10.612 1.00 98.31 189 GLN A CA 1
ATOM 1593 C C . GLN A 1 189 ? -13.410 -10.141 11.304 1.00 98.31 189 GLN A C 1
ATOM 1595 O O . GLN A 1 189 ? -13.850 -9.660 12.352 1.00 98.31 189 GLN A O 1
ATOM 1600 N N . LYS A 1 190 ? -13.971 -11.201 10.719 1.00 98.25 190 LYS A N 1
ATOM 1601 C CA . LYS A 1 190 ? -15.084 -11.963 11.299 1.00 98.25 190 LYS A CA 1
ATOM 1602 C C . LYS A 1 190 ? -14.608 -12.706 12.546 1.00 98.25 190 LYS A C 1
ATOM 1604 O O . LYS A 1 190 ? -13.576 -13.373 12.522 1.00 98.25 190 LYS A O 1
ATOM 1609 N N . SER A 1 191 ? -15.349 -12.584 13.643 1.00 97.44 191 SER A N 1
ATOM 1610 C CA . SER A 1 191 ? -15.029 -13.267 14.893 1.00 97.44 191 SER A CA 1
ATOM 1611 C C . SER A 1 191 ? -15.649 -14.662 14.903 1.00 97.44 191 SER A C 1
ATOM 1613 O O . SER A 1 191 ? -16.841 -14.822 14.656 1.00 97.44 191 SER A O 1
ATOM 1615 N N . THR A 1 192 ? -14.840 -15.678 15.202 1.00 95.69 192 THR A N 1
ATOM 1616 C CA . THR A 1 192 ? -15.302 -17.060 15.429 1.00 95.69 192 THR A CA 1
ATOM 1617 C C . THR A 1 192 ? -15.366 -17.421 16.913 1.00 95.69 192 THR A C 1
ATOM 1619 O O . THR A 1 192 ? -15.953 -18.438 17.280 1.00 95.69 192 THR A O 1
ATOM 1622 N N . LYS A 1 193 ? -14.764 -16.587 17.769 1.00 96.81 193 LYS A N 1
ATOM 1623 C CA . LYS A 1 193 ? -14.796 -16.667 19.229 1.00 96.81 193 LYS A CA 1
ATOM 1624 C C . LYS A 1 193 ? -14.515 -15.293 19.839 1.00 96.81 193 LYS A C 1
ATOM 1626 O O . LYS A 1 193 ? -13.781 -14.492 19.256 1.00 96.81 193 LYS A O 1
ATOM 1631 N N . ILE A 1 194 ? -15.037 -15.057 21.038 1.00 97.56 194 ILE A N 1
ATOM 1632 C CA . ILE A 1 194 ? -14.669 -13.892 21.852 1.00 97.56 194 ILE A CA 1
ATOM 1633 C C . ILE A 1 194 ? -13.199 -14.068 22.293 1.00 97.56 194 ILE A C 1
ATOM 1635 O O . ILE A 1 194 ? -12.855 -15.157 22.760 1.00 97.56 194 ILE A O 1
ATOM 1639 N N . PRO A 1 195 ? -12.310 -13.071 22.107 1.00 97.38 195 PRO A N 1
ATOM 1640 C CA . PRO A 1 195 ? -10.924 -13.162 22.568 1.00 97.38 195 PRO A CA 1
ATOM 1641 C C . PRO A 1 195 ? -10.826 -13.304 24.093 1.00 97.38 195 PRO A C 1
ATOM 1643 O O . PRO A 1 195 ? -11.513 -12.599 24.826 1.00 97.38 195 PRO A O 1
ATOM 1646 N N . ASP A 1 196 ? -9.929 -14.168 24.577 1.00 97.50 196 ASP A N 1
ATOM 1647 C CA . ASP A 1 196 ? -9.795 -14.465 26.015 1.00 97.50 196 ASP A CA 1
ATOM 1648 C C . ASP A 1 196 ? -9.362 -13.233 26.835 1.00 97.50 196 ASP A C 1
ATOM 1650 O O . ASP A 1 196 ? -9.708 -13.095 28.007 1.00 97.50 196 ASP A O 1
ATOM 1654 N N . ASN A 1 197 ? -8.630 -12.307 26.209 1.00 98.19 197 ASN A N 1
ATOM 1655 C CA . ASN A 1 197 ? -8.201 -11.038 26.798 1.00 98.19 197 ASN A CA 1
ATOM 1656 C C . ASN A 1 197 ? -9.222 -9.896 26.630 1.00 98.19 197 ASN A C 1
ATOM 1658 O O . ASN A 1 197 ? -8.923 -8.750 26.969 1.00 98.19 197 ASN A O 1
ATOM 1662 N N . PHE A 1 198 ? -10.424 -10.197 26.131 1.00 98.44 198 PHE A N 1
ATOM 1663 C CA . PHE A 1 198 ? -11.513 -9.242 25.969 1.00 98.44 198 PHE A CA 1
ATOM 1664 C C . PHE A 1 198 ? -12.810 -9.801 26.577 1.00 98.44 198 PHE A C 1
ATOM 1666 O O . PHE A 1 198 ? -13.665 -10.310 25.848 1.00 98.44 198 PHE A O 1
ATOM 1673 N N . PRO A 1 199 ? -12.972 -9.729 27.914 1.00 98.00 199 PRO A N 1
ATOM 1674 C CA . PRO A 1 199 ? -14.046 -10.397 28.654 1.00 98.00 199 PRO A CA 1
ATOM 1675 C C . PRO A 1 199 ? -15.409 -9.684 28.520 1.00 98.00 199 PRO A C 1
ATOM 1677 O O . PRO A 1 199 ? -16.057 -9.350 29.512 1.00 98.00 199 PRO A O 1
ATOM 1680 N N . VAL A 1 200 ? -15.853 -9.434 27.285 1.00 98.19 200 VAL A N 1
ATOM 1681 C CA . VAL A 1 200 ? -17.203 -8.948 26.976 1.00 98.19 200 VAL A CA 1
ATOM 1682 C C . VAL A 1 200 ? -18.200 -10.061 27.272 1.00 98.19 200 VAL A C 1
ATOM 1684 O O . VAL A 1 200 ? -18.013 -11.201 26.853 1.00 98.19 200 VAL A O 1
ATOM 1687 N N . THR A 1 201 ? -19.280 -9.727 27.972 1.00 98.31 201 THR A N 1
ATOM 1688 C CA . THR A 1 201 ? -20.351 -10.676 28.298 1.00 98.31 201 THR A CA 1
ATOM 1689 C C . THR A 1 201 ? -21.631 -10.332 27.549 1.00 98.31 201 THR A C 1
ATOM 1691 O O . THR A 1 201 ? -21.862 -9.169 27.215 1.00 98.31 201 THR A O 1
ATOM 1694 N N . SER A 1 202 ? -22.508 -11.321 27.356 1.00 98.06 202 SER A N 1
ATOM 1695 C CA . SER A 1 202 ? -23.851 -11.107 26.798 1.00 98.06 202 SER A CA 1
ATOM 1696 C C . SER A 1 202 ? -24.619 -9.980 27.507 1.00 98.06 202 SER A C 1
ATOM 1698 O O . SER A 1 202 ? -25.195 -9.129 26.840 1.00 98.06 202 SER A O 1
ATOM 1700 N N . ALA A 1 203 ? -24.545 -9.894 28.840 1.00 98.31 203 ALA A N 1
ATOM 1701 C CA . ALA A 1 203 ? -25.222 -8.849 29.615 1.00 98.31 203 ALA A CA 1
ATOM 1702 C C . ALA A 1 203 ? -24.706 -7.427 29.317 1.00 98.31 203 ALA A C 1
ATOM 1704 O O . ALA A 1 203 ? -25.457 -6.462 29.412 1.00 98.31 203 ALA A O 1
ATOM 1705 N N . MET A 1 204 ? -23.430 -7.276 28.949 1.00 98.50 204 MET A N 1
ATOM 1706 C CA . MET A 1 204 ? -22.856 -5.962 28.635 1.00 98.50 204 MET A CA 1
ATOM 1707 C C . MET A 1 204 ? -23.380 -5.398 27.316 1.00 98.50 204 MET A C 1
ATOM 1709 O O . MET A 1 204 ? -23.510 -4.186 27.179 1.00 98.50 204 MET A O 1
ATOM 1713 N N . VAL A 1 205 ? -23.661 -6.267 26.345 1.00 98.38 205 VAL A N 1
ATOM 1714 C CA . VAL A 1 205 ? -24.021 -5.866 24.978 1.00 98.38 205 VAL A CA 1
ATOM 1715 C C . VAL A 1 205 ? -25.464 -6.198 24.612 1.00 98.38 205 VAL A C 1
ATOM 1717 O O . VAL A 1 205 ? -25.865 -5.918 23.490 1.00 98.38 205 VAL A O 1
ATOM 1720 N N . GLU A 1 206 ? -26.259 -6.734 25.543 1.00 97.56 206 GLU A N 1
ATOM 1721 C CA . GLU A 1 206 ? -27.658 -7.141 25.342 1.00 97.56 206 GLU A CA 1
ATOM 1722 C C . GLU A 1 206 ? -28.483 -6.058 24.634 1.00 97.56 206 GLU A C 1
ATOM 1724 O O . GLU A 1 206 ? -29.143 -6.328 23.637 1.00 97.56 206 GLU A O 1
ATOM 1729 N N . SER A 1 207 ? -28.363 -4.804 25.081 1.00 96.69 207 SER A N 1
ATOM 1730 C CA . SER A 1 207 ? -29.077 -3.657 24.495 1.00 96.69 207 SER A CA 1
ATOM 1731 C C . SER A 1 207 ? -28.689 -3.321 23.047 1.00 96.69 207 SER A C 1
ATOM 1733 O O . SER A 1 207 ? -29.399 -2.566 22.385 1.00 96.69 207 SER A O 1
ATOM 1735 N N . CYS A 1 208 ? -27.564 -3.848 22.562 1.00 97.38 208 CYS A N 1
ATOM 1736 C CA . CYS A 1 208 ? -27.063 -3.644 21.205 1.00 97.38 208 CYS A CA 1
ATOM 1737 C C . CYS A 1 208 ? -27.429 -4.795 20.254 1.00 97.38 208 CYS A C 1
ATOM 1739 O O . CYS A 1 208 ? -27.330 -4.621 19.038 1.00 97.38 208 CYS A O 1
ATOM 1741 N N . LEU A 1 209 ? -27.802 -5.968 20.779 1.00 98.12 209 LEU A N 1
ATOM 1742 C CA . LEU A 1 209 ? -28.161 -7.138 19.977 1.00 98.12 209 LEU A CA 1
ATOM 1743 C C . LEU A 1 209 ? -29.629 -7.031 19.544 1.00 98.12 209 LEU A C 1
ATOM 1745 O O . LEU A 1 209 ? -30.500 -6.661 20.321 1.00 98.12 209 LEU A O 1
ATOM 1749 N N . GLU A 1 210 ? -29.915 -7.343 18.280 1.00 98.00 210 GLU A N 1
ATOM 1750 C CA . GLU A 1 210 ? -31.220 -7.047 17.653 1.00 98.00 210 GLU A CA 1
ATOM 1751 C C . GLU A 1 210 ? -31.991 -8.315 17.230 1.00 98.00 210 GLU A C 1
ATOM 1753 O O . GLU A 1 210 ? -33.005 -8.214 16.541 1.00 98.00 210 GLU A O 1
ATOM 1758 N N . ARG A 1 211 ? -31.489 -9.513 17.566 1.00 97.81 211 ARG A N 1
ATOM 1759 C CA . ARG A 1 211 ? -32.026 -10.801 17.078 1.00 97.81 211 ARG A CA 1
ATOM 1760 C C . ARG A 1 211 ? -32.503 -11.755 18.173 1.00 97.81 211 ARG A C 1
ATOM 1762 O O . ARG A 1 211 ? -32.733 -12.921 17.871 1.00 97.81 211 ARG A O 1
ATOM 1769 N N . ASP A 1 212 ? -32.625 -11.286 19.413 1.00 95.44 212 ASP A N 1
ATOM 1770 C CA . ASP A 1 212 ? -32.953 -12.126 20.577 1.00 95.44 212 ASP A CA 1
ATOM 1771 C C . ASP A 1 212 ? -31.990 -13.323 20.745 1.00 95.44 212 ASP A C 1
ATOM 1773 O O . ASP A 1 212 ? -32.382 -14.419 21.144 1.00 95.44 212 ASP A O 1
ATOM 1777 N N . LEU A 1 213 ? -30.716 -13.106 20.409 1.00 98.00 213 LEU A N 1
ATOM 1778 C CA . LEU A 1 213 ? -29.622 -14.064 20.543 1.00 98.00 213 LEU A CA 1
ATOM 1779 C C . LEU A 1 213 ? -28.649 -13.587 21.624 1.00 98.00 213 LEU A C 1
ATOM 1781 O O . LEU A 1 213 ? -28.431 -12.387 21.797 1.00 98.00 213 LEU A O 1
ATOM 1785 N N . THR A 1 214 ? -28.017 -14.527 22.319 1.00 98.25 214 THR A N 1
ATOM 1786 C CA . THR A 1 214 ? -26.858 -14.235 23.175 1.00 98.25 214 THR A CA 1
ATOM 1787 C C . THR A 1 214 ? -25.657 -13.796 22.326 1.00 98.25 214 THR A C 1
ATOM 1789 O O . THR A 1 214 ? -25.589 -14.076 21.126 1.00 98.25 214 THR A O 1
ATOM 1792 N N . LEU A 1 215 ? -24.663 -13.139 22.930 1.00 98.56 215 LEU A N 1
ATOM 1793 C CA . LEU A 1 215 ? -23.431 -12.754 22.234 1.00 98.56 215 LEU A CA 1
ATOM 1794 C C . LEU A 1 215 ? -22.729 -13.980 21.631 1.00 98.56 215 LEU A C 1
ATOM 1796 O O . LEU A 1 215 ? -22.261 -13.938 20.495 1.00 98.56 215 LEU A O 1
ATOM 1800 N N . GLU A 1 216 ? -22.691 -15.094 22.359 1.00 98.25 216 GLU A N 1
ATOM 1801 C CA . GLU A 1 216 ? -22.100 -16.347 21.892 1.00 98.25 216 GLU A CA 1
ATOM 1802 C C . GLU A 1 216 ? -22.859 -16.936 20.691 1.00 98.25 216 GLU A C 1
ATOM 1804 O O . GLU A 1 216 ? -22.251 -17.529 19.795 1.00 98.25 216 GLU A O 1
ATOM 1809 N N . GLU A 1 217 ? -24.181 -16.772 20.650 1.00 98.38 217 GLU A N 1
ATOM 1810 C CA . GLU A 1 217 ? -25.014 -17.159 19.508 1.00 98.38 217 GLU A CA 1
ATOM 1811 C C . GLU A 1 217 ? -24.806 -16.228 18.310 1.00 98.38 217 GLU A C 1
ATOM 1813 O O . GLU A 1 217 ? -24.704 -16.723 17.190 1.00 98.38 217 GLU A O 1
ATOM 1818 N N . GLU A 1 218 ? -24.643 -14.918 18.519 1.00 98.56 218 GLU A N 1
ATOM 1819 C CA . GLU A 1 218 ? -24.325 -13.960 17.448 1.00 98.56 218 GLU A CA 1
ATOM 1820 C C . GLU A 1 218 ? -22.932 -14.197 16.841 1.00 98.56 218 GLU A C 1
ATOM 1822 O O . GLU A 1 218 ? -22.754 -14.079 15.624 1.00 98.56 218 GLU A O 1
ATOM 1827 N N . VAL A 1 219 ? -21.945 -14.599 17.654 1.00 98.31 219 VAL A N 1
ATOM 1828 C CA . VAL A 1 219 ? -20.630 -15.054 17.166 1.00 98.31 219 VAL A CA 1
ATOM 1829 C C . VAL A 1 219 ? -20.792 -16.294 16.284 1.00 98.31 219 VAL A C 1
ATOM 1831 O O . VAL A 1 219 ? -20.295 -16.317 15.158 1.00 98.31 219 VAL A O 1
ATOM 1834 N N . LYS A 1 220 ? -21.531 -17.313 16.747 1.00 97.75 220 LYS A N 1
ATOM 1835 C CA . LYS A 1 220 ? -21.788 -18.540 15.965 1.00 97.75 220 LYS A CA 1
ATOM 1836 C C . LYS A 1 220 ? -22.575 -18.266 14.684 1.00 97.75 220 LYS A C 1
ATOM 1838 O O . LYS A 1 220 ? -22.316 -18.907 13.669 1.00 97.75 220 LYS A O 1
ATOM 1843 N N . ALA A 1 221 ? -23.505 -17.315 14.722 1.00 96.94 221 ALA A N 1
ATOM 1844 C CA . ALA A 1 221 ? -24.269 -16.862 13.565 1.00 96.94 221 ALA A CA 1
ATOM 1845 C C . ALA A 1 221 ? -23.429 -16.022 12.585 1.00 96.94 221 ALA A C 1
ATOM 1847 O O . ALA A 1 221 ? -23.877 -15.743 11.475 1.00 96.94 221 ALA A O 1
ATOM 1848 N N . GLY A 1 222 ? -22.208 -15.630 12.967 1.00 97.19 222 GLY A N 1
ATOM 1849 C CA . GLY A 1 222 ? -21.302 -14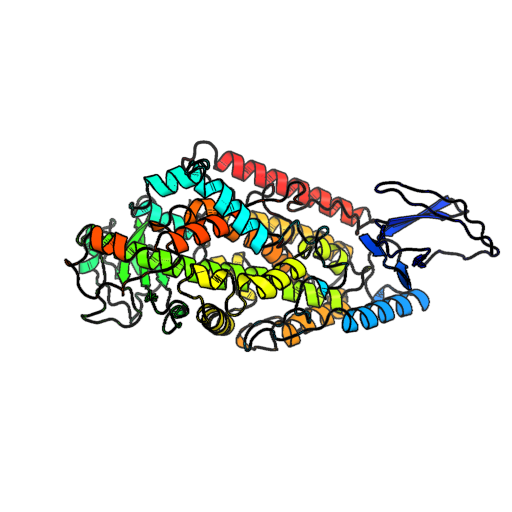.867 12.118 1.00 97.19 222 GLY A CA 1
ATOM 1850 C C . GLY A 1 222 ? -21.647 -13.382 12.012 1.00 97.19 222 GLY A C 1
ATOM 1851 O O . GLY A 1 222 ? -21.287 -12.754 11.020 1.00 97.19 222 GLY A O 1
ATOM 1852 N N . ASN A 1 223 ? -22.337 -12.818 13.007 1.00 98.25 223 ASN A N 1
ATOM 1853 C CA . ASN A 1 223 ? -22.717 -11.403 13.034 1.00 98.25 223 ASN A CA 1
ATOM 1854 C C . ASN A 1 223 ? -21.748 -10.527 13.846 1.00 98.25 223 ASN A C 1
ATOM 1856 O O . ASN A 1 223 ? -21.926 -9.310 13.882 1.00 98.25 223 ASN A O 1
ATOM 1860 N N . ILE A 1 224 ? -20.731 -11.117 14.481 1.00 98.69 224 ILE A N 1
ATOM 1861 C CA . ILE A 1 224 ? -19.732 -10.402 15.283 1.00 98.69 224 ILE A CA 1
ATOM 1862 C C . ILE A 1 224 ? -18.400 -10.312 14.539 1.00 98.69 224 ILE A C 1
ATOM 1864 O O . ILE A 1 224 ? -17.911 -11.278 13.952 1.00 98.69 224 ILE A O 1
ATOM 1868 N N . TYR A 1 225 ? -17.797 -9.132 14.605 1.00 98.75 225 TYR A N 1
ATOM 1869 C CA . TYR A 1 225 ? -16.519 -8.790 13.997 1.00 98.75 225 TYR A CA 1
ATOM 1870 C C . TYR A 1 225 ? -15.610 -8.148 15.045 1.00 98.75 225 TYR A C 1
ATOM 1872 O O . TYR A 1 225 ? -16.078 -7.579 16.032 1.00 98.75 225 TYR A O 1
ATOM 1880 N N . ILE A 1 226 ? -14.301 -8.235 14.833 1.00 98.75 226 ILE A N 1
ATOM 1881 C CA . ILE A 1 226 ? -13.287 -7.646 15.710 1.00 98.75 226 ILE A CA 1
ATOM 1882 C C . ILE A 1 226 ? -12.322 -6.820 14.860 1.00 98.75 226 ILE A C 1
ATOM 1884 O O . ILE A 1 226 ? -11.909 -7.251 13.783 1.00 98.75 226 ILE A O 1
ATOM 1888 N N . ALA A 1 227 ? -11.948 -5.648 15.366 1.00 98.75 227 ALA A N 1
ATOM 1889 C CA . ALA A 1 227 ? -10.730 -4.948 14.978 1.00 98.75 227 ALA A CA 1
ATOM 1890 C C . ALA A 1 227 ? -9.796 -4.927 16.195 1.00 98.75 227 ALA A C 1
ATOM 1892 O O . ALA A 1 227 ? -10.118 -4.314 17.215 1.00 98.75 227 ALA A O 1
ATOM 1893 N N . ASP A 1 228 ? -8.678 -5.643 16.094 1.00 98.69 228 ASP A N 1
ATOM 1894 C CA . ASP A 1 228 ? -7.704 -5.807 17.173 1.00 98.69 228 ASP A CA 1
ATOM 1895 C C . ASP A 1 228 ? -6.399 -5.088 16.818 1.00 98.69 228 ASP A C 1
ATOM 1897 O O . ASP A 1 228 ? -5.771 -5.365 15.793 1.00 98.69 228 ASP A O 1
ATOM 1901 N N . TYR A 1 229 ? -6.006 -4.147 17.673 1.00 98.81 229 TYR A N 1
ATOM 1902 C CA . TYR A 1 229 ? -4.801 -3.340 17.530 1.00 98.81 229 TYR A CA 1
ATOM 1903 C C . TYR A 1 229 ? -3.668 -3.821 18.446 1.00 98.81 229 TYR A C 1
ATOM 1905 O O . TYR A 1 229 ? -2.789 -3.031 18.784 1.00 98.81 229 TYR A O 1
ATOM 1913 N N . ALA A 1 230 ? -3.634 -5.109 18.808 1.00 98.56 230 ALA A N 1
ATOM 1914 C CA . ALA A 1 230 ? -2.567 -5.730 19.603 1.00 98.56 230 ALA A CA 1
ATOM 1915 C C . ALA A 1 230 ? -1.144 -5.429 19.100 1.00 98.56 230 ALA A C 1
ATOM 1917 O O . ALA A 1 230 ? -0.206 -5.370 19.890 1.00 98.56 230 ALA A O 1
ATOM 1918 N N . ILE A 1 231 ? -0.964 -5.173 17.798 1.00 98.56 231 ILE A N 1
ATOM 1919 C CA . ILE A 1 231 ? 0.334 -4.780 17.225 1.00 98.56 231 ILE A CA 1
ATOM 1920 C C . ILE A 1 231 ? 0.898 -3.473 17.826 1.00 98.56 231 ILE A C 1
ATOM 1922 O O . ILE A 1 231 ? 2.113 -3.267 17.830 1.00 98.56 231 ILE A O 1
ATOM 1926 N N . MET A 1 232 ? 0.029 -2.611 18.363 1.00 98.75 232 MET A N 1
ATOM 1927 C CA . MET A 1 232 ? 0.391 -1.358 19.030 1.00 98.75 232 MET A CA 1
ATOM 1928 C C . MET A 1 232 ? 0.847 -1.556 20.483 1.00 98.75 232 MET A C 1
ATOM 1930 O O . MET A 1 232 ? 1.420 -0.638 21.070 1.00 98.75 232 MET A O 1
ATOM 1934 N N . GLU A 1 233 ? 0.611 -2.730 21.077 1.00 98.31 233 GLU A N 1
ATOM 1935 C CA . GLU A 1 233 ? 0.953 -3.016 22.473 1.00 98.31 233 GLU A CA 1
ATOM 1936 C C . GLU A 1 233 ? 2.467 -2.931 22.672 1.00 98.31 233 GLU A C 1
ATOM 1938 O O . GLU A 1 233 ? 3.236 -3.593 21.970 1.00 98.31 233 GLU A O 1
ATOM 1943 N N . GLY A 1 234 ? 2.913 -2.103 23.619 1.00 98.19 234 GLY A N 1
ATOM 1944 C CA . GLY A 1 234 ? 4.334 -1.879 23.885 1.00 98.19 234 GLY A CA 1
ATOM 1945 C C . GLY A 1 234 ? 5.090 -1.197 22.740 1.00 98.19 234 GLY A C 1
ATOM 1946 O O . GLY A 1 234 ? 6.267 -1.491 22.555 1.00 98.19 234 GLY A O 1
ATOM 1947 N N . ILE A 1 235 ? 4.420 -0.387 21.913 1.00 98.75 235 ILE A N 1
ATOM 1948 C CA . ILE A 1 235 ? 5.085 0.581 21.028 1.00 98.75 235 ILE A CA 1
ATOM 1949 C C . ILE A 1 235 ? 5.413 1.844 21.826 1.00 98.75 235 ILE A C 1
ATOM 1951 O O . ILE A 1 235 ? 4.567 2.360 22.561 1.00 98.75 235 ILE A O 1
ATOM 1955 N N . SER A 1 236 ? 6.628 2.356 21.660 1.00 98.56 236 SER A N 1
ATOM 1956 C CA . SER A 1 236 ? 7.093 3.574 22.316 1.00 98.56 236 SER A CA 1
ATOM 1957 C C . SER A 1 236 ? 6.332 4.808 21.805 1.00 98.56 236 SER A C 1
ATOM 1959 O O . SER A 1 236 ? 6.325 5.067 20.595 1.00 98.56 236 SER A O 1
ATOM 1961 N N . PRO A 1 237 ? 5.696 5.602 22.689 1.00 98.62 237 PRO A N 1
ATOM 1962 C CA . PRO A 1 237 ? 5.102 6.870 22.297 1.00 98.62 237 PRO A CA 1
ATOM 1963 C C . PRO A 1 237 ? 6.179 7.920 22.007 1.00 98.62 237 PRO A C 1
ATOM 1965 O O . PRO A 1 237 ? 7.271 7.907 22.573 1.00 98.62 237 PRO A O 1
ATOM 1968 N N . ASN A 1 238 ? 5.840 8.882 21.156 1.00 98.69 238 ASN A N 1
ATOM 1969 C CA . ASN A 1 238 ? 6.744 9.936 20.726 1.00 98.69 238 ASN A CA 1
ATOM 1970 C C . ASN A 1 238 ? 7.127 10.880 21.879 1.00 98.69 238 ASN A C 1
ATOM 1972 O O . ASN A 1 238 ? 6.325 11.710 22.320 1.00 98.69 238 ASN A O 1
ATOM 1976 N N . SER A 1 239 ? 8.391 10.806 22.298 1.00 97.56 239 SER A N 1
ATOM 1977 C CA . SER A 1 239 ? 8.983 11.619 23.365 1.00 97.56 239 SER A CA 1
ATOM 1978 C C . SER A 1 239 ? 9.934 12.715 22.860 1.00 97.56 239 SER A C 1
ATOM 1980 O O . SER A 1 239 ? 10.758 13.209 23.627 1.00 97.56 239 SER A O 1
ATOM 1982 N N . THR A 1 240 ? 9.866 13.088 21.577 1.00 97.81 240 THR A N 1
ATOM 1983 C CA . THR A 1 240 ? 10.758 14.108 20.980 1.00 97.81 240 THR A CA 1
ATOM 1984 C C . THR A 1 240 ? 10.485 15.532 21.484 1.00 97.81 240 THR A C 1
ATOM 1986 O O . THR A 1 240 ? 11.377 16.378 21.455 1.00 97.81 240 THR A O 1
ATOM 1989 N N . ASP A 1 241 ? 9.271 15.802 21.975 1.00 97.56 241 ASP A N 1
ATOM 1990 C CA . ASP A 1 241 ? 8.871 17.068 22.596 1.00 97.56 241 ASP A CA 1
ATOM 1991 C C . ASP A 1 241 ? 8.735 16.889 24.122 1.00 97.56 241 ASP A C 1
ATOM 1993 O O . ASP A 1 241 ? 7.723 16.356 24.584 1.00 97.56 241 ASP A O 1
ATOM 1997 N N . PRO A 1 242 ? 9.708 17.346 24.932 1.00 95.69 242 PRO A N 1
ATOM 1998 C CA . PRO A 1 242 ? 9.683 17.154 26.383 1.00 95.69 242 PRO A CA 1
ATOM 1999 C C . PRO A 1 242 ? 8.577 17.957 27.084 1.00 95.69 242 PRO A C 1
ATOM 2001 O O . PRO A 1 242 ? 8.271 17.693 28.246 1.00 95.69 242 PRO A O 1
ATOM 2004 N N . CYS A 1 243 ? 7.976 18.938 26.404 1.00 97.75 243 CYS A N 1
ATOM 2005 C CA . CYS A 1 243 ? 6.906 19.770 26.948 1.00 97.75 243 CYS A CA 1
ATOM 2006 C C . CYS A 1 243 ? 5.511 19.174 26.708 1.00 97.75 243 CYS A C 1
ATOM 2008 O O . CYS A 1 243 ? 4.540 19.656 27.294 1.00 97.75 243 CYS A O 1
ATOM 2010 N N . THR A 1 244 ? 5.397 18.136 25.872 1.00 98.00 244 THR A N 1
ATOM 2011 C CA . THR A 1 244 ? 4.121 17.498 25.538 1.00 98.00 244 THR A CA 1
ATOM 2012 C C . THR A 1 244 ? 4.250 15.984 25.626 1.00 98.00 244 THR A C 1
ATOM 2014 O O . THR A 1 244 ? 4.760 15.341 24.711 1.00 98.00 244 THR A O 1
ATOM 2017 N N . LEU A 1 245 ? 3.718 15.397 26.699 1.00 98.31 245 LEU A N 1
ATOM 2018 C CA . LEU A 1 245 ? 3.574 13.945 26.782 1.00 98.31 245 LEU A CA 1
ATOM 2019 C C . LEU A 1 245 ? 2.577 13.462 25.723 1.00 98.31 245 LEU A C 1
ATOM 2021 O O . LEU A 1 245 ? 1.487 14.019 25.583 1.00 98.31 245 LEU A O 1
ATOM 2025 N N . GLN A 1 246 ? 2.967 12.429 24.984 1.00 98.69 246 GLN A N 1
ATOM 2026 C CA . GLN A 1 246 ? 2.137 11.763 23.986 1.00 98.69 246 GLN A CA 1
ATOM 2027 C C . GLN A 1 246 ? 1.892 10.321 24.420 1.00 98.69 246 GLN A C 1
ATOM 2029 O O . GLN A 1 246 ? 2.718 9.720 25.106 1.00 98.69 246 GLN A O 1
ATOM 2034 N N . TYR A 1 247 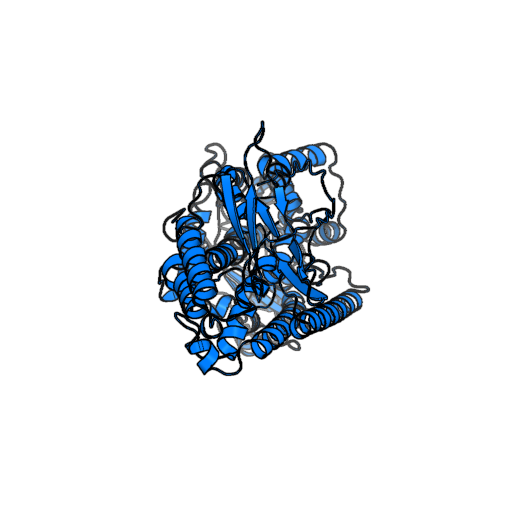? 0.743 9.779 24.039 1.00 98.88 247 TYR A N 1
ATOM 2035 C CA . TYR A 1 247 ? 0.263 8.487 24.502 1.00 98.88 247 TYR A CA 1
ATOM 2036 C C . TYR A 1 247 ? -0.262 7.665 23.328 1.00 98.88 247 TYR A C 1
ATOM 2038 O O . TYR A 1 247 ? -0.813 8.206 22.368 1.00 98.88 247 TYR A O 1
ATOM 2046 N N . LEU A 1 248 ? -0.105 6.349 23.439 1.00 98.88 248 LEU A N 1
ATOM 2047 C CA . LEU A 1 248 ? -0.612 5.353 22.503 1.00 98.88 248 LEU A CA 1
ATOM 2048 C C . LEU A 1 248 ? -1.544 4.388 23.245 1.00 98.88 248 LEU A C 1
ATOM 2050 O O . LEU A 1 248 ? -1.501 4.288 24.471 1.00 98.88 248 LEU A O 1
ATOM 2054 N N . ALA A 1 249 ? -2.373 3.680 22.486 1.00 98.81 249 ALA A N 1
ATOM 2055 C CA . ALA A 1 249 ? -3.246 2.621 22.976 1.00 98.81 249 ALA A CA 1
ATOM 2056 C C . ALA A 1 249 ? -3.195 1.421 22.021 1.00 98.81 249 ALA A C 1
ATOM 2058 O O . ALA A 1 249 ? -2.865 1.577 20.838 1.00 98.81 249 ALA A O 1
ATOM 2059 N N . ALA A 1 250 ? -3.599 0.249 22.512 1.00 98.81 250 ALA A N 1
ATOM 2060 C CA . ALA A 1 250 ? -3.727 -0.978 21.726 1.00 98.81 250 ALA A CA 1
ATOM 2061 C C . ALA A 1 250 ? -5.140 -1.572 21.872 1.00 98.81 250 ALA A C 1
ATOM 2063 O O . ALA A 1 250 ? -5.309 -2.609 22.520 1.00 98.81 250 ALA A O 1
ATOM 2064 N N . PRO A 1 251 ? -6.175 -0.912 21.314 1.00 98.88 251 PRO A N 1
ATOM 2065 C CA . PRO A 1 251 ? -7.552 -1.274 21.601 1.00 98.88 251 PRO A CA 1
ATOM 2066 C C . PRO A 1 251 ? -7.993 -2.592 20.966 1.00 98.88 251 PRO A C 1
ATOM 2068 O O . PRO A 1 251 ? -7.490 -2.998 19.918 1.00 98.88 251 PRO A O 1
ATOM 2071 N N . ILE A 1 252 ? -9.034 -3.182 21.546 1.00 98.94 252 ILE A N 1
ATOM 2072 C CA . ILE A 1 252 ? -9.845 -4.236 20.937 1.00 98.94 252 ILE A CA 1
ATOM 2073 C C . ILE A 1 252 ? -11.253 -3.671 20.762 1.00 98.94 252 ILE A C 1
ATOM 2075 O O . ILE A 1 252 ? -11.878 -3.225 21.726 1.00 98.94 252 ILE A O 1
ATOM 2079 N N . CYS A 1 253 ? -11.747 -3.658 19.525 1.00 98.94 253 CYS A N 1
ATOM 2080 C CA . CYS A 1 253 ? -13.066 -3.141 19.175 1.00 98.94 253 CYS A CA 1
ATOM 2081 C C . CYS A 1 253 ? -13.950 -4.277 18.657 1.00 98.94 253 CYS A C 1
ATOM 2083 O O . CYS A 1 253 ? -13.662 -4.861 17.611 1.00 98.94 253 CYS A O 1
ATOM 2085 N N . MET A 1 254 ? -15.046 -4.562 19.361 1.00 98.88 254 MET A N 1
ATOM 2086 C CA . MET A 1 254 ? -16.081 -5.491 18.908 1.00 98.88 254 MET A CA 1
ATOM 2087 C C . MET A 1 254 ? -17.136 -4.741 18.109 1.00 98.88 254 MET A C 1
ATOM 2089 O O . MET A 1 254 ? -17.665 -3.721 18.560 1.00 98.88 254 MET A O 1
ATOM 2093 N N . LEU A 1 255 ? -17.455 -5.270 16.932 1.00 98.88 255 LEU A N 1
ATOM 2094 C CA . LEU A 1 255 ? -18.487 -4.739 16.059 1.00 98.88 255 LEU A CA 1
ATOM 2095 C C . LEU A 1 255 ? -19.557 -5.791 15.781 1.00 98.88 255 LEU A C 1
ATOM 2097 O O . LEU A 1 255 ? -19.279 -6.986 15.711 1.00 98.88 255 LEU A O 1
ATOM 2101 N N . TYR A 1 256 ? -20.780 -5.323 15.586 1.00 98.75 256 TYR A N 1
ATOM 2102 C CA . TYR A 1 256 ? -21.958 -6.137 15.348 1.00 98.75 256 TYR A CA 1
ATOM 2103 C C . TYR A 1 256 ? -22.605 -5.761 14.022 1.00 98.75 256 TYR A C 1
ATOM 2105 O O . TYR A 1 256 ? -22.799 -4.581 13.720 1.00 98.75 256 TYR A O 1
ATOM 2113 N N . LYS A 1 257 ? -22.954 -6.778 13.234 1.00 98.19 257 LYS A N 1
ATOM 2114 C CA . LYS A 1 257 ? -23.779 -6.635 12.042 1.00 98.19 257 LYS A CA 1
ATOM 2115 C C . LYS A 1 257 ? -25.248 -6.688 12.426 1.00 98.19 257 LYS A C 1
ATOM 2117 O O . LYS A 1 257 ? -25.824 -7.756 12.644 1.00 98.19 257 LYS A O 1
ATOM 2122 N N . ASN A 1 258 ? -25.870 -5.525 12.427 1.00 97.25 258 ASN A N 1
ATOM 2123 C CA . ASN A 1 258 ? -27.260 -5.352 12.813 1.00 97.25 258 ASN A CA 1
ATOM 2124 C C . ASN A 1 258 ? -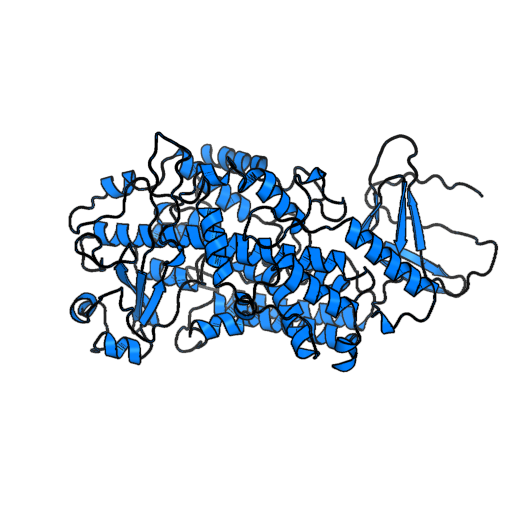28.244 -5.913 11.755 1.00 97.25 258 ASN A C 1
ATOM 2126 O O . ASN A 1 258 ? -27.822 -6.395 10.698 1.00 97.25 258 ASN A O 1
ATOM 2130 N N . VAL A 1 259 ? -29.559 -5.888 12.000 1.00 96.75 259 VAL A N 1
ATOM 2131 C CA . VAL A 1 259 ? -30.562 -6.471 11.076 1.00 96.75 259 VAL A CA 1
ATOM 2132 C C . VAL A 1 259 ? -30.677 -5.720 9.747 1.00 96.75 259 VAL A C 1
ATOM 2134 O O . VAL A 1 259 ? -31.138 -6.275 8.755 1.00 96.75 259 VAL A O 1
ATOM 2137 N N . GLN A 1 260 ? -30.197 -4.474 9.693 1.00 95.25 260 GLN A N 1
ATOM 2138 C CA . GLN A 1 260 ? -30.054 -3.682 8.464 1.00 95.25 260 GLN A CA 1
ATOM 2139 C C . GLN A 1 260 ? -28.707 -3.938 7.763 1.00 95.25 260 GLN A C 1
ATOM 2141 O O . GLN A 1 260 ? -28.313 -3.184 6.872 1.00 95.25 260 GLN A O 1
ATOM 2146 N N . ASN A 1 261 ? -27.989 -4.978 8.192 1.00 95.75 261 ASN A N 1
ATOM 2147 C CA . ASN A 1 261 ? -26.625 -5.329 7.823 1.00 95.75 261 ASN A CA 1
ATOM 2148 C C . ASN A 1 261 ? -25.565 -4.280 8.180 1.00 95.75 261 ASN A C 1
ATOM 2150 O O . ASN A 1 261 ? -24.423 -4.472 7.786 1.00 95.75 261 ASN A O 1
ATOM 2154 N N . LYS A 1 262 ? -25.871 -3.213 8.928 1.00 96.38 262 LYS A N 1
ATOM 2155 C CA . LYS A 1 262 ? -24.906 -2.169 9.320 1.00 96.38 262 LYS A CA 1
ATOM 2156 C C . LYS A 1 262 ? -23.927 -2.685 10.377 1.00 96.38 262 LYS A C 1
ATOM 2158 O O . LYS A 1 262 ? -24.354 -3.321 11.332 1.00 96.38 262 LYS A O 1
ATOM 2163 N N . ILE A 1 263 ? -22.642 -2.373 10.221 1.00 98.31 263 ILE A N 1
ATOM 2164 C CA . ILE A 1 263 ? -21.601 -2.638 11.214 1.00 98.31 263 ILE A CA 1
ATOM 2165 C C . ILE A 1 263 ? -21.618 -1.508 12.242 1.00 98.31 263 ILE A C 1
ATOM 2167 O O . ILE A 1 263 ? -21.436 -0.345 11.878 1.00 98.31 263 ILE A O 1
ATOM 2171 N N . LEU A 1 264 ? -21.837 -1.853 13.510 1.00 98.62 264 LEU A N 1
ATOM 2172 C CA . LEU A 1 264 ? -21.883 -0.924 14.638 1.00 98.62 264 LEU A CA 1
ATOM 2173 C C . LEU A 1 264 ? -20.900 -1.369 15.732 1.00 98.62 264 LEU A C 1
ATOM 2175 O O . LEU A 1 264 ? -20.861 -2.558 16.039 1.00 98.62 264 LEU A O 1
ATOM 2179 N N . PRO A 1 265 ? -20.107 -0.466 16.332 1.00 98.81 265 PRO A N 1
ATOM 2180 C CA . PRO A 1 265 ? -19.316 -0.780 17.520 1.00 98.81 265 PRO A CA 1
ATOM 2181 C C . PRO A 1 265 ? -20.220 -1.067 18.726 1.00 98.81 265 PRO A C 1
ATOM 2183 O O . PRO A 1 265 ? -21.137 -0.297 18.997 1.00 98.81 265 PRO A O 1
ATOM 2186 N N . ILE A 1 266 ? -19.940 -2.144 19.463 1.00 98.88 266 ILE A N 1
ATOM 2187 C CA . ILE A 1 266 ? -20.727 -2.544 20.648 1.00 98.88 266 ILE A CA 1
ATOM 2188 C C . ILE A 1 266 ? -19.898 -2.668 21.929 1.00 98.88 266 ILE A C 1
ATOM 2190 O O . ILE A 1 266 ? -20.456 -2.601 23.018 1.00 98.88 266 ILE A O 1
ATOM 2194 N N . ALA A 1 267 ? -18.574 -2.809 21.821 1.00 98.94 267 ALA A N 1
ATOM 2195 C CA . ALA A 1 267 ? -17.672 -2.806 22.970 1.00 98.94 267 ALA A CA 1
ATOM 2196 C C . ALA A 1 267 ? -16.255 -2.387 22.561 1.00 98.94 267 ALA A C 1
ATOM 2198 O O . ALA A 1 267 ? -15.775 -2.780 21.494 1.00 98.94 267 ALA A O 1
ATOM 2199 N N . ILE A 1 268 ? -15.575 -1.620 23.417 1.00 98.94 268 ILE A N 1
ATOM 2200 C CA . ILE A 1 268 ? -14.185 -1.186 23.217 1.00 98.94 268 ILE A CA 1
ATOM 2201 C C . ILE A 1 268 ? -13.397 -1.352 24.521 1.00 98.94 268 ILE A C 1
ATOM 2203 O O . ILE A 1 268 ? -13.761 -0.769 25.536 1.00 98.94 268 ILE A O 1
ATOM 2207 N N . GLN A 1 269 ? -12.283 -2.080 24.481 1.00 98.88 269 GLN A N 1
ATOM 2208 C CA . GLN A 1 269 ? -11.259 -2.097 25.536 1.00 98.88 269 GLN A CA 1
ATOM 2209 C C . GLN A 1 269 ? -10.011 -1.387 25.004 1.00 98.88 269 GLN A C 1
ATOM 2211 O O . GLN A 1 269 ? -9.625 -1.651 23.869 1.00 98.88 269 GLN A O 1
ATOM 2216 N N . LEU A 1 270 ? -9.398 -0.467 25.757 1.00 98.81 270 LEU A N 1
ATOM 2217 C CA . LEU A 1 270 ? -8.345 0.415 25.217 1.00 98.81 270 LEU A CA 1
ATOM 2218 C C . LEU A 1 270 ? -6.920 -0.153 25.329 1.00 98.81 270 LEU A C 1
ATOM 2220 O O . LEU A 1 270 ? -6.041 0.269 24.576 1.00 98.81 270 LEU A O 1
ATOM 2224 N N . GLY A 1 271 ? -6.698 -1.120 26.217 1.00 98.44 271 GLY A N 1
ATOM 2225 C CA . GLY A 1 271 ? -5.468 -1.917 26.289 1.00 98.44 271 GLY A CA 1
ATOM 2226 C C . GLY A 1 271 ? -5.712 -3.415 26.093 1.00 98.44 271 GLY A C 1
ATOM 2227 O O . GLY A 1 271 ? -6.847 -3.889 26.190 1.00 98.44 271 GLY A O 1
ATOM 2228 N N . GLN A 1 272 ? -4.641 -4.181 25.879 1.00 98.62 272 GLN A N 1
ATOM 2229 C CA . GLN A 1 272 ? -4.732 -5.627 25.635 1.00 98.62 272 GLN A CA 1
ATOM 2230 C C . GLN A 1 272 ? -4.948 -6.472 26.896 1.00 98.62 272 GLN A C 1
ATOM 2232 O O . GLN A 1 272 ? -5.412 -7.604 26.785 1.00 98.62 272 GLN A O 1
ATOM 2237 N N . THR A 1 273 ? -4.617 -5.953 28.082 1.00 98.31 273 THR A N 1
ATOM 2238 C CA . THR A 1 273 ? -4.778 -6.677 29.355 1.00 98.31 273 THR A CA 1
ATOM 2239 C C . THR A 1 273 ? -6.030 -6.183 30.083 1.00 98.31 273 THR A C 1
ATOM 2241 O O . THR A 1 273 ? -6.075 -5.001 30.427 1.00 98.31 273 THR A O 1
ATOM 2244 N N . PRO A 1 274 ? -7.047 -7.030 30.320 1.00 97.81 274 PRO A N 1
ATOM 2245 C CA . PRO A 1 274 ? -8.260 -6.615 31.020 1.00 97.81 274 PRO A CA 1
ATOM 2246 C C . PRO A 1 274 ? -7.977 -6.351 32.506 1.00 97.81 274 PRO A C 1
ATOM 2248 O O . PRO A 1 274 ? -7.146 -7.022 33.118 1.00 97.81 274 PRO A O 1
ATOM 2251 N N . GLY A 1 275 ? -8.697 -5.403 33.105 1.00 95.56 275 GLY A N 1
ATOM 2252 C CA . GLY A 1 275 ? -8.520 -5.033 34.510 1.00 95.56 275 GLY A CA 1
ATOM 2253 C C . GLY A 1 275 ? -9.448 -3.902 34.943 1.00 95.56 275 GLY A C 1
ATOM 2254 O O . GLY A 1 275 ? -10.129 -3.297 34.116 1.00 95.56 275 GLY A O 1
ATOM 2255 N N . GLU A 1 276 ? -9.474 -3.599 36.245 1.00 94.12 276 GLU A N 1
ATOM 2256 C CA . GLU A 1 276 ? -10.268 -2.481 36.786 1.00 94.12 276 GLU A CA 1
ATOM 2257 C C . GLU A 1 276 ? -9.841 -1.118 36.214 1.00 94.12 276 GLU A C 1
ATOM 2259 O O . GLU A 1 276 ? -10.654 -0.201 36.136 1.00 94.12 276 GLU A O 1
ATOM 2264 N N . ASP A 1 277 ? -8.577 -0.993 35.807 1.00 96.62 277 ASP A N 1
ATOM 2265 C CA . ASP A 1 277 ? -7.965 0.191 35.206 1.00 96.62 277 ASP A CA 1
ATOM 2266 C C . ASP A 1 277 ? -8.004 0.199 33.667 1.00 96.62 277 ASP A C 1
ATOM 2268 O O . ASP A 1 277 ? -7.593 1.181 33.050 1.00 96.62 277 ASP A O 1
ATOM 2272 N N . ASN A 1 278 ? -8.542 -0.850 33.042 1.00 98.06 278 ASN A N 1
ATOM 2273 C CA . ASN A 1 278 ? -8.782 -0.937 31.603 1.00 98.06 278 ASN A CA 1
ATOM 2274 C C . ASN A 1 278 ? -10.230 -1.392 31.347 1.00 98.06 278 ASN A C 1
ATOM 2276 O O . ASN A 1 278 ? -10.469 -2.539 30.952 1.00 98.06 278 ASN A O 1
ATOM 2280 N N . PRO A 1 279 ? -11.216 -0.521 31.628 1.00 98.25 279 PRO A N 1
ATOM 2281 C CA . PRO A 1 279 ? -12.620 -0.876 31.515 1.00 98.25 279 PRO A CA 1
ATOM 2282 C C . PRO A 1 279 ? -13.024 -1.121 30.057 1.00 98.25 279 PRO A C 1
ATOM 2284 O O . PRO A 1 279 ? -12.504 -0.509 29.124 1.00 98.25 279 PRO A O 1
ATOM 2287 N N . ILE A 1 280 ? -14.034 -1.971 29.873 1.00 98.81 280 ILE A N 1
ATOM 2288 C CA . ILE A 1 280 ? -14.703 -2.146 28.583 1.00 98.81 280 ILE A CA 1
ATOM 2289 C C . ILE A 1 280 ? -15.777 -1.067 28.448 1.00 98.81 280 ILE A C 1
ATOM 2291 O O . ILE A 1 280 ? -16.785 -1.089 29.160 1.00 98.81 280 ILE A O 1
ATOM 2295 N N . PHE A 1 281 ? -15.557 -0.124 27.541 1.00 98.88 281 PHE A N 1
ATOM 2296 C CA . PHE A 1 281 ? -16.491 0.938 27.190 1.00 98.88 281 PHE A CA 1
ATOM 2297 C C . PHE A 1 281 ? -17.594 0.417 26.270 1.00 98.88 281 PHE A C 1
ATOM 2299 O O . PHE A 1 281 ? -17.342 -0.414 25.394 1.00 98.88 281 PHE A O 1
ATOM 2306 N N . LEU A 1 282 ? -18.809 0.916 26.472 1.00 98.88 282 LEU A N 1
ATOM 2307 C CA . LEU A 1 282 ? -20.027 0.484 25.792 1.00 98.88 282 LEU A CA 1
ATOM 2308 C C . LEU A 1 282 ? -20.787 1.699 25.232 1.00 98.88 282 LEU A C 1
ATOM 2310 O O . LEU A 1 282 ? -20.706 2.780 25.820 1.00 98.88 282 LEU A O 1
ATOM 2314 N N . PRO A 1 283 ? -21.601 1.532 24.172 1.00 98.56 283 PRO A N 1
ATOM 2315 C CA . PRO A 1 283 ? -22.474 2.595 23.661 1.00 98.56 283 PRO A CA 1
ATOM 2316 C C . PRO A 1 283 ? -23.462 3.157 24.695 1.00 98.56 283 PRO A C 1
ATOM 2318 O O . PRO A 1 283 ? -23.972 4.262 24.526 1.00 98.56 283 PRO A O 1
ATOM 2321 N N . THR A 1 284 ? -23.745 2.397 25.757 1.00 98.25 284 THR A N 1
ATOM 2322 C CA . THR A 1 284 ? -24.640 2.770 26.863 1.00 98.25 284 THR A CA 1
ATOM 2323 C C . THR A 1 284 ? -23.963 3.570 27.977 1.00 98.25 284 THR A C 1
ATOM 2325 O O . THR A 1 284 ? -24.647 3.984 28.913 1.00 98.25 284 THR A O 1
ATOM 2328 N N . ASP A 1 285 ? -22.639 3.744 27.930 1.00 98.56 285 ASP A N 1
ATOM 2329 C CA . ASP A 1 285 ? -21.916 4.575 28.898 1.00 98.56 285 ASP A CA 1
ATOM 2330 C C . ASP A 1 285 ? -22.228 6.072 28.697 1.00 98.56 285 ASP A C 1
ATOM 2332 O O . ASP A 1 285 ? -22.942 6.463 27.768 1.00 98.56 285 ASP A O 1
ATOM 2336 N N . ASP A 1 286 ? -21.685 6.938 29.565 1.00 97.69 286 ASP A N 1
ATOM 2337 C CA . ASP A 1 286 ? -21.798 8.383 29.360 1.00 97.69 286 ASP A CA 1
ATOM 2338 C C . ASP A 1 286 ? -21.292 8.770 27.964 1.00 97.69 286 ASP A C 1
ATOM 2340 O O . ASP A 1 286 ? -20.301 8.234 27.451 1.00 97.69 286 ASP A O 1
ATOM 2344 N N . LYS A 1 287 ? -21.971 9.754 27.364 1.00 98.12 287 LYS A N 1
ATOM 2345 C CA . LYS A 1 287 ? -21.700 10.251 26.015 1.00 98.12 287 LYS A CA 1
ATOM 2346 C C . LYS A 1 287 ? -20.205 10.438 25.747 1.00 98.12 287 LYS A C 1
ATOM 2348 O O . LYS A 1 287 ? -19.741 10.100 24.657 1.00 98.12 287 LYS A O 1
ATOM 2353 N N . TYR A 1 288 ? -19.464 11.032 26.683 1.00 98.56 288 TYR A N 1
ATOM 2354 C CA . TYR A 1 288 ? -18.061 11.372 26.458 1.00 98.56 288 TYR A CA 1
ATOM 2355 C C . TYR A 1 288 ? -17.096 10.225 26.754 1.00 98.56 288 TYR A C 1
ATOM 2357 O O . TYR A 1 288 ? -16.042 10.183 26.118 1.00 98.56 288 TYR A O 1
ATOM 2365 N N . ASP A 1 289 ? -17.456 9.278 27.621 1.00 98.69 289 ASP A N 1
ATOM 2366 C CA . ASP A 1 289 ? -16.677 8.049 27.802 1.00 98.69 289 ASP A CA 1
ATOM 2367 C C . ASP A 1 289 ? -16.686 7.230 26.506 1.00 98.69 289 ASP A C 1
ATOM 2369 O O . ASP A 1 289 ? -15.627 6.899 25.966 1.00 98.69 289 ASP A O 1
ATOM 2373 N N . TRP A 1 290 ? -17.880 6.983 25.951 1.00 98.81 290 TRP A N 1
ATOM 2374 C CA . TRP A 1 290 ? -18.024 6.238 24.700 1.00 98.81 290 TRP A CA 1
ATOM 2375 C C . TRP A 1 290 ? -17.352 6.953 23.526 1.00 98.81 290 TRP A C 1
ATOM 2377 O O . TRP A 1 290 ? -16.639 6.343 22.724 1.00 98.81 290 TRP A O 1
ATOM 2387 N N . LEU A 1 291 ? -17.530 8.275 23.438 1.00 98.81 291 LEU A N 1
ATOM 2388 C CA . LEU A 1 291 ? -16.901 9.063 22.386 1.00 98.81 291 LEU A CA 1
ATOM 2389 C C . LEU A 1 291 ? -15.371 9.005 22.470 1.00 98.81 291 LEU A C 1
ATOM 2391 O O . LEU A 1 291 ? -14.725 8.802 21.444 1.00 98.81 291 LEU A O 1
ATOM 2395 N N . LEU A 1 292 ? -14.783 9.161 23.661 1.00 98.88 292 LEU A N 1
ATOM 2396 C CA . LEU A 1 292 ? -13.330 9.105 23.823 1.00 98.88 292 LEU A CA 1
ATOM 2397 C C . LEU A 1 292 ? -12.779 7.704 23.534 1.00 98.88 292 LEU A C 1
ATOM 2399 O O . LEU A 1 292 ? -11.736 7.599 22.889 1.00 98.88 292 LEU A O 1
ATOM 2403 N N . ALA A 1 293 ? -13.484 6.639 23.926 1.00 98.94 293 ALA A N 1
ATOM 2404 C CA . ALA A 1 293 ? -13.093 5.273 23.582 1.00 98.94 293 ALA A CA 1
ATOM 2405 C C . ALA A 1 293 ? -13.007 5.073 22.057 1.00 98.94 293 ALA A C 1
ATOM 2407 O O . ALA A 1 293 ? -12.001 4.574 21.548 1.00 98.94 293 ALA A O 1
ATOM 2408 N N . LYS A 1 294 ? -14.002 5.561 21.303 1.00 98.94 294 LYS A N 1
ATOM 2409 C CA . LYS A 1 294 ? -13.965 5.556 19.831 1.00 98.94 294 LYS A CA 1
ATOM 2410 C C . LYS A 1 294 ? -12.816 6.396 19.265 1.00 98.94 294 LYS A C 1
ATOM 2412 O O . LYS A 1 294 ? -12.151 5.952 18.333 1.00 98.94 294 LYS A O 1
ATOM 2417 N N . ILE A 1 295 ? -12.548 7.582 19.819 1.00 98.94 295 ILE A N 1
ATOM 2418 C CA . ILE A 1 295 ? -11.427 8.443 19.389 1.00 98.94 295 ILE A CA 1
ATOM 2419 C C . ILE A 1 295 ? -10.085 7.711 19.533 1.00 98.94 295 ILE A C 1
ATOM 2421 O O . ILE A 1 295 ? -9.262 7.769 18.621 1.00 98.94 295 ILE A O 1
ATOM 2425 N N . TRP A 1 296 ? -9.876 6.980 20.631 1.00 98.94 296 TRP A N 1
ATOM 2426 C CA . TRP A 1 296 ? -8.672 6.168 20.820 1.00 98.94 296 TRP A CA 1
ATOM 2427 C C . TRP A 1 296 ? -8.535 5.061 19.778 1.00 98.94 296 TRP A C 1
ATOM 2429 O O . TRP A 1 296 ? -7.459 4.915 19.203 1.00 98.94 296 TRP A O 1
ATOM 2439 N N . VAL A 1 297 ? -9.620 4.344 19.461 1.00 98.94 297 VAL A N 1
ATOM 2440 C CA . VAL A 1 297 ? -9.608 3.358 18.366 1.00 98.94 297 VAL A CA 1
ATOM 2441 C C . VAL A 1 297 ? -9.249 4.023 17.038 1.00 98.94 297 VAL A C 1
ATOM 2443 O O . VAL A 1 297 ? -8.414 3.506 16.305 1.00 98.94 297 VAL A O 1
ATOM 2446 N N . ARG A 1 298 ? -9.817 5.198 16.734 1.00 98.88 298 ARG A N 1
ATOM 2447 C CA . ARG A 1 298 ? -9.479 5.950 15.515 1.00 98.88 298 ARG A CA 1
ATOM 2448 C C . ARG A 1 298 ? -8.019 6.412 15.474 1.00 98.88 298 ARG A C 1
ATOM 2450 O O . ARG A 1 298 ? -7.445 6.469 14.390 1.00 98.88 298 ARG A O 1
ATOM 2457 N N . SER A 1 299 ? -7.421 6.734 16.620 1.00 98.94 299 SER A N 1
ATOM 2458 C CA . SER A 1 299 ? -6.002 7.098 16.711 1.00 98.94 299 SER A CA 1
ATOM 2459 C C . SER A 1 299 ? -5.099 5.883 16.466 1.00 98.94 299 SER A C 1
ATOM 2461 O O . SER A 1 299 ? -4.211 5.942 15.617 1.00 98.94 299 SER A O 1
ATOM 2463 N N . SER A 1 300 ? -5.381 4.738 17.098 1.00 98.94 300 SER A N 1
ATOM 2464 C CA . SER A 1 300 ? -4.663 3.481 16.830 1.00 98.94 300 SER A CA 1
ATOM 2465 C C . SER A 1 300 ? -4.831 3.014 15.379 1.00 98.94 300 SER A C 1
ATOM 2467 O O . SER A 1 300 ? -3.856 2.588 14.760 1.00 98.94 300 SER A O 1
ATOM 2469 N N . ASP A 1 301 ? -6.026 3.171 14.801 1.00 98.94 301 ASP A N 1
ATOM 2470 C CA . ASP A 1 301 ? -6.280 2.908 13.382 1.00 98.94 301 ASP A CA 1
ATOM 2471 C C . ASP A 1 301 ? -5.411 3.768 12.471 1.00 98.94 301 ASP A C 1
ATOM 2473 O O . ASP A 1 301 ? -4.801 3.247 11.542 1.00 98.94 301 ASP A O 1
ATOM 2477 N N . PHE A 1 302 ? -5.292 5.062 12.770 1.00 98.88 302 PHE A N 1
ATOM 2478 C CA . PHE A 1 302 ? -4.429 5.970 12.025 1.00 98.88 302 PHE A CA 1
ATOM 2479 C C . PHE A 1 302 ? -2.945 5.574 12.123 1.00 98.88 302 PHE A C 1
ATOM 2481 O O . PHE A 1 302 ? -2.230 5.602 11.122 1.00 98.88 302 PHE A O 1
ATOM 2488 N N . HIS A 1 303 ? -2.472 5.140 13.293 1.00 98.94 303 HIS A N 1
ATOM 2489 C CA . HIS A 1 303 ? -1.085 4.697 13.463 1.00 98.94 303 HIS A CA 1
ATOM 2490 C C . HIS A 1 303 ? -0.750 3.443 12.649 1.00 98.94 303 HIS A C 1
ATOM 2492 O O . HIS A 1 303 ? 0.278 3.413 11.958 1.00 98.94 303 HIS A O 1
ATOM 2498 N N . VAL A 1 304 ? -1.624 2.431 12.697 1.00 98.94 304 VAL A N 1
ATOM 2499 C CA . VAL A 1 304 ? -1.470 1.206 11.901 1.00 98.94 304 VAL A CA 1
ATOM 2500 C C . VAL A 1 304 ? -1.632 1.507 10.413 1.00 98.94 304 VAL A C 1
ATOM 2502 O O . VAL A 1 304 ? -0.837 1.029 9.607 1.00 98.94 304 VAL A O 1
ATOM 2505 N N . HIS A 1 305 ? -2.593 2.357 10.045 1.00 98.88 305 HIS A N 1
ATOM 2506 C CA . HIS A 1 305 ? -2.793 2.819 8.674 1.00 98.88 305 HIS A CA 1
ATOM 2507 C C . HIS A 1 305 ? -1.519 3.426 8.084 1.00 98.88 305 HIS A C 1
ATOM 2509 O O . HIS A 1 305 ? -1.015 2.917 7.087 1.00 98.88 305 HIS A O 1
ATOM 2515 N N . GLN A 1 306 ? -0.973 4.470 8.712 1.00 98.81 306 GLN A N 1
ATOM 2516 C CA . GLN A 1 306 ? 0.176 5.207 8.180 1.00 98.81 306 GLN A CA 1
ATOM 2517 C C . GLN A 1 306 ? 1.433 4.338 8.091 1.00 98.81 306 GLN A C 1
ATOM 2519 O O . GLN A 1 306 ? 2.169 4.390 7.107 1.00 98.81 306 GLN A O 1
ATOM 2524 N N . THR A 1 307 ? 1.685 3.529 9.119 1.00 98.88 307 THR A N 1
ATOM 2525 C CA . THR A 1 307 ? 2.972 2.839 9.266 1.00 98.88 307 THR A CA 1
ATOM 2526 C C . THR A 1 307 ? 2.969 1.461 8.611 1.00 98.88 307 THR A C 1
ATOM 2528 O O . THR A 1 307 ? 3.927 1.077 7.942 1.00 98.88 307 THR A O 1
ATOM 2531 N N . VAL A 1 308 ? 1.891 0.701 8.796 1.00 98.75 308 VAL A N 1
ATOM 2532 C CA . VAL A 1 308 ? 1.809 -0.690 8.346 1.00 98.75 308 VAL A CA 1
ATOM 2533 C C . VAL A 1 308 ? 1.078 -0.769 7.017 1.00 98.75 308 VAL A C 1
ATOM 2535 O O . VAL A 1 308 ? 1.660 -1.207 6.027 1.00 98.75 308 VAL A O 1
ATOM 2538 N N . THR A 1 309 ? -0.184 -0.337 6.967 1.00 98.81 309 THR A N 1
ATOM 2539 C CA . THR A 1 309 ? -1.010 -0.477 5.759 1.00 98.81 309 THR A CA 1
ATOM 2540 C C . THR A 1 309 ? -0.458 0.334 4.588 1.00 98.81 309 THR A C 1
ATOM 2542 O O . THR A 1 309 ? -0.474 -0.151 3.459 1.00 98.81 309 THR A O 1
ATOM 2545 N N . HIS A 1 310 ? 0.034 1.543 4.861 1.00 98.81 310 HIS A N 1
ATOM 2546 C CA . HIS A 1 310 ? 0.540 2.481 3.868 1.00 98.81 310 HIS A CA 1
ATOM 2547 C C . HIS A 1 310 ? 2.048 2.319 3.644 1.00 98.81 310 HIS A C 1
ATOM 2549 O O . HIS A 1 310 ? 2.470 1.784 2.621 1.00 98.81 310 HIS A O 1
ATOM 2555 N N . LEU A 1 311 ? 2.889 2.719 4.603 1.00 98.75 311 LEU A N 1
ATOM 2556 C CA . LEU A 1 311 ? 4.340 2.696 4.405 1.00 98.75 311 LEU A CA 1
ATOM 2557 C C . LEU A 1 311 ? 4.873 1.279 4.129 1.00 98.75 311 LEU A C 1
ATOM 2559 O O . LEU A 1 311 ? 5.448 1.032 3.071 1.00 98.75 311 LEU A O 1
ATOM 2563 N N . LEU A 1 312 ? 4.691 0.329 5.049 1.00 98.75 312 LEU A N 1
ATOM 2564 C CA . LEU A 1 312 ? 5.256 -1.008 4.864 1.00 98.75 312 LEU A CA 1
ATOM 2565 C C . LEU A 1 312 ? 4.623 -1.725 3.664 1.00 98.75 312 LEU A C 1
ATOM 2567 O O . LEU A 1 312 ? 5.318 -2.086 2.717 1.00 98.75 312 LEU A O 1
ATOM 2571 N N . ARG A 1 313 ? 3.303 -1.930 3.698 1.00 98.62 313 ARG A N 1
ATOM 2572 C CA . ARG A 1 313 ? 2.614 -2.882 2.813 1.00 98.62 313 ARG A CA 1
ATOM 2573 C C . ARG A 1 313 ? 2.378 -2.374 1.390 1.00 98.62 313 ARG A C 1
ATOM 2575 O O . ARG A 1 313 ? 2.011 -3.188 0.546 1.00 98.62 313 ARG A O 1
ATOM 2582 N N . THR A 1 314 ? 2.608 -1.090 1.098 1.00 98.81 314 THR A N 1
ATOM 2583 C CA . THR A 1 314 ? 2.601 -0.579 -0.284 1.00 98.81 314 THR A CA 1
ATOM 2584 C C . THR A 1 314 ? 3.942 0.016 -0.680 1.00 98.81 314 THR A C 1
ATOM 2586 O O . THR A 1 314 ? 4.548 -0.489 -1.623 1.00 98.81 314 THR A O 1
ATOM 2589 N N . HIS A 1 315 ? 4.444 1.032 0.027 1.00 98.81 315 HIS A N 1
ATOM 2590 C CA . HIS A 1 315 ? 5.677 1.721 -0.368 1.00 98.81 315 HIS A CA 1
ATOM 2591 C C . HIS A 1 315 ? 6.896 0.796 -0.341 1.00 98.81 315 HIS A C 1
ATOM 2593 O O . HIS A 1 315 ? 7.539 0.610 -1.377 1.00 98.81 315 HIS A O 1
ATOM 2599 N N . LEU A 1 316 ? 7.225 0.219 0.819 1.00 98.81 316 LEU A N 1
ATOM 2600 C CA . LEU A 1 316 ? 8.459 -0.559 0.981 1.00 98.81 316 LEU A CA 1
ATOM 2601 C C . LEU A 1 316 ? 8.423 -1.852 0.158 1.00 98.81 316 LEU A C 1
ATOM 2603 O O . LEU A 1 316 ? 9.396 -2.188 -0.511 1.00 98.81 316 LEU A O 1
ATOM 2607 N N . ILE A 1 317 ? 7.279 -2.538 0.129 1.00 98.69 317 ILE A N 1
ATOM 2608 C CA . ILE A 1 317 ? 7.116 -3.764 -0.662 1.00 98.69 317 ILE A CA 1
ATOM 2609 C C . ILE A 1 317 ? 7.170 -3.493 -2.174 1.00 98.69 317 ILE A C 1
ATOM 2611 O O . ILE A 1 317 ? 7.812 -4.246 -2.907 1.00 98.69 317 ILE A O 1
ATOM 2615 N N . SER A 1 318 ? 6.574 -2.400 -2.663 1.00 98.88 318 SER A N 1
ATOM 2616 C CA . SER A 1 318 ? 6.696 -2.033 -4.084 1.00 98.88 318 SER A CA 1
ATOM 2617 C C . SER A 1 318 ? 8.133 -1.648 -4.448 1.00 98.88 318 SER A C 1
ATOM 2619 O O . SER A 1 318 ? 8.598 -1.972 -5.538 1.00 98.88 318 SER A O 1
ATOM 2621 N N . GLU A 1 319 ? 8.877 -1.016 -3.534 1.00 98.88 319 GLU A N 1
ATOM 2622 C CA . GLU A 1 319 ? 10.308 -0.749 -3.716 1.00 98.88 319 GLU A CA 1
ATOM 2623 C C . GLU A 1 319 ? 11.135 -2.038 -3.778 1.00 98.88 319 GLU A C 1
ATOM 2625 O O . GLU A 1 319 ? 11.991 -2.148 -4.655 1.00 98.88 319 GLU A O 1
ATOM 2630 N N . VAL A 1 320 ? 10.845 -3.036 -2.935 1.00 98.88 320 VAL A N 1
ATOM 2631 C CA . VAL A 1 320 ? 11.489 -4.357 -3.007 1.00 98.88 320 VAL A CA 1
ATOM 2632 C C . VAL A 1 320 ? 11.298 -4.980 -4.394 1.00 98.88 320 VAL A C 1
ATOM 2634 O O . VAL A 1 320 ? 12.271 -5.367 -5.048 1.00 98.88 320 VAL A O 1
ATOM 2637 N N . PHE A 1 321 ? 10.062 -5.023 -4.899 1.00 98.88 321 PHE A N 1
ATOM 2638 C CA . PHE A 1 321 ? 9.809 -5.522 -6.253 1.00 98.88 321 PHE A CA 1
ATOM 2639 C C . PHE A 1 321 ? 10.533 -4.689 -7.315 1.00 98.88 321 PHE A C 1
ATOM 2641 O O . PHE A 1 321 ? 11.101 -5.244 -8.256 1.00 98.88 321 PHE A O 1
ATOM 2648 N N . GLY A 1 322 ? 10.559 -3.368 -7.151 1.00 98.88 322 GLY A N 1
ATOM 2649 C CA . GLY A 1 322 ? 11.209 -2.464 -8.085 1.00 98.88 322 GLY A CA 1
ATOM 2650 C C . GLY A 1 322 ? 12.718 -2.662 -8.186 1.00 98.88 322 GLY A C 1
ATOM 2651 O O . GLY A 1 322 ? 13.256 -2.763 -9.290 1.00 98.88 322 GLY A O 1
ATOM 2652 N N . ILE A 1 323 ? 13.408 -2.766 -7.052 1.00 98.94 323 ILE A N 1
ATOM 2653 C CA . ILE A 1 323 ? 14.859 -2.975 -7.010 1.00 98.94 323 ILE A CA 1
ATOM 2654 C C . ILE A 1 323 ? 15.213 -4.332 -7.622 1.00 98.94 323 ILE A C 1
ATOM 2656 O O . ILE A 1 323 ? 16.086 -4.394 -8.490 1.00 98.94 323 ILE A O 1
ATOM 2660 N N . ALA A 1 324 ? 14.501 -5.401 -7.252 1.00 98.94 324 ALA A N 1
ATOM 2661 C CA . ALA A 1 324 ? 14.712 -6.727 -7.830 1.00 98.94 324 ALA A CA 1
ATOM 2662 C C . ALA A 1 324 ? 14.459 -6.740 -9.351 1.00 98.94 324 ALA A C 1
ATOM 2664 O O . ALA A 1 324 ? 15.252 -7.306 -10.106 1.00 98.94 324 ALA A O 1
ATOM 2665 N N . MET A 1 325 ? 13.401 -6.064 -9.824 1.00 98.88 325 MET A N 1
ATOM 2666 C CA . MET A 1 325 ? 13.107 -5.913 -11.254 1.00 98.88 325 MET A CA 1
ATOM 2667 C C . MET A 1 325 ? 14.277 -5.239 -11.977 1.00 98.88 325 MET A C 1
ATOM 2669 O O . MET A 1 325 ? 14.750 -5.750 -12.993 1.00 98.88 325 MET A O 1
ATOM 2673 N N . PHE A 1 326 ? 14.778 -4.112 -11.457 1.00 98.81 326 PHE A N 1
ATOM 2674 C CA . PHE A 1 326 ? 15.923 -3.433 -12.059 1.00 98.81 326 PHE A CA 1
ATOM 2675 C C . PHE A 1 326 ? 17.177 -4.307 -12.045 1.00 98.81 326 PHE A C 1
ATOM 2677 O O . PHE A 1 326 ? 17.911 -4.299 -13.026 1.00 98.81 326 PHE A O 1
ATOM 2684 N N . ARG A 1 327 ? 17.423 -5.080 -10.987 1.00 98.75 327 ARG A N 1
ATOM 2685 C CA . ARG A 1 327 ? 18.633 -5.901 -10.844 1.00 98.75 327 ARG A CA 1
ATOM 2686 C C . ARG A 1 327 ? 18.657 -7.148 -11.721 1.00 98.75 327 ARG A C 1
ATOM 2688 O O . ARG A 1 327 ? 19.739 -7.521 -12.165 1.00 98.75 327 ARG A O 1
ATOM 2695 N N . GLN A 1 328 ? 17.509 -7.790 -11.938 1.00 98.88 328 GLN A N 1
ATOM 2696 C CA . GLN A 1 328 ? 17.457 -9.147 -12.501 1.00 98.88 328 GLN A CA 1
ATOM 2697 C C . GLN A 1 328 ? 16.775 -9.243 -13.866 1.00 98.88 328 GLN A C 1
ATOM 2699 O O . GLN A 1 328 ? 16.999 -10.219 -14.574 1.00 98.88 328 GLN A O 1
ATOM 2704 N N . LEU A 1 329 ? 15.983 -8.242 -14.271 1.00 98.88 329 LEU A N 1
ATOM 2705 C CA . LEU A 1 329 ? 15.256 -8.278 -15.541 1.00 98.88 329 LEU A CA 1
ATOM 2706 C C . LEU A 1 329 ? 15.824 -7.236 -16.525 1.00 98.88 329 LEU A C 1
ATOM 2708 O O . LEU A 1 329 ? 15.715 -6.029 -16.275 1.00 98.88 329 LEU A O 1
ATOM 2712 N N . PRO A 1 330 ? 16.428 -7.653 -17.655 1.00 98.56 330 PRO A N 1
ATOM 2713 C CA . PRO A 1 330 ? 16.952 -6.723 -18.656 1.00 98.56 330 PRO A CA 1
ATOM 2714 C C . PRO A 1 330 ? 15.814 -5.997 -19.386 1.00 98.56 330 PRO A C 1
ATOM 2716 O O . PRO A 1 330 ? 14.682 -6.477 -19.427 1.00 98.56 330 PRO A O 1
ATOM 2719 N N . ALA A 1 331 ? 16.100 -4.854 -20.022 1.00 98.25 331 ALA A N 1
ATOM 2720 C CA . ALA A 1 331 ? 15.072 -4.005 -20.647 1.00 98.25 331 ALA A CA 1
ATOM 2721 C C . ALA A 1 331 ? 14.235 -4.707 -21.738 1.00 98.25 331 ALA A C 1
ATOM 2723 O O . ALA A 1 331 ? 13.106 -4.309 -22.036 1.00 98.25 331 ALA A O 1
ATOM 2724 N N . VAL A 1 332 ? 14.796 -5.754 -22.347 1.00 98.38 332 VAL A N 1
ATOM 2725 C CA . VAL A 1 332 ? 14.142 -6.571 -23.377 1.00 98.38 332 VAL A CA 1
ATOM 2726 C C . VAL A 1 332 ? 13.188 -7.624 -22.794 1.00 98.38 332 VAL A C 1
ATOM 2728 O O . VAL A 1 332 ? 12.377 -8.181 -23.528 1.00 98.38 332 VAL A O 1
ATOM 2731 N N . HIS A 1 333 ? 13.253 -7.909 -21.494 1.00 98.88 333 HIS A N 1
ATOM 2732 C CA . HIS A 1 333 ? 12.454 -8.958 -20.868 1.00 98.88 333 HIS A CA 1
ATOM 2733 C C . HIS A 1 333 ? 10.968 -8.554 -20.776 1.00 98.88 333 HIS A C 1
ATOM 2735 O O . HIS A 1 333 ? 10.674 -7.439 -20.333 1.00 98.88 333 HIS A O 1
ATOM 2741 N N . PRO A 1 334 ? 10.001 -9.428 -21.126 1.00 98.81 334 PRO A N 1
ATOM 2742 C CA . PRO A 1 334 ? 8.576 -9.087 -21.090 1.00 98.81 334 PRO A CA 1
ATOM 2743 C C . PRO A 1 334 ? 8.093 -8.675 -19.694 1.00 98.81 334 PRO A C 1
ATOM 2745 O O . PRO A 1 334 ? 7.361 -7.698 -19.571 1.00 98.81 334 PRO A O 1
ATOM 2748 N N . ALA A 1 335 ? 8.555 -9.336 -18.627 1.00 98.88 335 ALA A N 1
ATOM 2749 C CA . ALA A 1 335 ? 8.209 -8.925 -17.263 1.00 98.88 335 ALA A CA 1
ATOM 2750 C C . ALA A 1 335 ? 8.791 -7.549 -16.876 1.00 98.88 335 ALA A C 1
ATOM 2752 O O . ALA A 1 335 ? 8.128 -6.807 -16.161 1.00 98.88 335 ALA A O 1
ATOM 2753 N N . PHE A 1 336 ? 9.966 -7.151 -17.389 1.00 98.88 336 PHE A N 1
ATOM 2754 C CA . PHE A 1 336 ? 10.483 -5.792 -17.173 1.00 98.88 336 PHE A CA 1
ATOM 2755 C C . PHE A 1 336 ? 9.581 -4.758 -17.856 1.00 98.88 336 PHE A C 1
ATOM 2757 O O . PHE A 1 336 ? 9.159 -3.792 -17.229 1.00 98.88 336 PHE A O 1
ATOM 2764 N N . LYS A 1 337 ? 9.238 -4.992 -19.130 1.00 98.81 337 LYS A N 1
ATOM 2765 C CA . LYS A 1 337 ? 8.350 -4.112 -19.908 1.00 98.81 337 LYS A CA 1
ATOM 2766 C C . LYS A 1 337 ? 6.961 -3.982 -19.271 1.00 98.81 337 LYS A C 1
ATOM 2768 O O . LYS A 1 337 ? 6.381 -2.903 -19.301 1.00 98.81 337 LYS A O 1
ATOM 2773 N N . LEU A 1 338 ? 6.450 -5.069 -18.688 1.00 98.88 338 LEU A N 1
ATOM 2774 C CA . LEU A 1 338 ? 5.177 -5.100 -17.970 1.00 98.88 338 LEU A CA 1
ATOM 2775 C C . LEU A 1 338 ? 5.231 -4.324 -16.649 1.00 98.88 338 LEU A C 1
ATOM 2777 O O . LEU A 1 338 ? 4.316 -3.560 -16.366 1.00 98.88 338 LEU A O 1
ATOM 2781 N N . LEU A 1 339 ? 6.266 -4.536 -15.832 1.00 98.88 339 LEU A N 1
ATOM 2782 C CA . LEU A 1 339 ? 6.329 -4.006 -14.467 1.00 98.88 339 LEU A CA 1
ATOM 2783 C C . LEU A 1 339 ? 6.845 -2.567 -14.387 1.00 98.88 339 LEU A C 1
ATOM 2785 O O . LEU A 1 339 ? 6.477 -1.854 -13.458 1.00 98.88 339 LEU A O 1
ATOM 2789 N N . LEU A 1 340 ? 7.664 -2.113 -15.339 1.00 98.38 340 LEU A N 1
ATOM 2790 C CA . LEU A 1 340 ? 8.308 -0.798 -15.271 1.00 98.38 340 LEU A CA 1
ATOM 2791 C C . LEU A 1 340 ? 7.324 0.375 -15.056 1.00 98.38 340 LEU A C 1
ATOM 2793 O O . LEU A 1 340 ? 7.596 1.193 -14.172 1.00 98.38 340 LEU A O 1
ATOM 2797 N N . PRO A 1 341 ? 6.164 0.459 -15.748 1.00 98.25 341 PRO A N 1
ATOM 2798 C CA . PRO A 1 341 ? 5.181 1.515 -15.487 1.00 98.25 341 PRO A CA 1
ATOM 2799 C C . PRO A 1 341 ? 4.634 1.504 -14.054 1.00 98.25 341 PRO A C 1
ATOM 2801 O O . PRO A 1 341 ? 4.239 2.547 -13.543 1.00 98.25 341 PRO A O 1
ATOM 2804 N N . HIS A 1 342 ? 4.631 0.340 -13.401 1.00 98.75 342 HIS A N 1
ATOM 2805 C CA . HIS A 1 342 ? 4.092 0.126 -12.057 1.00 98.75 342 HIS A CA 1
ATOM 2806 C C . HIS A 1 342 ? 5.111 0.362 -10.935 1.00 98.75 342 HIS A C 1
ATOM 2808 O O . HIS A 1 342 ? 4.749 0.352 -9.766 1.00 98.75 342 HIS A O 1
ATOM 2814 N N . ILE A 1 343 ? 6.371 0.632 -11.277 1.00 98.06 343 ILE A N 1
ATOM 2815 C CA . ILE A 1 343 ? 7.455 0.933 -10.325 1.00 98.06 343 ILE A CA 1
ATOM 2816 C C . ILE A 1 343 ? 7.947 2.384 -10.477 1.00 98.06 343 ILE A C 1
ATOM 2818 O O . ILE A 1 343 ? 8.795 2.860 -9.715 1.00 98.06 343 ILE A O 1
ATOM 2822 N N . ARG A 1 344 ? 7.413 3.124 -11.461 1.00 96.94 344 ARG A N 1
ATOM 2823 C CA . ARG A 1 344 ? 7.806 4.508 -11.745 1.00 96.94 344 ARG A CA 1
ATOM 2824 C C . ARG A 1 344 ? 7.744 5.352 -10.471 1.00 96.94 344 ARG A C 1
ATOM 2826 O O . ARG A 1 344 ? 6.712 5.423 -9.813 1.00 96.94 344 ARG A O 1
ATOM 2833 N N . PHE A 1 345 ? 8.868 5.987 -10.148 1.00 97.12 345 PHE A N 1
ATOM 2834 C CA . PHE A 1 345 ? 9.073 6.860 -8.987 1.00 97.12 345 PHE A CA 1
ATOM 2835 C C . PHE A 1 345 ? 8.959 6.240 -7.589 1.00 97.12 345 PHE A C 1
ATOM 2837 O O . PHE A 1 345 ? 9.296 6.925 -6.625 1.00 97.12 345 PHE A O 1
ATOM 2844 N N . THR A 1 346 ? 8.619 4.960 -7.444 1.00 98.69 346 THR A N 1
ATOM 2845 C CA . THR A 1 346 ? 8.501 4.313 -6.126 1.00 98.69 346 THR A CA 1
ATOM 2846 C C . THR A 1 346 ? 9.799 4.385 -5.320 1.00 98.69 346 THR A C 1
ATOM 2848 O O . THR A 1 346 ? 9.796 4.761 -4.150 1.00 98.69 346 THR A O 1
ATOM 2851 N N . ILE A 1 347 ? 10.944 4.122 -5.956 1.00 98.69 347 ILE A N 1
ATOM 2852 C CA . ILE A 1 347 ? 12.248 4.221 -5.283 1.00 98.69 347 ILE A CA 1
ATOM 2853 C C . ILE A 1 347 ? 12.571 5.689 -4.930 1.00 98.69 347 ILE A C 1
ATOM 2855 O O . ILE A 1 347 ? 13.101 5.967 -3.851 1.00 98.69 347 ILE A O 1
ATOM 2859 N N . ALA A 1 348 ? 12.211 6.647 -5.795 1.00 97.50 348 ALA A N 1
ATOM 2860 C CA . ALA A 1 348 ? 12.442 8.074 -5.558 1.00 97.50 348 ALA A CA 1
ATOM 2861 C C . ALA A 1 348 ? 11.647 8.608 -4.364 1.00 97.50 348 ALA A C 1
ATOM 2863 O O . ALA A 1 348 ? 12.232 9.261 -3.495 1.00 97.50 348 ALA A O 1
ATOM 2864 N N . ILE A 1 349 ? 10.338 8.330 -4.308 1.00 97.06 349 ILE A N 1
ATOM 2865 C CA . ILE A 1 349 ? 9.483 8.803 -3.215 1.00 97.06 349 ILE A CA 1
ATOM 2866 C C . ILE A 1 349 ? 9.903 8.179 -1.883 1.00 97.06 349 ILE A C 1
ATOM 2868 O O . ILE A 1 349 ? 10.019 8.896 -0.891 1.00 97.06 349 ILE A O 1
ATOM 2872 N N . ASN A 1 350 ? 10.242 6.886 -1.867 1.00 98.56 350 ASN A N 1
ATOM 2873 C CA . ASN A 1 350 ? 10.692 6.212 -0.651 1.00 98.56 350 ASN A CA 1
ATOM 2874 C C . ASN A 1 350 ? 12.047 6.734 -0.169 1.00 98.56 350 ASN A C 1
ATOM 2876 O O . ASN A 1 350 ? 12.256 6.895 1.032 1.00 98.56 350 ASN A O 1
ATOM 2880 N N . THR A 1 351 ? 12.956 7.057 -1.093 1.00 98.31 351 THR A N 1
ATOM 2881 C CA . THR A 1 351 ? 14.245 7.668 -0.744 1.00 98.31 351 THR A CA 1
ATOM 2882 C C . THR A 1 351 ? 14.037 9.043 -0.124 1.00 98.31 351 THR A C 1
ATOM 2884 O O . THR A 1 351 ? 14.589 9.314 0.938 1.00 98.31 351 THR A O 1
ATOM 2887 N N . LYS A 1 352 ? 13.160 9.876 -0.699 1.00 96.31 352 LYS A N 1
ATOM 2888 C CA . LYS A 1 352 ? 12.784 11.152 -0.075 1.00 96.31 352 LYS A CA 1
ATOM 2889 C C . LYS A 1 352 ? 12.099 10.974 1.277 1.00 96.31 352 LYS A C 1
ATOM 2891 O O . LYS A 1 352 ? 12.323 11.780 2.175 1.00 96.31 352 LYS A O 1
ATOM 2896 N N . ALA A 1 353 ? 11.288 9.931 1.450 1.00 97.44 353 ALA A N 1
ATOM 2897 C CA . ALA A 1 353 ? 10.638 9.663 2.726 1.00 97.44 353 ALA A CA 1
ATOM 2898 C C . ALA A 1 353 ? 11.678 9.314 3.800 1.00 97.44 353 ALA A C 1
ATOM 2900 O O . ALA A 1 353 ? 11.643 9.891 4.885 1.00 97.44 353 ALA A O 1
ATOM 2901 N N . ARG A 1 354 ? 12.650 8.451 3.479 1.00 98.38 354 ARG A N 1
ATOM 2902 C CA . ARG A 1 354 ? 13.791 8.145 4.357 1.00 98.38 354 ARG A CA 1
ATOM 2903 C C . ARG A 1 354 ? 14.685 9.352 4.623 1.00 98.38 354 ARG A C 1
ATOM 2905 O O . ARG A 1 354 ? 15.278 9.417 5.686 1.00 98.38 354 ARG A O 1
ATOM 2912 N N . GLU A 1 355 ? 14.794 10.284 3.681 1.00 96.69 355 GLU A N 1
ATOM 2913 C CA . GLU A 1 355 ? 15.614 11.493 3.815 1.00 96.69 355 GLU A CA 1
ATOM 2914 C C . GLU A 1 355 ? 14.933 12.582 4.668 1.00 96.69 355 GLU A C 1
ATOM 2916 O O . GLU A 1 355 ? 15.609 13.281 5.419 1.00 96.69 355 GLU A O 1
ATOM 2921 N N . GLN A 1 356 ? 13.607 12.742 4.562 1.00 96.06 356 GLN A N 1
ATOM 2922 C CA . GLN A 1 356 ? 12.895 13.933 5.061 1.00 96.06 356 GLN A CA 1
ATOM 2923 C C . GLN A 1 356 ? 11.705 13.639 5.989 1.00 96.06 356 GLN A C 1
ATOM 2925 O O . GLN A 1 356 ? 11.345 14.476 6.822 1.00 96.06 356 GLN A O 1
ATOM 2930 N N . LEU A 1 357 ? 11.028 12.502 5.808 1.00 96.38 357 LEU A N 1
ATOM 2931 C CA . LEU A 1 357 ? 9.745 12.216 6.452 1.00 96.38 357 LEU A CA 1
ATOM 2932 C C . LEU A 1 357 ? 9.922 11.340 7.692 1.00 96.38 357 LEU A C 1
ATOM 2934 O O . LEU A 1 357 ? 9.579 11.788 8.780 1.00 96.38 357 LEU A O 1
ATOM 2938 N N . ILE A 1 358 ? 10.451 10.127 7.515 1.00 97.75 358 ILE A N 1
ATOM 2939 C CA . ILE A 1 358 ? 10.541 9.076 8.545 1.00 97.75 358 ILE A CA 1
ATOM 2940 C C . ILE A 1 358 ? 11.955 8.908 9.127 1.00 97.75 358 ILE A C 1
ATOM 2942 O O . ILE A 1 358 ? 12.199 7.977 9.886 1.00 97.75 358 ILE A O 1
ATOM 2946 N N . CYS A 1 359 ? 12.907 9.767 8.752 1.00 96.81 359 CYS A N 1
ATOM 2947 C CA . CYS A 1 359 ? 14.206 9.832 9.422 1.00 96.81 359 CYS A CA 1
ATOM 2948 C C . CYS A 1 359 ? 14.073 10.299 10.874 1.00 96.81 359 CYS A C 1
ATOM 2950 O O . CYS A 1 359 ? 13.074 10.909 11.260 1.00 96.81 359 CYS A O 1
ATOM 2952 N N . GLU A 1 360 ? 15.128 10.076 11.659 1.00 96.19 360 GLU A N 1
ATOM 2953 C CA . GLU A 1 360 ? 15.282 10.719 12.963 1.00 96.19 360 GLU A CA 1
ATOM 2954 C C . GLU A 1 360 ? 15.110 12.242 12.830 1.00 96.19 360 GLU A C 1
ATOM 2956 O O . GLU A 1 360 ? 15.746 12.878 11.986 1.00 96.19 360 GLU A O 1
ATOM 2961 N N . CYS A 1 361 ? 14.251 12.832 13.667 1.00 94.75 361 CYS A N 1
ATOM 2962 C CA . CYS A 1 361 ? 13.881 14.251 13.615 1.00 94.75 361 CYS A CA 1
ATOM 2963 C C . CYS A 1 361 ? 13.154 14.687 12.321 1.00 94.75 361 CYS A C 1
ATOM 2965 O O . CYS A 1 361 ? 13.065 15.889 12.037 1.00 94.75 361 CYS A O 1
ATOM 2967 N N . GLY A 1 362 ? 12.628 13.739 11.542 1.00 96.12 362 GLY A N 1
ATOM 2968 C CA . GLY A 1 362 ? 11.893 13.987 10.305 1.00 96.12 362 GLY A CA 1
ATOM 2969 C C . GLY A 1 362 ? 10.533 14.661 10.513 1.00 96.12 362 GLY A C 1
ATOM 2970 O O . GLY A 1 362 ? 10.073 14.916 11.630 1.00 96.12 362 GLY A O 1
ATOM 2971 N N . LEU A 1 363 ? 9.843 14.969 9.409 1.00 95.00 363 LEU A N 1
ATOM 2972 C CA . LEU A 1 363 ? 8.515 15.598 9.457 1.00 95.00 363 LEU A CA 1
ATOM 2973 C C . LEU A 1 363 ? 7.464 14.735 10.174 1.00 95.00 363 LEU A C 1
ATOM 2975 O O . LEU A 1 363 ? 6.530 15.287 10.759 1.00 95.00 363 LEU A O 1
ATOM 2979 N N . PHE A 1 364 ? 7.612 13.407 10.153 1.00 97.44 364 PHE A N 1
ATOM 2980 C CA . PHE A 1 364 ? 6.694 12.481 10.811 1.00 97.44 364 PHE A CA 1
ATOM 2981 C C . PHE A 1 364 ? 6.663 12.696 12.334 1.00 97.44 364 PHE A C 1
ATOM 2983 O O . PHE A 1 364 ? 5.593 12.652 12.942 1.00 97.44 364 PHE A O 1
ATOM 2990 N N . ASP A 1 365 ? 7.789 13.058 12.948 1.00 97.94 365 ASP A N 1
ATOM 2991 C CA . ASP A 1 365 ? 7.890 13.255 14.400 1.00 97.94 365 ASP A CA 1
ATOM 2992 C C . ASP A 1 365 ? 7.122 14.487 14.900 1.00 97.94 365 ASP A C 1
ATOM 2994 O O . ASP A 1 365 ? 6.830 14.602 16.091 1.00 97.94 365 ASP A O 1
ATOM 2998 N N . LYS A 1 366 ? 6.744 15.404 13.997 1.00 96.94 366 LYS A N 1
ATOM 2999 C CA . LYS A 1 366 ? 6.108 16.680 14.357 1.00 96.94 366 LYS A CA 1
ATOM 3000 C C . LYS A 1 366 ? 4.664 16.553 14.823 1.00 96.94 366 LYS A C 1
ATOM 3002 O O . LYS A 1 366 ? 4.207 17.438 15.537 1.00 96.94 366 LYS A O 1
ATOM 3007 N N . ALA A 1 367 ? 3.935 15.526 14.389 1.00 96.88 367 ALA A N 1
ATOM 3008 C CA . ALA A 1 367 ? 2.506 15.377 14.683 1.00 96.88 367 ALA A CA 1
ATOM 3009 C C . ALA A 1 367 ? 2.116 13.987 15.191 1.00 96.88 367 ALA A C 1
ATOM 3011 O O . ALA A 1 367 ? 1.089 13.866 15.859 1.00 96.88 367 ALA A O 1
ATOM 3012 N N . ASN A 1 368 ? 2.908 12.959 14.876 1.00 98.69 368 ASN A N 1
ATOM 3013 C CA . ASN A 1 368 ? 2.510 11.573 15.071 1.00 98.69 368 ASN A CA 1
ATOM 3014 C C . ASN A 1 368 ? 2.948 11.037 16.439 1.00 98.69 368 ASN A C 1
ATOM 3016 O O . ASN A 1 368 ? 4.117 11.136 16.815 1.00 98.69 368 ASN A O 1
ATOM 3020 N N . GLY A 1 369 ? 2.022 10.395 17.150 1.00 98.62 369 GLY A N 1
ATOM 3021 C CA . GLY A 1 369 ? 2.250 9.734 18.435 1.00 98.62 369 GLY A CA 1
ATOM 3022 C C . GLY A 1 369 ? 3.217 8.548 18.362 1.00 98.62 369 GLY A C 1
ATOM 3023 O O . GLY A 1 369 ? 3.789 8.190 19.382 1.00 98.62 369 GLY A O 1
ATOM 3024 N N . THR A 1 370 ? 3.455 7.985 17.173 1.00 98.81 370 THR A N 1
ATOM 3025 C CA . THR A 1 370 ? 4.470 6.944 16.909 1.00 98.81 370 THR A CA 1
ATOM 3026 C C . THR A 1 370 ? 5.795 7.505 16.369 1.00 98.81 370 THR A C 1
ATOM 3028 O O . THR A 1 370 ? 6.693 6.747 16.002 1.00 98.81 370 THR A O 1
ATOM 3031 N N . GLY A 1 371 ? 5.949 8.830 16.277 1.00 98.56 371 GLY A N 1
ATOM 3032 C CA . GLY A 1 371 ? 7.233 9.463 15.949 1.00 98.56 371 GLY A CA 1
ATOM 3033 C C . GLY A 1 371 ? 8.335 9.147 16.971 1.00 98.56 371 GLY A C 1
ATOM 3034 O O . GLY A 1 371 ? 8.062 8.632 18.052 1.00 98.56 371 GLY A O 1
ATOM 3035 N N . GLY A 1 372 ? 9.588 9.441 16.634 1.00 97.44 372 GLY A N 1
ATOM 3036 C CA . GLY A 1 372 ? 10.738 9.257 17.525 1.00 97.44 372 GLY A CA 1
ATOM 3037 C C . GLY A 1 372 ? 11.178 7.802 17.726 1.00 97.44 372 GLY A C 1
ATOM 3038 O O . GLY A 1 372 ? 11.921 7.525 18.660 1.00 97.44 372 GLY A O 1
ATOM 3039 N N . GLY A 1 373 ? 10.716 6.877 16.877 1.00 98.12 373 GLY A N 1
ATOM 3040 C CA . GLY A 1 373 ? 11.122 5.464 16.877 1.00 98.12 373 GLY A CA 1
ATOM 3041 C C . GLY A 1 373 ? 9.970 4.459 16.990 1.00 98.12 373 GLY A C 1
ATOM 3042 O O . GLY A 1 373 ? 10.093 3.346 16.488 1.00 98.12 373 GLY A O 1
ATOM 3043 N N . GLY A 1 374 ? 8.808 4.838 17.533 1.00 98.75 374 GLY A N 1
ATOM 3044 C CA . GLY A 1 374 ? 7.672 3.911 17.680 1.00 98.75 374 GLY A CA 1
ATOM 3045 C C . GLY A 1 374 ? 7.161 3.331 16.350 1.00 98.75 374 GLY A C 1
ATOM 3046 O O . GLY A 1 374 ? 6.780 2.168 16.260 1.00 98.75 374 GLY A O 1
ATOM 3047 N N . HIS A 1 375 ? 7.202 4.111 15.271 1.00 98.75 375 HIS A N 1
ATOM 3048 C CA . HIS A 1 375 ? 6.856 3.655 13.922 1.00 98.75 375 HIS A CA 1
ATOM 3049 C C . HIS A 1 375 ? 7.857 2.623 13.378 1.00 98.75 375 HIS A C 1
ATOM 3051 O O . HIS A 1 375 ? 7.464 1.706 12.662 1.00 98.75 375 HIS A O 1
ATOM 3057 N N . VAL A 1 376 ? 9.134 2.723 13.755 1.00 98.69 376 VAL A N 1
ATOM 3058 C CA . VAL A 1 376 ? 10.161 1.732 13.412 1.00 98.69 376 VAL A CA 1
ATOM 3059 C C . VAL A 1 376 ? 9.881 0.413 14.133 1.00 98.69 376 VAL A C 1
ATOM 3061 O O . VAL A 1 376 ? 9.845 -0.637 13.491 1.00 98.69 376 VAL A O 1
ATOM 3064 N N . GLU A 1 377 ? 9.598 0.464 15.437 1.00 98.69 377 GLU A N 1
ATOM 3065 C CA . GLU A 1 377 ? 9.190 -0.709 16.224 1.00 98.69 377 GLU A CA 1
ATOM 3066 C C . GLU A 1 377 ? 7.932 -1.371 15.639 1.00 98.69 377 GLU A C 1
ATOM 3068 O O . GLU A 1 377 ? 7.826 -2.598 15.580 1.00 98.69 377 GLU A O 1
ATOM 3073 N N . LEU A 1 378 ? 6.980 -0.561 15.170 1.00 98.69 378 LEU A N 1
ATOM 3074 C CA . LEU A 1 378 ? 5.734 -1.036 14.580 1.00 98.69 378 LEU A CA 1
ATOM 3075 C C . LEU A 1 378 ? 5.964 -1.758 13.243 1.00 98.69 378 LEU A C 1
ATOM 3077 O O . LEU A 1 378 ? 5.377 -2.819 13.023 1.00 98.69 378 LEU A O 1
ATOM 3081 N N . VAL A 1 379 ? 6.855 -1.252 12.381 1.00 98.56 379 VAL A N 1
ATOM 3082 C CA . VAL A 1 379 ? 7.273 -1.977 11.165 1.00 98.56 379 VAL A CA 1
ATOM 3083 C C . VAL A 1 379 ? 7.935 -3.304 11.533 1.00 98.56 379 VAL A C 1
ATOM 3085 O O . VAL A 1 379 ? 7.539 -4.342 11.007 1.00 98.56 379 VAL A O 1
ATOM 3088 N N . GLN A 1 380 ? 8.878 -3.301 12.478 1.00 97.56 380 GLN A N 1
ATOM 3089 C CA . GLN A 1 380 ? 9.572 -4.516 12.920 1.00 97.56 380 GLN A CA 1
ATOM 3090 C C . GLN A 1 380 ? 8.608 -5.568 13.484 1.00 97.56 380 GLN A C 1
ATOM 3092 O O . GLN A 1 380 ? 8.760 -6.758 13.211 1.00 97.56 380 GLN A O 1
ATOM 3097 N N . LYS A 1 381 ? 7.598 -5.155 14.263 1.00 97.62 381 LYS A N 1
ATOM 3098 C CA . LYS A 1 381 ? 6.546 -6.067 14.738 1.00 97.62 381 LYS A CA 1
ATOM 3099 C C . LYS A 1 381 ? 5.701 -6.593 13.585 1.00 97.62 381 LYS A C 1
ATOM 3101 O O . LYS A 1 381 ? 5.438 -7.791 13.546 1.00 97.62 381 LYS A O 1
ATOM 3106 N N . SER A 1 382 ? 5.312 -5.733 12.643 1.00 97.50 382 SER A N 1
ATOM 3107 C CA . SER A 1 382 ? 4.500 -6.150 11.498 1.00 97.50 382 SER A CA 1
ATOM 3108 C C . SER A 1 382 ? 5.225 -7.133 10.587 1.00 97.50 382 SER A C 1
ATOM 3110 O O . SER A 1 382 ? 4.569 -8.006 10.029 1.00 97.50 382 SER A O 1
ATOM 3112 N N . MET A 1 383 ? 6.543 -7.016 10.427 1.00 96.50 383 MET A N 1
ATOM 3113 C CA . MET A 1 383 ? 7.325 -7.933 9.592 1.00 96.50 383 MET A CA 1
ATOM 3114 C C . MET A 1 383 ? 7.252 -9.386 10.078 1.00 96.50 383 MET A C 1
ATOM 3116 O O . MET A 1 383 ? 7.257 -10.297 9.262 1.00 96.50 383 MET A O 1
ATOM 3120 N N . LYS A 1 384 ? 7.060 -9.613 11.384 1.00 94.38 384 LYS A N 1
ATOM 3121 C CA . LYS A 1 384 ? 6.939 -10.963 11.969 1.00 94.38 384 LYS A CA 1
ATOM 3122 C C . LYS A 1 384 ? 5.644 -11.696 11.605 1.00 94.38 384 LYS A C 1
ATOM 3124 O O . LYS A 1 384 ? 5.550 -12.898 11.820 1.00 94.38 384 LYS A O 1
ATOM 3129 N N . THR A 1 385 ? 4.624 -10.979 11.135 1.00 91.75 385 THR A N 1
ATOM 3130 C CA . THR A 1 385 ? 3.313 -11.547 10.767 1.00 91.75 385 THR A CA 1
ATOM 3131 C C . THR A 1 385 ? 2.912 -11.225 9.328 1.00 91.75 385 THR A C 1
ATOM 3133 O O . THR A 1 385 ? 1.854 -11.645 8.858 1.00 91.75 385 THR A O 1
ATOM 3136 N N . PHE A 1 386 ? 3.738 -10.459 8.619 1.00 94.94 386 PHE A N 1
ATOM 3137 C CA . PHE A 1 386 ? 3.540 -10.106 7.225 1.00 94.94 386 PHE A CA 1
ATOM 3138 C C . PHE A 1 386 ? 3.819 -11.318 6.344 1.00 94.94 386 PHE A C 1
ATOM 3140 O O . PHE A 1 386 ? 4.888 -11.886 6.454 1.00 94.94 386 PHE A O 1
ATOM 3147 N N . THR A 1 387 ? 2.903 -11.683 5.443 1.00 96.69 387 THR A N 1
ATOM 3148 C CA . THR A 1 387 ? 3.106 -12.810 4.516 1.00 96.69 387 THR A CA 1
ATOM 3149 C C . THR A 1 387 ? 2.851 -12.420 3.068 1.00 96.69 387 THR A C 1
ATOM 3151 O O . THR A 1 387 ? 2.044 -11.528 2.791 1.00 96.69 387 THR A O 1
ATOM 3154 N N . TYR A 1 388 ? 3.451 -13.141 2.120 1.00 97.38 388 TYR A N 1
ATOM 3155 C CA . TYR A 1 388 ? 3.174 -12.973 0.693 1.00 97.38 388 TYR A CA 1
ATOM 3156 C C . TYR A 1 388 ? 1.677 -13.115 0.373 1.00 97.38 388 TYR A C 1
ATOM 3158 O O . TYR A 1 388 ? 1.095 -12.258 -0.290 1.00 97.38 388 TYR A O 1
ATOM 3166 N N . LYS A 1 389 ? 1.011 -14.138 0.925 1.00 96.06 389 LYS A N 1
ATOM 3167 C CA . LYS A 1 389 ? -0.436 -14.348 0.734 1.00 96.06 389 LYS A CA 1
ATOM 3168 C C . LYS A 1 389 ? -1.285 -13.187 1.238 1.00 96.06 389 LYS A C 1
ATOM 3170 O O . LYS A 1 389 ? -2.354 -12.938 0.693 1.00 96.06 389 LYS A O 1
ATOM 3175 N N . SER A 1 390 ? -0.813 -12.447 2.241 1.00 96.81 390 SER A N 1
ATOM 3176 C CA . SER A 1 390 ? -1.514 -11.261 2.735 1.00 96.81 390 SER A CA 1
ATOM 3177 C C . SER A 1 390 ? -1.470 -10.066 1.760 1.00 96.81 390 SER A C 1
ATOM 3179 O O . SER A 1 390 ? -2.197 -9.094 1.965 1.00 96.81 390 SER A O 1
ATOM 3181 N N . LEU A 1 391 ? -0.650 -10.128 0.700 1.00 97.94 391 LEU A N 1
ATOM 3182 C CA . LEU A 1 391 ? -0.685 -9.204 -0.444 1.00 97.94 391 LEU A CA 1
ATOM 3183 C C . LEU A 1 391 ? -1.650 -9.669 -1.550 1.00 97.94 391 LEU A C 1
ATOM 3185 O O . LEU A 1 391 ? -2.111 -8.853 -2.349 1.00 97.94 391 LEU A O 1
ATOM 3189 N N . CYS A 1 392 ? -1.970 -10.965 -1.608 1.00 98.56 392 CYS A N 1
ATOM 3190 C CA . CYS A 1 392 ? -2.916 -11.510 -2.576 1.00 98.56 392 CYS A CA 1
ATOM 3191 C C . CYS A 1 392 ? -4.341 -11.112 -2.178 1.00 98.56 392 CYS A C 1
ATOM 3193 O O . CYS A 1 392 ? -4.925 -11.690 -1.262 1.00 98.56 392 CYS A O 1
ATOM 3195 N N . PHE A 1 393 ? -4.917 -10.121 -2.863 1.00 98.69 393 PHE A N 1
ATOM 3196 C CA . PHE A 1 393 ? -6.144 -9.452 -2.417 1.00 98.69 393 PHE A CA 1
ATOM 3197 C C . PHE A 1 393 ? -7.321 -10.403 -2.116 1.00 98.69 393 PHE A C 1
ATOM 3199 O O . PHE A 1 393 ? -7.895 -10.291 -1.031 1.00 98.69 393 PHE A O 1
ATOM 3206 N N . PRO A 1 394 ? -7.683 -11.372 -2.988 1.00 98.56 394 PRO A N 1
ATOM 3207 C CA . PRO A 1 394 ? -8.778 -12.297 -2.691 1.00 98.56 394 PRO A CA 1
ATOM 3208 C C . PRO A 1 394 ? -8.503 -13.169 -1.460 1.00 98.56 394 PRO A C 1
ATOM 3210 O O . PRO A 1 394 ? -9.395 -13.362 -0.634 1.00 98.56 394 PRO A O 1
ATOM 3213 N N . GLU A 1 395 ? -7.265 -13.644 -1.302 1.00 98.25 395 GLU A N 1
ATOM 3214 C CA . GLU A 1 395 ? -6.860 -14.464 -0.158 1.00 98.25 395 GLU A CA 1
ATOM 3215 C C . GLU A 1 395 ? -6.852 -13.646 1.138 1.00 98.25 395 GLU A C 1
ATOM 3217 O O . GLU A 1 395 ? -7.320 -14.128 2.164 1.00 98.25 395 GLU A O 1
ATOM 3222 N N . ALA A 1 396 ? -6.420 -12.383 1.100 1.00 98.00 396 ALA A N 1
ATOM 3223 C CA . ALA A 1 396 ? -6.442 -11.485 2.255 1.00 98.00 396 ALA A CA 1
ATOM 3224 C C . ALA A 1 396 ? -7.869 -11.114 2.712 1.00 98.00 396 ALA A C 1
ATOM 3226 O O . ALA A 1 396 ? -8.112 -10.924 3.906 1.00 98.00 396 ALA A O 1
ATOM 3227 N N . ILE A 1 397 ? -8.831 -11.012 1.785 1.00 98.62 397 ILE A N 1
ATOM 3228 C CA . ILE A 1 397 ? -10.257 -10.842 2.118 1.00 98.62 397 ILE A CA 1
ATOM 3229 C C . ILE A 1 397 ? -10.804 -12.111 2.779 1.00 98.62 397 ILE A C 1
ATOM 3231 O O . ILE A 1 397 ? -11.436 -12.035 3.835 1.00 98.62 397 ILE A O 1
ATOM 3235 N N . LYS A 1 398 ? -10.530 -13.272 2.177 1.00 98.19 398 LYS A N 1
ATOM 3236 C CA . LYS A 1 398 ? -10.980 -14.578 2.667 1.00 98.19 398 LYS A CA 1
ATOM 3237 C C . LYS A 1 398 ? -10.381 -14.924 4.030 1.00 98.19 398 LYS A C 1
ATOM 3239 O O . LYS A 1 398 ? -11.085 -15.415 4.904 1.00 98.19 398 LYS A O 1
ATOM 3244 N N . ALA A 1 399 ? -9.102 -14.622 4.250 1.00 97.81 399 ALA A N 1
ATOM 3245 C CA . ALA A 1 399 ? -8.418 -14.860 5.521 1.00 97.81 399 ALA A CA 1
ATOM 3246 C C . ALA A 1 399 ? -9.068 -14.109 6.696 1.00 97.81 399 ALA A C 1
ATOM 3248 O O . ALA A 1 399 ? -8.998 -14.570 7.830 1.00 97.81 399 ALA A O 1
ATOM 3249 N N . ARG A 1 400 ? -9.738 -12.981 6.422 1.00 98.06 400 ARG A N 1
ATOM 3250 C CA . ARG A 1 400 ? -10.500 -12.204 7.411 1.00 98.06 400 ARG A CA 1
ATOM 3251 C C . ARG A 1 400 ? -11.979 -12.608 7.494 1.00 98.06 400 ARG A C 1
ATOM 3253 O O . ARG A 1 400 ? -12.712 -12.030 8.295 1.00 98.06 400 ARG A O 1
ATOM 3260 N N . GLY A 1 401 ? -12.426 -13.570 6.682 1.00 98.06 401 GLY A N 1
ATOM 3261 C CA . GLY A 1 401 ? -13.811 -14.047 6.623 1.00 98.06 401 GLY A CA 1
ATOM 3262 C C . GLY A 1 401 ? -14.802 -13.003 6.103 1.00 98.06 401 GLY A C 1
ATOM 3263 O O . GLY A 1 401 ? -15.920 -12.922 6.611 1.00 98.06 401 GLY A O 1
ATOM 3264 N N . LEU A 1 402 ? -14.375 -12.143 5.169 1.00 97.88 402 LEU A N 1
ATOM 3265 C CA . LEU A 1 402 ? -15.166 -11.009 4.665 1.00 97.88 402 LEU A CA 1
ATOM 3266 C C . LEU A 1 402 ? -15.576 -11.149 3.188 1.00 97.88 402 LEU A C 1
ATOM 3268 O O . LEU A 1 402 ? -16.020 -10.179 2.574 1.00 97.88 402 LEU A O 1
ATOM 3272 N N . GLU A 1 403 ? -15.422 -12.326 2.585 1.00 96.69 403 GLU A N 1
ATOM 3273 C CA . GLU A 1 403 ? -15.637 -12.563 1.154 1.00 96.69 403 GLU A CA 1
ATOM 3274 C C . GLU A 1 403 ? -17.109 -12.555 0.724 1.00 96.69 403 GLU A C 1
ATOM 3276 O O . GLU A 1 403 ? -17.396 -12.305 -0.445 1.00 96.69 403 GLU A O 1
ATOM 3281 N N . SER A 1 404 ? -18.045 -12.799 1.645 1.00 95.94 404 SER A N 1
ATOM 3282 C CA . SER A 1 404 ? -19.468 -12.915 1.313 1.00 95.94 404 SER A CA 1
ATOM 3283 C C . SER A 1 404 ? -20.099 -11.553 1.002 1.00 95.94 404 SER A C 1
ATOM 3285 O O . SER A 1 404 ? -20.275 -10.702 1.884 1.00 95.94 404 SER A O 1
ATOM 3287 N N . GLU A 1 405 ? -20.461 -11.343 -0.268 1.00 94.75 405 GLU A N 1
ATOM 3288 C CA . GLU A 1 405 ? -21.198 -10.154 -0.719 1.00 94.75 405 GLU A CA 1
ATOM 3289 C C . GLU A 1 405 ? -22.603 -10.079 -0.106 1.00 94.75 405 GLU A C 1
ATOM 3291 O O . GLU A 1 405 ? -23.082 -8.990 0.201 1.00 94.75 405 GLU A O 1
ATOM 3296 N N . GLU A 1 406 ? -23.230 -11.228 0.154 1.00 92.81 406 GLU A N 1
ATOM 3297 C CA . GLU A 1 406 ? -24.547 -11.308 0.791 1.00 92.81 406 GLU A CA 1
ATOM 3298 C C . GLU A 1 406 ? -24.491 -10.914 2.272 1.00 92.81 406 GLU A C 1
ATOM 3300 O O . GLU A 1 406 ? -25.364 -10.194 2.761 1.00 92.81 406 GLU A O 1
ATOM 3305 N N . GLU A 1 407 ? -23.452 -11.348 2.996 1.00 91.88 407 GLU A N 1
ATOM 3306 C CA . GLU A 1 407 ? -23.303 -11.015 4.415 1.00 91.88 407 GLU A CA 1
ATOM 3307 C C . GLU A 1 407 ? -22.929 -9.545 4.631 1.00 91.88 407 GLU A C 1
ATOM 3309 O O . GLU A 1 407 ? -23.432 -8.936 5.576 1.00 91.88 407 GLU A O 1
ATOM 3314 N N . LEU A 1 408 ? -22.068 -8.981 3.774 1.00 95.06 408 LEU A N 1
ATOM 3315 C CA . LEU A 1 408 ? -21.566 -7.604 3.854 1.00 95.06 408 LEU A CA 1
ATOM 3316 C C . LEU A 1 408 ? -21.810 -6.848 2.531 1.00 95.06 408 LEU A C 1
ATOM 3318 O O . LEU A 1 408 ? -20.868 -6.620 1.767 1.00 95.06 408 LEU A O 1
ATOM 3322 N N . PRO A 1 409 ? -23.049 -6.403 2.254 1.00 94.69 409 PRO A N 1
ATOM 3323 C CA . PRO A 1 409 ? -23.441 -5.876 0.938 1.00 94.69 409 PRO A CA 1
ATOM 3324 C C . PRO A 1 409 ? -22.940 -4.457 0.618 1.00 94.69 409 PRO A C 1
ATOM 3326 O O . PRO A 1 409 ? -23.239 -3.915 -0.444 1.00 94.69 409 PRO A O 1
ATOM 3329 N N . TYR A 1 410 ? -22.216 -3.811 1.532 1.00 94.69 410 TYR A N 1
ATOM 3330 C CA . TYR A 1 410 ? -21.658 -2.466 1.334 1.00 94.69 410 TYR A CA 1
ATOM 3331 C C . TYR A 1 410 ? -20.167 -2.401 1.681 1.00 94.69 410 TYR A C 1
ATOM 3333 O O . TYR A 1 410 ? -19.673 -1.347 2.082 1.00 94.69 410 TYR A O 1
ATOM 3341 N N . TYR A 1 411 ? -19.441 -3.515 1.527 1.00 98.25 411 TYR A N 1
ATOM 3342 C CA . TYR A 1 411 ? -17.982 -3.532 1.622 1.00 98.25 411 TYR A CA 1
ATOM 3343 C C . TYR A 1 411 ? -17.346 -3.185 0.268 1.00 98.25 411 TYR A C 1
ATOM 3345 O O . TYR A 1 411 ? -16.822 -4.035 -0.449 1.00 98.25 411 TYR A O 1
ATOM 3353 N N . TYR A 1 412 ? -17.384 -1.905 -0.091 1.00 98.56 412 TYR A N 1
ATOM 3354 C CA . TYR A 1 412 ? -17.024 -1.445 -1.430 1.00 98.56 412 TYR A CA 1
ATOM 3355 C C . TYR A 1 412 ? -15.535 -1.590 -1.755 1.00 98.56 412 TYR A C 1
ATOM 3357 O O . TYR A 1 412 ? -15.197 -1.864 -2.903 1.00 98.56 412 TYR A O 1
ATOM 3365 N N . TYR A 1 413 ? -14.651 -1.472 -0.756 1.00 98.88 413 TYR A N 1
ATOM 3366 C CA . TYR A 1 413 ? -13.223 -1.766 -0.925 1.00 98.88 413 TYR A CA 1
ATOM 3367 C C . TYR A 1 413 ? -12.999 -3.195 -1.440 1.00 98.88 413 TYR A C 1
ATOM 3369 O O . TYR A 1 413 ? -12.270 -3.392 -2.411 1.00 98.88 413 TYR A O 1
ATOM 3377 N N . ARG A 1 414 ? -13.679 -4.187 -0.847 1.00 98.75 414 ARG A N 1
ATOM 3378 C CA . ARG A 1 414 ? -13.645 -5.575 -1.323 1.00 98.75 414 ARG A CA 1
ATOM 3379 C C . ARG A 1 414 ? -14.197 -5.675 -2.740 1.00 98.75 414 ARG A C 1
ATOM 3381 O O . ARG A 1 414 ? -13.547 -6.259 -3.604 1.00 98.75 414 ARG A O 1
ATOM 3388 N N . ASP A 1 415 ? -15.391 -5.139 -2.967 1.00 98.75 415 ASP A N 1
ATOM 3389 C CA . ASP A 1 415 ? -16.128 -5.347 -4.215 1.00 98.75 415 ASP A CA 1
ATOM 3390 C C . ASP A 1 415 ? -15.380 -4.761 -5.417 1.00 98.75 415 ASP A C 1
ATOM 3392 O O . ASP A 1 415 ? -15.219 -5.426 -6.448 1.00 98.75 415 ASP A O 1
ATOM 3396 N N . ASP A 1 416 ? -14.895 -3.529 -5.284 1.00 98.88 416 ASP A N 1
ATOM 3397 C CA . ASP A 1 416 ? -14.129 -2.855 -6.327 1.00 98.88 416 ASP A CA 1
ATOM 3398 C C . ASP A 1 416 ? -12.734 -3.474 -6.455 1.00 98.88 416 ASP A C 1
ATOM 3400 O O . ASP A 1 416 ? -12.272 -3.742 -7.565 1.00 98.88 416 ASP A O 1
ATOM 3404 N N . GLY A 1 417 ? -12.086 -3.786 -5.329 1.00 98.88 417 GLY A N 1
ATOM 3405 C CA . GLY A 1 417 ? -10.749 -4.373 -5.307 1.00 98.88 417 GLY A CA 1
ATOM 3406 C C . GLY A 1 417 ? -10.707 -5.742 -5.978 1.00 98.88 417 GLY A C 1
ATOM 3407 O O . GLY A 1 417 ? -9.822 -5.993 -6.791 1.00 98.88 417 GLY A O 1
ATOM 3408 N N . LEU A 1 418 ? -11.715 -6.597 -5.763 1.00 98.88 418 LEU A N 1
ATOM 3409 C CA . LEU A 1 418 ? -11.843 -7.885 -6.453 1.00 98.88 418 LEU A CA 1
ATOM 3410 C C . LEU A 1 418 ? -12.044 -7.714 -7.966 1.00 98.88 418 LEU A C 1
ATOM 3412 O O . LEU A 1 418 ? -11.538 -8.523 -8.748 1.00 98.88 418 LEU A O 1
ATOM 3416 N N . ARG A 1 419 ? -12.773 -6.677 -8.403 1.00 98.88 419 ARG A N 1
ATOM 3417 C CA . ARG A 1 419 ? -12.974 -6.376 -9.832 1.00 98.88 419 ARG A CA 1
ATOM 3418 C C . ARG A 1 419 ? -11.670 -5.919 -10.482 1.00 98.88 419 ARG A C 1
ATOM 3420 O O . ARG A 1 419 ? -11.303 -6.447 -11.532 1.00 98.88 419 ARG A O 1
ATOM 3427 N N . VAL A 1 420 ? -10.949 -5.001 -9.838 1.00 98.94 420 VAL A N 1
ATOM 3428 C CA . VAL A 1 420 ? -9.650 -4.515 -10.321 1.00 98.94 420 VAL A CA 1
ATOM 3429 C C . VAL A 1 420 ? -8.607 -5.635 -10.302 1.00 98.94 420 VAL A C 1
ATOM 3431 O O . VAL A 1 420 ? -7.926 -5.832 -11.305 1.00 98.94 420 VAL A O 1
ATOM 3434 N N . TRP A 1 421 ? -8.547 -6.444 -9.238 1.00 98.94 421 TRP A N 1
ATOM 3435 C CA . TRP A 1 421 ? -7.673 -7.619 -9.151 1.00 98.94 421 TRP A CA 1
ATOM 3436 C C . TRP A 1 421 ? -7.890 -8.567 -10.330 1.00 98.94 421 TRP A C 1
ATOM 3438 O O . TRP A 1 421 ? -6.944 -8.909 -11.032 1.00 98.94 421 TRP A O 1
ATOM 3448 N N . LYS A 1 422 ? -9.145 -8.945 -10.613 1.00 98.88 422 LYS A N 1
ATOM 3449 C CA . LYS A 1 422 ? -9.484 -9.818 -11.751 1.00 98.88 422 LYS A CA 1
ATOM 3450 C C . LYS A 1 422 ? -9.119 -9.190 -13.101 1.00 98.88 422 LYS A C 1
ATOM 3452 O O . LYS A 1 422 ? -8.717 -9.907 -14.019 1.00 98.88 422 LYS A O 1
ATOM 3457 N N . ALA A 1 423 ? -9.255 -7.871 -13.249 1.00 98.94 423 ALA A N 1
ATOM 3458 C CA . ALA A 1 423 ? -8.852 -7.171 -14.468 1.00 98.94 423 ALA A CA 1
ATOM 3459 C C . ALA A 1 423 ? -7.329 -7.209 -14.669 1.00 98.94 423 ALA A C 1
ATOM 3461 O O . ALA A 1 423 ? -6.883 -7.569 -15.760 1.00 98.94 423 ALA A O 1
ATOM 3462 N N . VAL A 1 424 ? -6.553 -6.917 -13.619 1.00 98.94 424 VAL A N 1
ATOM 3463 C CA . VAL A 1 424 ? -5.084 -7.011 -13.626 1.00 98.94 424 VAL A CA 1
ATOM 3464 C C . VAL A 1 424 ? -4.646 -8.450 -13.889 1.00 98.94 424 VAL A C 1
ATOM 3466 O O . VAL A 1 424 ? -3.867 -8.685 -14.807 1.00 98.94 424 VAL A O 1
ATOM 3469 N N . GLN A 1 425 ? -5.209 -9.428 -13.177 1.00 98.94 425 GLN A N 1
ATOM 3470 C CA . GLN A 1 425 ? -4.882 -10.843 -13.356 1.00 98.94 425 GLN A CA 1
ATOM 3471 C C . GLN A 1 425 ? -5.152 -11.317 -14.784 1.00 98.94 425 GLN A C 1
ATOM 3473 O O . GLN A 1 425 ? -4.332 -12.018 -15.373 1.00 98.94 425 GLN A O 1
ATOM 3478 N N . SER A 1 426 ? -6.273 -10.902 -15.381 1.00 98.88 426 SER A N 1
ATOM 3479 C CA . SER A 1 426 ? -6.571 -11.217 -16.778 1.00 98.88 426 SER A CA 1
ATOM 3480 C C . SER A 1 426 ? -5.576 -10.578 -17.744 1.00 98.88 426 SER A C 1
ATOM 3482 O O . SER A 1 426 ? -5.233 -11.217 -18.732 1.00 98.88 426 SER A O 1
ATOM 3484 N N . PHE A 1 427 ? -5.145 -9.340 -17.497 1.00 98.94 427 PHE A N 1
ATOM 3485 C CA . PHE A 1 427 ? -4.147 -8.668 -18.329 1.00 98.94 427 PHE A CA 1
ATOM 3486 C C . PHE A 1 427 ? -2.787 -9.366 -18.239 1.00 98.94 427 PHE A C 1
ATOM 3488 O O . PHE A 1 427 ? -2.189 -9.694 -19.261 1.00 98.94 427 PHE A O 1
ATOM 3495 N N . VAL A 1 428 ? -2.343 -9.677 -17.021 1.00 98.94 428 VAL A N 1
ATOM 3496 C CA . VAL A 1 428 ? -1.121 -10.447 -16.774 1.00 98.94 428 VAL A CA 1
ATOM 3497 C C . VAL A 1 428 ? -1.207 -11.823 -17.431 1.00 98.94 428 VAL A C 1
ATOM 3499 O O . VAL A 1 428 ? -0.249 -12.242 -18.067 1.00 98.94 428 VAL A O 1
ATOM 3502 N N . THR A 1 429 ? -2.352 -12.505 -17.346 1.00 98.94 429 THR A N 1
ATOM 3503 C CA . THR A 1 429 ? -2.577 -13.798 -18.014 1.00 98.94 429 THR A CA 1
ATOM 3504 C C . THR A 1 429 ? -2.404 -13.686 -19.524 1.00 98.94 429 THR A C 1
ATOM 3506 O O . THR A 1 429 ? -1.720 -14.520 -20.117 1.00 98.94 429 THR A O 1
ATOM 3509 N N . ASP A 1 430 ? -2.987 -12.655 -20.147 1.00 98.88 430 ASP A N 1
ATOM 3510 C CA . ASP A 1 430 ? -2.854 -12.419 -21.587 1.00 98.88 430 ASP A CA 1
ATOM 3511 C C . ASP A 1 430 ? -1.370 -12.199 -21.961 1.00 98.88 430 ASP A C 1
ATOM 3513 O O . ASP A 1 430 ? -0.881 -12.819 -22.903 1.00 98.88 430 ASP A O 1
ATOM 3517 N N . ILE A 1 431 ? -0.622 -11.395 -21.190 1.00 98.88 431 ILE A N 1
ATOM 3518 C CA . ILE A 1 431 ? 0.815 -11.149 -21.416 1.00 98.88 431 ILE A CA 1
ATOM 3519 C C . ILE A 1 431 ? 1.658 -12.411 -21.191 1.00 98.88 431 ILE A C 1
ATOM 3521 O O . ILE A 1 431 ? 2.457 -12.773 -22.052 1.00 98.88 431 ILE A O 1
ATOM 3525 N N . VAL A 1 432 ? 1.478 -13.114 -20.072 1.00 98.88 432 VAL A N 1
ATOM 3526 C CA . VAL A 1 432 ? 2.217 -14.351 -19.773 1.00 98.88 432 VAL A CA 1
ATOM 3527 C C . VAL A 1 432 ? 1.954 -15.399 -20.852 1.00 98.88 432 VAL A C 1
ATOM 3529 O O . VAL A 1 432 ? 2.895 -16.037 -21.306 1.00 98.88 432 VAL A O 1
ATOM 3532 N N . SER A 1 433 ? 0.720 -15.521 -21.346 1.00 98.62 433 SER A N 1
ATOM 3533 C CA . SER A 1 433 ? 0.374 -16.477 -22.408 1.00 98.62 433 SER A CA 1
ATOM 3534 C C . SER A 1 433 ? 1.015 -16.156 -23.764 1.00 98.62 433 SER A C 1
ATOM 3536 O O . SER A 1 433 ? 1.204 -17.064 -24.569 1.00 98.62 433 SER A O 1
ATOM 3538 N N . ILE A 1 434 ? 1.351 -14.887 -24.034 1.00 98.69 434 ILE A N 1
ATOM 3539 C CA . ILE A 1 434 ? 2.059 -14.483 -25.260 1.00 98.69 434 ILE A CA 1
ATOM 3540 C C . ILE A 1 434 ? 3.517 -14.960 -25.233 1.00 98.69 434 ILE A C 1
ATOM 3542 O O . ILE A 1 434 ? 4.034 -15.389 -26.264 1.00 98.69 434 ILE A O 1
ATOM 3546 N N . TYR A 1 435 ? 4.180 -14.874 -24.075 1.00 98.62 435 TYR A N 1
ATOM 3547 C CA . TYR A 1 435 ? 5.631 -15.077 -23.968 1.00 98.62 435 TYR A CA 1
ATOM 3548 C C . TYR A 1 435 ? 6.043 -16.417 -23.339 1.00 98.62 435 TYR A C 1
ATOM 3550 O O . TYR A 1 435 ? 7.121 -16.916 -23.650 1.00 98.62 435 TYR A O 1
ATOM 3558 N N . TYR A 1 436 ? 5.195 -17.028 -22.509 1.00 98.62 436 TYR A N 1
ATOM 3559 C CA . TYR A 1 436 ? 5.445 -18.309 -21.846 1.00 98.62 436 TYR A CA 1
ATOM 3560 C C . TYR A 1 436 ? 4.491 -19.380 -22.380 1.00 98.62 436 TYR A C 1
ATOM 3562 O O . TYR A 1 436 ? 3.313 -19.457 -22.012 1.00 98.62 436 TYR A O 1
ATOM 3570 N N . SER A 1 437 ? 5.015 -20.244 -23.250 1.00 97.44 437 SER A N 1
ATOM 3571 C CA . SER A 1 437 ? 4.237 -21.313 -23.885 1.00 97.44 437 SER A CA 1
ATOM 3572 C C . SER A 1 437 ? 3.827 -22.428 -22.924 1.00 97.44 437 SER A C 1
ATOM 3574 O O . SER A 1 437 ? 2.810 -23.079 -23.152 1.00 97.44 437 SER A O 1
ATOM 3576 N N . SER A 1 438 ? 4.595 -22.646 -21.856 1.00 98.38 438 SER A N 1
ATOM 3577 C CA . SER A 1 438 ? 4.366 -23.715 -20.884 1.00 98.38 438 SER A CA 1
ATOM 3578 C C . SER A 1 438 ? 5.000 -23.398 -19.527 1.00 98.38 438 SER A C 1
ATOM 3580 O O . SER A 1 438 ? 5.717 -22.403 -19.386 1.00 98.38 438 SER A O 1
ATOM 3582 N N . ASP A 1 439 ? 4.757 -24.255 -18.539 1.00 98.75 439 ASP A N 1
ATOM 3583 C CA . ASP A 1 439 ? 5.366 -24.161 -17.210 1.00 98.75 439 ASP A CA 1
ATOM 3584 C C . ASP A 1 439 ? 6.881 -24.383 -17.263 1.00 98.75 439 ASP A C 1
ATOM 3586 O O . ASP A 1 439 ? 7.634 -23.689 -16.584 1.00 98.75 439 ASP A O 1
ATOM 3590 N N . GLU A 1 440 ? 7.354 -25.263 -18.149 1.00 98.56 440 GLU A N 1
ATOM 3591 C CA . GLU A 1 440 ? 8.785 -25.466 -18.399 1.00 98.56 440 GLU A CA 1
ATOM 3592 C C . GLU A 1 440 ? 9.444 -24.171 -18.887 1.00 98.56 440 GLU A C 1
ATOM 3594 O O . GLU A 1 440 ? 10.542 -23.839 -18.459 1.00 98.56 440 GLU A O 1
ATOM 3599 N N . THR A 1 441 ? 8.738 -23.366 -19.692 1.00 98.38 441 THR A N 1
ATOM 3600 C CA . THR A 1 441 ? 9.264 -22.068 -20.150 1.00 98.38 441 THR A CA 1
ATOM 3601 C C . THR A 1 441 ? 9.505 -21.102 -18.981 1.00 98.38 441 THR A C 1
ATOM 3603 O O . THR A 1 441 ? 10.425 -20.292 -19.048 1.00 98.38 441 THR A O 1
ATOM 3606 N N . VAL A 1 442 ? 8.697 -21.180 -17.913 1.00 98.69 442 VAL A N 1
ATOM 3607 C CA . VAL A 1 442 ? 8.881 -20.395 -16.675 1.00 98.69 442 VAL A CA 1
ATOM 3608 C C . VAL A 1 442 ? 10.043 -20.947 -15.850 1.00 98.69 442 VAL A C 1
ATOM 3610 O O . VAL A 1 442 ? 10.822 -20.183 -15.283 1.00 98.69 442 VAL A O 1
ATOM 3613 N N . GLN A 1 443 ? 10.172 -22.271 -15.776 1.00 98.50 443 GLN A N 1
ATOM 3614 C CA . GLN A 1 443 ? 11.248 -22.933 -15.034 1.00 98.50 443 GLN A CA 1
ATOM 3615 C C . GLN A 1 443 ? 12.626 -22.672 -15.657 1.00 98.50 443 GLN A C 1
ATOM 3617 O O . GLN A 1 443 ? 13.586 -22.466 -14.915 1.00 98.50 443 GLN A O 1
ATOM 3622 N N . ASP A 1 444 ? 12.699 -22.634 -16.989 1.00 98.31 444 ASP A N 1
ATOM 3623 C CA . ASP A 1 444 ? 13.921 -22.380 -17.764 1.00 98.31 444 ASP A CA 1
ATOM 3624 C C . ASP A 1 444 ? 14.330 -20.895 -17.792 1.00 98.31 444 ASP A C 1
ATOM 3626 O O . ASP A 1 444 ? 15.446 -20.561 -18.197 1.00 98.31 444 ASP A O 1
ATOM 3630 N N . ASP A 1 445 ? 13.444 -19.987 -17.377 1.00 98.75 445 ASP A N 1
ATOM 3631 C CA . ASP A 1 445 ? 13.712 -18.550 -17.332 1.00 98.75 445 ASP A CA 1
ATOM 3632 C C . ASP A 1 445 ? 14.533 -18.172 -16.090 1.00 98.75 445 ASP A C 1
ATOM 3634 O O . ASP A 1 445 ? 14.001 -17.815 -15.034 1.00 98.75 445 ASP A O 1
ATOM 3638 N N . GLU A 1 446 ? 15.858 -18.235 -16.225 1.00 98.50 446 GLU A N 1
ATOM 3639 C CA . GLU A 1 446 ? 16.803 -17.911 -15.150 1.00 98.50 446 GLU A CA 1
ATOM 3640 C C . GLU A 1 446 ? 16.652 -16.482 -14.597 1.00 98.50 446 GLU A C 1
ATOM 3642 O O . GLU A 1 446 ? 16.942 -16.252 -13.422 1.00 98.50 446 GLU A O 1
ATOM 3647 N N . GLU A 1 447 ? 16.163 -15.534 -15.403 1.00 98.88 447 GLU A N 1
ATOM 3648 C CA . GLU A 1 447 ? 16.007 -14.127 -15.019 1.00 98.88 447 GLU A CA 1
ATOM 3649 C C . GLU A 1 447 ? 14.780 -13.942 -14.116 1.00 98.88 447 GLU A C 1
ATOM 3651 O O . GLU A 1 447 ? 14.865 -13.256 -13.094 1.00 98.88 447 GLU A O 1
ATOM 3656 N N . ILE A 1 448 ? 13.663 -14.622 -14.410 1.00 98.81 448 ILE A N 1
ATOM 3657 C CA . ILE A 1 448 ? 12.504 -14.679 -13.502 1.00 98.81 448 ILE A CA 1
ATOM 3658 C C . ILE A 1 448 ? 12.844 -15.397 -12.197 1.00 98.81 448 ILE A C 1
ATOM 3660 O O . ILE A 1 448 ? 12.470 -14.915 -11.124 1.00 98.81 448 ILE A O 1
ATOM 3664 N N . GLN A 1 449 ? 13.571 -16.517 -12.255 1.00 98.81 449 GLN A N 1
ATOM 3665 C CA . GLN A 1 449 ? 13.978 -17.215 -11.031 1.00 98.81 449 GLN A CA 1
ATOM 3666 C C . GLN A 1 449 ? 14.905 -16.337 -10.177 1.00 98.81 449 GLN A C 1
ATOM 3668 O O . GLN A 1 449 ? 14.740 -16.272 -8.958 1.00 98.81 449 GLN A O 1
ATOM 3673 N N . ALA A 1 450 ? 15.839 -15.615 -10.806 1.00 98.81 450 ALA A N 1
ATOM 3674 C CA . ALA A 1 450 ? 16.707 -14.665 -10.120 1.00 98.81 450 ALA A CA 1
ATOM 3675 C C . ALA A 1 450 ? 15.918 -13.494 -9.522 1.00 98.81 450 ALA A C 1
ATOM 3677 O O . ALA A 1 450 ? 16.160 -13.148 -8.372 1.00 98.81 450 ALA A O 1
ATOM 3678 N N . PHE A 1 451 ? 14.952 -12.922 -10.247 1.00 98.88 451 PHE A N 1
ATOM 3679 C CA . PHE A 1 451 ? 14.074 -11.853 -9.757 1.00 98.88 451 PHE A CA 1
ATOM 3680 C C . PHE A 1 451 ? 13.312 -12.258 -8.490 1.00 98.88 451 PHE A C 1
ATOM 3682 O O . PHE A 1 451 ? 13.356 -11.551 -7.484 1.00 98.88 451 PHE A O 1
ATOM 3689 N N . VAL A 1 452 ? 12.651 -13.415 -8.517 1.00 98.75 452 VAL A N 1
ATOM 3690 C CA . VAL A 1 452 ? 11.859 -13.933 -7.390 1.00 98.75 452 VAL A CA 1
ATOM 3691 C C . VAL A 1 452 ? 12.756 -14.248 -6.193 1.00 98.75 452 VAL A C 1
ATOM 3693 O O . VAL A 1 452 ? 12.447 -13.874 -5.061 1.00 98.75 452 VAL A O 1
ATOM 3696 N N . LYS A 1 453 ? 13.919 -14.857 -6.446 1.00 98.44 453 LYS A N 1
ATOM 3697 C CA . LYS A 1 453 ? 14.920 -15.107 -5.409 1.00 98.44 453 LYS A CA 1
ATOM 3698 C C . LYS A 1 453 ? 15.488 -13.812 -4.822 1.00 98.44 453 LYS A C 1
ATOM 3700 O O . LYS A 1 453 ? 15.710 -13.758 -3.621 1.00 98.44 453 LYS A O 1
ATOM 3705 N N . ASP A 1 454 ? 15.716 -12.773 -5.627 1.00 98.50 454 ASP A N 1
ATOM 3706 C CA . ASP A 1 454 ? 16.264 -11.494 -5.154 1.00 98.50 454 ASP A CA 1
ATOM 3707 C C . ASP A 1 454 ? 15.275 -10.782 -4.214 1.00 98.50 454 ASP A C 1
ATOM 3709 O O . ASP A 1 454 ? 15.674 -10.248 -3.179 1.00 98.50 454 ASP A O 1
ATOM 3713 N N . VAL A 1 455 ? 13.972 -10.864 -4.514 1.00 98.69 455 VAL A N 1
ATOM 3714 C CA . VAL A 1 455 ? 12.906 -10.409 -3.607 1.00 98.69 455 VAL A CA 1
ATOM 3715 C C . VAL A 1 455 ? 12.929 -11.187 -2.294 1.00 98.69 455 VAL A C 1
ATOM 3717 O O . VAL A 1 455 ? 12.958 -10.572 -1.235 1.00 98.69 455 VAL A O 1
ATOM 3720 N N . CYS A 1 456 ? 12.922 -12.521 -2.340 1.00 97.12 456 CYS A N 1
ATOM 3721 C CA . CYS A 1 456 ? 12.837 -13.343 -1.131 1.00 97.12 456 CYS A CA 1
ATOM 3722 C C . CYS A 1 456 ? 14.111 -13.252 -0.268 1.00 97.12 456 CYS A C 1
ATOM 3724 O O . CYS A 1 456 ? 14.034 -12.931 0.916 1.00 97.12 456 CYS A O 1
ATOM 3726 N N . SER A 1 457 ? 15.283 -13.476 -0.862 1.00 95.38 457 SER A N 1
ATOM 3727 C CA . SER A 1 457 ? 16.534 -13.639 -0.114 1.00 95.38 457 SER A CA 1
ATOM 3728 C C . SER A 1 457 ? 17.218 -12.332 0.263 1.00 95.38 457 SER A C 1
ATOM 3730 O O . SER A 1 457 ? 17.896 -12.275 1.283 1.00 95.38 457 SER A O 1
ATOM 3732 N N . PHE A 1 458 ? 17.053 -11.271 -0.530 1.00 94.56 458 PHE A N 1
ATOM 3733 C CA . PHE A 1 458 ? 17.630 -9.967 -0.204 1.00 94.56 458 PHE A CA 1
ATOM 3734 C C . PHE A 1 458 ? 16.545 -9.006 0.249 1.00 94.56 458 PHE A C 1
ATOM 3736 O O . PHE A 1 458 ? 16.595 -8.562 1.387 1.00 94.56 458 PHE A O 1
ATOM 3743 N N . GLY A 1 459 ? 15.531 -8.747 -0.581 1.00 96.38 459 GLY A N 1
ATOM 3744 C CA . GLY A 1 459 ? 14.431 -7.835 -0.247 1.00 96.38 459 GLY A CA 1
ATOM 3745 C C . GLY A 1 459 ? 13.773 -8.141 1.102 1.00 96.38 459 GLY A C 1
ATOM 3746 O O . GLY A 1 459 ? 13.683 -7.268 1.961 1.00 96.38 459 GLY A O 1
ATOM 3747 N N . MET A 1 460 ? 13.385 -9.401 1.294 1.00 96.50 460 MET A N 1
ATOM 3748 C CA . MET A 1 460 ? 12.735 -9.919 2.503 1.00 96.50 460 MET A CA 1
ATOM 3749 C C . MET A 1 460 ? 13.701 -10.657 3.445 1.00 96.50 460 MET A C 1
ATOM 3751 O O . MET A 1 460 ? 13.261 -11.223 4.442 1.00 96.50 460 MET A O 1
ATOM 3755 N N . GLN A 1 461 ? 15.005 -10.652 3.140 1.00 94.88 461 GLN A N 1
ATOM 3756 C CA . GLN A 1 461 ? 16.083 -11.208 3.973 1.00 94.88 461 GLN A CA 1
ATOM 3757 C C . GLN A 1 461 ? 15.898 -12.690 4.380 1.00 94.88 461 GLN A C 1
ATOM 3759 O O . GLN A 1 461 ? 16.301 -13.071 5.476 1.00 94.88 461 GLN A O 1
ATOM 3764 N N . ASP A 1 462 ? 15.281 -13.520 3.525 1.00 89.75 462 ASP A N 1
ATOM 3765 C CA . ASP A 1 462 ? 14.960 -14.933 3.810 1.00 89.75 462 ASP A CA 1
ATOM 3766 C C . ASP A 1 462 ? 14.193 -15.132 5.142 1.00 89.75 462 ASP A C 1
ATOM 3768 O O . ASP A 1 462 ? 14.334 -16.164 5.797 1.00 89.75 462 ASP A O 1
ATOM 3772 N N . GLN A 1 463 ? 13.365 -14.161 5.554 1.00 86.38 463 GLN A N 1
ATOM 3773 C CA . GLN A 1 463 ? 12.488 -14.330 6.717 1.00 86.38 463 GLN A CA 1
ATOM 3774 C C . GLN A 1 463 ? 11.422 -15.390 6.412 1.00 86.38 463 GLN A C 1
ATOM 3776 O O . GLN A 1 463 ? 10.513 -15.159 5.607 1.00 86.38 463 GLN A O 1
ATOM 3781 N N . ASP A 1 464 ? 11.549 -16.563 7.036 1.00 80.88 464 ASP A N 1
ATOM 3782 C CA . ASP A 1 464 ? 10.682 -17.718 6.786 1.00 80.88 464 ASP A CA 1
ATOM 3783 C C . ASP A 1 464 ? 9.210 -17.405 7.112 1.00 80.88 464 ASP A C 1
ATOM 3785 O O . ASP A 1 464 ? 8.313 -17.875 6.410 1.00 80.88 464 ASP A O 1
ATOM 3789 N N . GLU A 1 465 ? 8.952 -16.542 8.101 1.00 86.00 465 GLU A N 1
ATOM 3790 C CA . GLU A 1 465 ? 7.610 -16.081 8.474 1.00 86.00 465 GLU A CA 1
ATOM 3791 C C . GLU A 1 465 ? 6.893 -15.346 7.332 1.00 86.00 465 GLU A C 1
ATOM 3793 O O . GLU A 1 465 ? 5.664 -15.328 7.294 1.00 86.00 465 GLU A O 1
ATOM 3798 N N . CYS A 1 466 ? 7.637 -14.761 6.385 1.00 88.00 466 CYS A N 1
ATOM 3799 C CA . CYS A 1 466 ? 7.060 -13.986 5.290 1.00 88.00 466 CYS A CA 1
ATOM 3800 C C . CYS A 1 466 ? 6.497 -14.835 4.141 1.00 88.00 466 CYS A C 1
ATOM 3802 O O . CYS A 1 466 ? 5.736 -14.322 3.318 1.00 88.00 466 CYS A O 1
ATOM 3804 N N . GLU A 1 467 ? 6.848 -16.121 4.055 1.00 93.44 467 GLU A N 1
ATOM 3805 C CA . GLU A 1 467 ? 6.334 -17.063 3.047 1.00 93.44 467 GLU A CA 1
ATOM 3806 C C . GLU A 1 467 ? 6.454 -16.585 1.577 1.00 93.44 467 GLU A C 1
ATOM 3808 O O . GLU A 1 467 ? 5.643 -16.955 0.723 1.00 93.44 467 GLU A O 1
ATOM 3813 N N . PHE A 1 468 ? 7.451 -15.755 1.241 1.00 96.31 468 PHE A N 1
ATOM 3814 C CA . PHE A 1 468 ? 7.688 -15.367 -0.156 1.00 96.31 468 PHE A CA 1
ATOM 3815 C C . PHE A 1 468 ? 8.197 -16.566 -0.968 1.00 96.31 468 PHE A C 1
ATOM 3817 O O . PHE A 1 468 ? 9.041 -17.330 -0.486 1.00 96.31 468 PHE A O 1
ATOM 3824 N N . PRO A 1 469 ? 7.729 -16.752 -2.216 1.00 96.44 469 PRO A N 1
ATOM 3825 C CA . PRO A 1 469 ? 8.213 -17.844 -3.044 1.00 96.44 469 PRO A CA 1
ATOM 3826 C C . PRO A 1 469 ? 9.701 -17.651 -3.359 1.00 96.44 469 PRO A C 1
ATOM 3828 O O . PRO A 1 469 ? 10.135 -16.568 -3.738 1.00 96.44 469 PRO A O 1
ATOM 3831 N N . LYS A 1 470 ? 10.483 -18.731 -3.247 1.00 94.75 470 LYS A N 1
ATOM 3832 C CA . LYS A 1 470 ? 11.916 -18.755 -3.610 1.00 94.75 470 LYS A CA 1
ATOM 3833 C C . LYS A 1 470 ? 12.150 -19.023 -5.102 1.00 94.75 470 LYS A C 1
ATOM 3835 O O . LYS A 1 470 ? 13.245 -18.809 -5.612 1.00 94.75 470 LYS A O 1
ATOM 3840 N N . SER A 1 471 ? 11.135 -19.544 -5.788 1.00 97.62 471 SER A N 1
ATOM 3841 C CA . SER A 1 471 ? 11.134 -19.863 -7.219 1.00 97.62 471 SER A CA 1
ATOM 3842 C C . SER A 1 471 ? 9.696 -20.018 -7.705 1.00 97.62 471 SER A C 1
ATOM 3844 O O . SER A 1 471 ? 8.828 -20.361 -6.900 1.00 97.62 471 SER A O 1
ATOM 3846 N N . LEU A 1 472 ? 9.460 -19.858 -9.006 1.00 98.44 472 LEU A N 1
ATOM 3847 C CA . LEU A 1 472 ? 8.155 -20.093 -9.632 1.00 98.44 472 LEU A CA 1
ATOM 3848 C C . LEU A 1 472 ? 8.268 -21.255 -10.616 1.00 98.44 472 LEU A C 1
ATOM 3850 O O . LEU A 1 472 ? 9.233 -21.3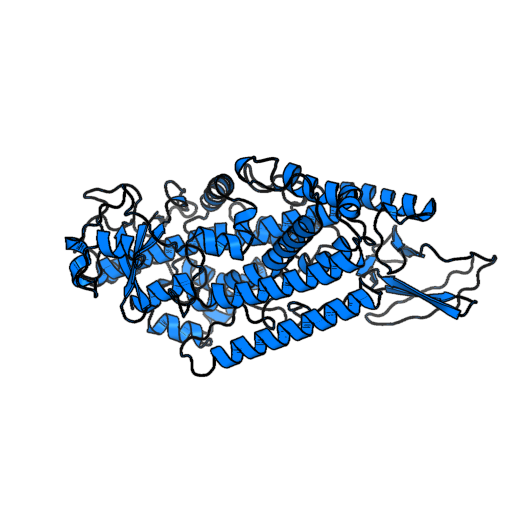41 -11.374 1.00 98.44 472 LEU A O 1
ATOM 3854 N N . LYS A 1 473 ? 7.309 -22.176 -10.579 1.00 98.50 473 LYS A N 1
ATOM 3855 C CA . LYS A 1 473 ? 7.322 -23.422 -11.356 1.00 98.50 473 LYS A CA 1
ATOM 3856 C C . LYS A 1 473 ? 6.262 -23.475 -12.439 1.00 98.50 473 LYS A C 1
ATOM 3858 O O . LYS A 1 473 ? 6.443 -24.232 -13.385 1.00 98.50 473 LYS A O 1
ATOM 3863 N N . THR A 1 474 ? 5.193 -22.697 -12.308 1.00 98.88 474 THR A N 1
ATOM 3864 C CA . THR A 1 474 ? 4.082 -22.708 -13.264 1.00 98.88 474 THR A CA 1
ATOM 3865 C C . THR A 1 474 ? 3.735 -21.305 -13.735 1.00 98.88 474 THR A C 1
ATOM 3867 O O . THR A 1 474 ? 4.075 -20.303 -13.090 1.00 98.88 474 THR A O 1
ATOM 3870 N N . ARG A 1 475 ? 3.030 -21.218 -14.865 1.00 98.75 475 ARG A N 1
ATOM 3871 C CA . ARG A 1 475 ? 2.512 -19.945 -15.377 1.00 98.75 475 ARG A CA 1
ATOM 3872 C C . ARG A 1 475 ? 1.498 -19.332 -14.425 1.00 98.75 475 ARG A C 1
ATOM 3874 O O . ARG A 1 475 ? 1.498 -18.119 -14.271 1.00 98.75 475 ARG A O 1
ATOM 3881 N N . GLU A 1 476 ? 0.688 -20.134 -13.740 1.00 98.75 476 GLU A N 1
ATOM 3882 C CA . GLU A 1 476 ? -0.280 -19.652 -12.749 1.00 98.75 476 GLU A CA 1
ATOM 3883 C C . GLU A 1 476 ? 0.426 -18.953 -11.584 1.00 98.75 476 GLU A C 1
ATOM 3885 O O . GLU A 1 476 ? 0.006 -17.871 -11.179 1.00 98.75 476 GLU A O 1
ATOM 3890 N N . GLN A 1 477 ? 1.540 -19.514 -11.101 1.00 98.75 477 GLN A N 1
ATOM 3891 C CA . GLN A 1 477 ? 2.355 -18.879 -10.063 1.00 98.75 477 GLN A CA 1
ATOM 3892 C C . GLN A 1 477 ? 2.966 -17.559 -10.550 1.00 98.75 477 GLN A C 1
ATOM 3894 O O . GLN A 1 477 ? 2.955 -16.575 -9.815 1.00 98.75 477 GLN A O 1
ATOM 3899 N N . LEU A 1 478 ? 3.456 -17.501 -11.794 1.00 98.88 478 LEU A N 1
ATOM 3900 C CA . LEU A 1 478 ? 3.950 -16.255 -12.394 1.00 98.88 478 LEU A CA 1
ATOM 3901 C C . LEU A 1 478 ? 2.842 -15.209 -12.564 1.00 98.88 478 LEU A C 1
ATOM 3903 O O . LEU A 1 478 ? 3.060 -14.030 -12.283 1.00 98.88 478 LEU A O 1
ATOM 3907 N N . ILE A 1 479 ? 1.651 -15.632 -12.984 1.00 98.94 479 ILE A N 1
ATOM 3908 C CA . ILE A 1 479 ? 0.486 -14.761 -13.145 1.00 98.94 479 ILE A CA 1
ATOM 3909 C C . ILE A 1 479 ? 0.070 -14.175 -11.798 1.00 98.94 479 ILE A C 1
ATOM 3911 O O . ILE A 1 479 ? -0.105 -12.961 -11.705 1.00 98.94 479 ILE A O 1
ATOM 3915 N N . GLU A 1 480 ? -0.069 -14.996 -10.756 1.00 98.88 480 GLU A N 1
ATOM 3916 C CA . GLU A 1 480 ? -0.378 -14.512 -9.407 1.00 98.88 480 GLU A CA 1
ATOM 3917 C C . GLU A 1 480 ? 0.704 -13.545 -8.920 1.00 98.88 480 GLU A C 1
ATOM 3919 O O . GLU A 1 480 ? 0.380 -12.438 -8.497 1.00 98.88 480 GLU A O 1
ATOM 3924 N N . TYR A 1 481 ? 1.981 -13.895 -9.100 1.00 98.94 481 TYR A N 1
ATOM 3925 C CA . TYR A 1 481 ? 3.098 -13.059 -8.670 1.00 98.94 481 TYR A CA 1
ATOM 3926 C C . TYR A 1 481 ? 3.088 -11.671 -9.294 1.00 98.94 481 TYR A C 1
ATOM 3928 O O . TYR A 1 481 ? 3.094 -10.671 -8.577 1.00 98.94 481 TYR A O 1
ATOM 3936 N N . LEU A 1 482 ? 3.001 -11.590 -10.619 1.00 98.94 482 LEU A N 1
ATOM 3937 C CA . LEU A 1 482 ? 2.960 -10.312 -11.327 1.00 98.94 482 LEU A CA 1
ATOM 3938 C C . LEU A 1 482 ? 1.660 -9.539 -11.043 1.00 98.94 482 LEU A C 1
ATOM 3940 O O . LEU A 1 482 ? 1.692 -8.311 -10.967 1.00 98.94 482 LEU A O 1
ATOM 3944 N N . THR A 1 483 ? 0.536 -10.231 -10.820 1.00 98.94 483 THR A N 1
ATOM 3945 C CA . THR A 1 483 ? -0.727 -9.600 -10.393 1.00 98.94 483 THR A CA 1
ATOM 3946 C C . THR A 1 483 ? -0.569 -8.933 -9.033 1.00 98.94 483 THR A C 1
ATOM 3948 O O . THR A 1 483 ? -0.946 -7.772 -8.886 1.00 98.94 483 THR A O 1
ATOM 3951 N N . THR A 1 484 ? 0.032 -9.627 -8.063 1.00 98.88 484 THR A N 1
ATOM 3952 C CA . THR A 1 484 ? 0.301 -9.101 -6.721 1.00 98.88 484 THR A CA 1
ATOM 3953 C C . THR A 1 484 ? 1.171 -7.850 -6.780 1.00 98.88 484 THR A C 1
ATOM 3955 O O . THR A 1 484 ? 0.832 -6.853 -6.142 1.00 98.88 484 THR A O 1
ATOM 3958 N N . VAL A 1 485 ? 2.245 -7.858 -7.582 1.00 98.94 485 VAL A N 1
ATOM 3959 C CA . VAL A 1 485 ? 3.124 -6.686 -7.755 1.00 98.94 485 VAL A CA 1
ATOM 3960 C C . VAL A 1 485 ? 2.341 -5.492 -8.301 1.00 98.94 485 VAL A C 1
ATOM 3962 O O . VAL A 1 485 ? 2.337 -4.424 -7.689 1.00 98.94 485 VAL A O 1
ATOM 3965 N N . ILE A 1 486 ? 1.641 -5.677 -9.425 1.00 98.94 486 ILE A N 1
ATOM 3966 C CA . ILE A 1 486 ? 0.911 -4.594 -10.096 1.00 98.94 486 ILE A CA 1
ATOM 3967 C C . ILE A 1 486 ? -0.213 -4.065 -9.204 1.00 98.94 486 ILE A C 1
ATOM 3969 O O . ILE A 1 486 ? -0.357 -2.853 -9.057 1.00 98.94 486 ILE A O 1
ATOM 3973 N N . PHE A 1 487 ? -1.000 -4.945 -8.583 1.00 98.94 487 PHE A N 1
ATOM 3974 C CA . PHE A 1 487 ? -2.118 -4.545 -7.731 1.00 98.94 487 PHE A CA 1
ATOM 3975 C C . PHE A 1 487 ? -1.646 -3.802 -6.474 1.00 98.94 487 PHE A C 1
ATOM 3977 O O . PHE A 1 487 ? -2.253 -2.798 -6.101 1.00 98.94 487 PHE A O 1
ATOM 3984 N N . THR A 1 488 ? -0.552 -4.252 -5.849 1.00 98.94 488 THR A N 1
ATOM 3985 C CA . THR A 1 488 ? 0.020 -3.600 -4.658 1.00 98.94 488 THR A CA 1
ATOM 3986 C C . THR A 1 488 ? 0.485 -2.180 -4.976 1.00 98.94 488 THR A C 1
ATOM 3988 O O . THR A 1 488 ? 0.147 -1.243 -4.252 1.00 98.94 488 THR A O 1
ATOM 3991 N N . ALA A 1 489 ? 1.204 -2.014 -6.089 1.00 98.88 489 ALA A N 1
ATOM 3992 C CA . ALA A 1 489 ? 1.761 -0.727 -6.490 1.00 98.88 489 ALA A CA 1
ATOM 3993 C C . ALA A 1 489 ? 0.717 0.270 -7.025 1.00 98.88 489 ALA A C 1
ATOM 3995 O O . ALA A 1 489 ? 0.983 1.468 -7.059 1.00 98.88 489 ALA A O 1
ATOM 3996 N N . SER A 1 490 ? -0.461 -0.215 -7.432 1.00 98.88 490 SER A N 1
ATOM 3997 C CA . SER A 1 490 ? -1.539 0.601 -8.001 1.00 98.88 490 SER A CA 1
ATOM 3998 C C . SER A 1 490 ? -2.765 0.649 -7.085 1.00 98.88 490 SER A C 1
ATOM 4000 O O . SER A 1 490 ? -2.895 1.537 -6.244 1.00 98.88 490 SER A O 1
ATOM 4002 N N . ALA A 1 491 ? -3.675 -0.313 -7.234 1.00 98.88 491 ALA A N 1
ATOM 4003 C CA . ALA A 1 491 ? -4.990 -0.335 -6.609 1.00 98.88 491 ALA A CA 1
ATOM 4004 C C . ALA A 1 491 ? -4.929 -0.331 -5.078 1.00 98.88 491 ALA A C 1
ATOM 4006 O O . ALA A 1 491 ? -5.641 0.450 -4.444 1.00 98.88 491 ALA A O 1
ATOM 4007 N N . GLN A 1 492 ? -4.063 -1.159 -4.479 1.00 98.88 492 GLN A N 1
ATOM 4008 C CA . GLN A 1 492 ? -3.928 -1.197 -3.026 1.00 98.88 492 GLN A CA 1
ATOM 4009 C C . GLN A 1 492 ? -3.463 0.160 -2.503 1.00 98.88 492 GLN A C 1
ATOM 4011 O O . GLN A 1 492 ? -4.157 0.730 -1.667 1.00 98.88 492 GLN A O 1
ATOM 4016 N N . HIS A 1 493 ? -2.358 0.699 -3.029 1.00 98.88 493 HIS A N 1
ATOM 4017 C CA . HIS A 1 493 ? -1.863 2.029 -2.671 1.00 98.88 493 HIS A CA 1
ATOM 4018 C C . HIS A 1 493 ? -2.947 3.106 -2.819 1.00 98.88 493 HIS A C 1
ATOM 4020 O O . HIS A 1 493 ? -3.242 3.818 -1.861 1.00 98.88 493 HIS A O 1
ATOM 4026 N N . ALA A 1 494 ? -3.627 3.161 -3.967 1.00 98.81 494 ALA A N 1
ATOM 4027 C CA . ALA A 1 494 ? -4.669 4.153 -4.213 1.00 98.81 494 ALA A CA 1
ATOM 4028 C C . ALA A 1 494 ? -5.807 4.095 -3.179 1.00 98.81 494 ALA A C 1
ATOM 4030 O O . ALA A 1 494 ? -6.238 5.129 -2.663 1.00 98.81 494 ALA A O 1
ATOM 4031 N N . SER A 1 495 ? -6.249 2.883 -2.831 1.00 98.44 495 SER A N 1
ATOM 4032 C CA . SER A 1 495 ? -7.356 2.662 -1.897 1.00 98.44 495 SER A CA 1
ATOM 4033 C C . SER A 1 495 ? -7.083 3.112 -0.461 1.00 98.44 495 SER A C 1
ATOM 4035 O O . SER A 1 495 ? -8.033 3.394 0.268 1.00 98.44 495 SER A O 1
ATOM 4037 N N . ILE A 1 496 ? -5.807 3.186 -0.064 1.00 97.94 496 ILE A N 1
ATOM 4038 C CA . ILE A 1 496 ? -5.384 3.542 1.297 1.00 97.94 496 ILE A CA 1
ATOM 4039 C C . ILE A 1 496 ? -4.704 4.910 1.375 1.00 97.94 496 ILE A C 1
ATOM 4041 O O . ILE A 1 496 ? -4.541 5.431 2.475 1.00 97.94 496 ILE A O 1
ATOM 4045 N N . ASN A 1 497 ? -4.332 5.513 0.241 1.00 98.38 497 ASN A N 1
ATOM 4046 C CA . ASN A 1 497 ? -3.646 6.801 0.200 1.00 98.38 497 ASN A CA 1
ATOM 4047 C C . ASN A 1 497 ? -4.608 7.970 -0.079 1.00 98.38 497 ASN A C 1
ATOM 4049 O O . ASN A 1 497 ? -4.685 8.907 0.717 1.00 98.38 497 ASN A O 1
ATOM 4053 N N . PHE A 1 498 ? -5.405 7.908 -1.152 1.00 97.00 498 PHE A N 1
ATOM 4054 C CA . PHE A 1 498 ? -6.176 9.072 -1.627 1.00 97.00 498 PHE A CA 1
ATOM 4055 C C . PHE A 1 498 ? -7.414 9.410 -0.787 1.00 97.00 498 PHE A C 1
ATOM 4057 O O . PHE A 1 498 ? -8.036 10.448 -1.003 1.00 97.00 498 PHE A O 1
ATOM 4064 N N . GLY A 1 499 ? -7.768 8.559 0.180 1.00 95.50 499 GLY A N 1
ATOM 4065 C CA . GLY A 1 499 ? -8.804 8.839 1.176 1.00 95.50 499 GLY A CA 1
ATOM 4066 C C . GLY A 1 499 ? -8.293 9.575 2.418 1.00 95.50 499 GLY A C 1
ATOM 4067 O O . GLY A 1 499 ? -9.098 9.941 3.275 1.00 95.50 499 GLY A O 1
ATOM 4068 N N . GLN A 1 500 ? -6.980 9.804 2.556 1.00 96.12 500 GLN A N 1
ATOM 4069 C CA . GLN A 1 500 ? -6.417 10.386 3.779 1.00 96.12 500 GLN A CA 1
ATOM 4070 C C . GLN A 1 500 ? -7.005 11.759 4.075 1.00 96.12 500 GLN A C 1
ATOM 4072 O O . GLN A 1 500 ? -7.409 12.020 5.205 1.00 96.12 500 GLN A O 1
ATOM 4077 N N . TYR A 1 501 ? -7.102 12.639 3.081 1.00 93.19 501 TYR A N 1
ATOM 4078 C CA . TYR A 1 501 ? -7.694 13.948 3.323 1.00 93.19 501 TYR A CA 1
ATOM 4079 C C . TYR A 1 501 ? -9.196 13.858 3.638 1.00 93.19 501 TYR A C 1
ATOM 4081 O O . TYR A 1 501 ? -9.665 14.549 4.535 1.00 93.19 501 TYR A O 1
ATOM 4089 N N . ASP A 1 502 ? -9.947 12.971 2.982 1.00 91.62 502 ASP A N 1
ATOM 4090 C CA . ASP A 1 502 ? -11.388 12.818 3.227 1.00 91.62 502 ASP A CA 1
ATOM 4091 C C . ASP A 1 502 ? -11.694 12.390 4.669 1.00 91.62 502 ASP A C 1
ATOM 4093 O O . ASP A 1 502 ? -12.588 12.946 5.312 1.00 91.62 502 ASP A O 1
ATOM 4097 N N . TRP A 1 503 ? -10.931 11.425 5.186 1.00 94.25 503 TRP A N 1
ATOM 4098 C CA . TRP A 1 503 ? -11.203 10.777 6.471 1.00 94.25 503 TRP A CA 1
ATOM 4099 C C . TRP A 1 503 ? -10.398 11.350 7.633 1.00 94.25 503 TRP A C 1
ATOM 4101 O O . TRP A 1 503 ? -10.892 11.381 8.762 1.00 94.25 503 TRP A O 1
ATOM 4111 N N . CYS A 1 504 ? -9.184 11.833 7.373 1.00 94.81 504 CYS A N 1
ATOM 4112 C CA . CYS A 1 504 ? -8.272 12.287 8.416 1.00 94.81 504 CYS A CA 1
ATOM 4113 C C . CYS A 1 504 ? -8.243 13.813 8.567 1.00 94.81 504 CYS A C 1
ATOM 4115 O O . CYS A 1 504 ? -7.713 14.296 9.565 1.00 94.81 504 CYS A O 1
ATOM 4117 N N . SER A 1 505 ? -8.825 14.605 7.651 1.00 91.19 505 SER A N 1
ATOM 4118 C CA . SER A 1 505 ? -8.839 16.070 7.813 1.00 91.19 505 SER A CA 1
ATOM 4119 C C . SER A 1 505 ? -9.672 16.531 9.010 1.00 91.19 505 SER A C 1
ATOM 4121 O O . SER A 1 505 ? -9.426 17.593 9.578 1.00 91.19 505 SER A O 1
ATOM 4123 N N . TRP A 1 506 ? -10.683 15.755 9.404 1.00 93.44 506 TRP A N 1
ATOM 4124 C CA . TRP A 1 506 ? -11.379 15.981 10.664 1.00 93.44 506 TRP A CA 1
ATOM 4125 C C . TRP A 1 506 ? -10.636 15.260 11.782 1.00 93.44 506 TRP A C 1
ATOM 4127 O O . TRP A 1 506 ? -10.843 14.077 12.025 1.00 93.44 506 TRP A O 1
ATOM 4137 N N . ILE A 1 507 ? -9.753 15.990 12.458 1.00 94.62 507 ILE A N 1
ATOM 4138 C CA . ILE A 1 507 ? -8.797 15.432 13.424 1.00 94.62 507 ILE A CA 1
ATOM 4139 C C . ILE A 1 507 ? -9.444 14.552 14.504 1.00 94.62 507 ILE A C 1
ATOM 4141 O O . ILE A 1 507 ? -8.895 13.486 14.761 1.00 94.62 507 ILE A O 1
ATOM 4145 N N . PRO A 1 508 ? -10.606 14.890 15.102 1.00 95.75 508 PRO A N 1
ATOM 4146 C CA . PRO A 1 508 ? -11.247 13.992 16.065 1.00 95.75 508 PRO A CA 1
ATOM 4147 C C . PRO A 1 508 ? -11.601 12.603 15.500 1.00 95.75 508 PRO A C 1
ATOM 4149 O O . PRO A 1 508 ? -11.709 11.652 16.266 1.00 95.75 508 PRO A O 1
ATOM 4152 N N . ASN A 1 509 ? -11.764 12.471 14.178 1.00 96.50 509 ASN A N 1
ATOM 4153 C CA . ASN A 1 509 ? -12.024 11.198 13.502 1.00 96.50 509 ASN A CA 1
ATOM 4154 C C . ASN A 1 509 ? -10.752 10.400 13.171 1.00 96.50 509 ASN A C 1
ATOM 4156 O O . ASN A 1 509 ? -10.868 9.208 12.916 1.00 96.50 509 ASN A O 1
ATOM 4160 N N . SER A 1 510 ? -9.563 11.007 13.183 1.00 96.62 510 SER A N 1
ATOM 4161 C CA . SER A 1 510 ? -8.276 10.307 13.023 1.00 96.62 510 SER A CA 1
ATOM 4162 C C . SER A 1 510 ? -7.150 11.094 13.703 1.00 96.62 510 SER A C 1
ATOM 4164 O O . SER A 1 510 ? -6.348 11.732 13.015 1.00 96.62 510 SER A O 1
ATOM 4166 N N . PRO A 1 511 ? -7.094 11.112 15.047 1.00 98.44 511 PRO A N 1
ATOM 4167 C CA . PRO A 1 511 ? -6.089 11.890 15.753 1.00 98.44 511 PRO A CA 1
ATOM 4168 C C . PRO A 1 511 ? -4.693 11.296 15.519 1.00 98.44 511 PRO A C 1
ATOM 4170 O O . PRO A 1 511 ? -4.475 10.129 15.858 1.00 98.44 511 PRO A O 1
ATOM 4173 N N . PRO A 1 512 ? -3.724 12.077 15.010 1.00 98.56 512 PRO A N 1
ATOM 4174 C CA . PRO A 1 512 ? -2.349 11.619 14.832 1.00 98.56 512 PRO A CA 1
ATOM 4175 C C . PRO A 1 512 ? -1.598 11.437 16.151 1.00 98.56 512 PRO A C 1
ATOM 4177 O O . PRO A 1 512 ? -0.518 10.865 16.146 1.00 98.56 512 PRO A O 1
ATOM 4180 N N . THR A 1 513 ? -2.117 11.934 17.274 1.00 98.88 513 THR A N 1
ATOM 4181 C CA . THR A 1 513 ? -1.546 11.739 18.610 1.00 98.88 513 THR A CA 1
ATOM 4182 C C . THR A 1 513 ? -2.602 12.004 19.680 1.00 98.88 513 THR A C 1
ATOM 4184 O O . THR A 1 513 ? -3.609 12.667 19.408 1.00 98.88 513 THR A O 1
ATOM 4187 N N . MET A 1 514 ? -2.331 11.558 20.904 1.00 98.88 514 MET A N 1
ATOM 4188 C CA . MET A 1 514 ? -3.130 11.832 22.096 1.00 98.88 514 MET A CA 1
ATOM 4189 C C . MET A 1 514 ? -2.223 12.373 23.211 1.00 98.88 514 MET A C 1
ATOM 4191 O O . MET A 1 514 ? -1.149 11.834 23.458 1.00 98.88 514 MET A O 1
ATOM 4195 N N . ARG A 1 515 ? -2.640 13.449 23.887 1.00 98.75 515 ARG A N 1
ATOM 4196 C CA . ARG A 1 515 ? -1.862 14.198 24.900 1.00 98.75 515 ARG A CA 1
ATOM 4197 C C . ARG A 1 515 ? -2.244 13.891 26.351 1.00 98.75 515 ARG A C 1
ATOM 4199 O O . ARG A 1 515 ? -1.688 14.471 27.281 1.00 98.75 515 ARG A O 1
ATOM 4206 N N . LYS A 1 516 ? -3.196 12.984 26.557 1.00 98.50 516 LYS A N 1
ATOM 4207 C CA . LYS A 1 516 ? -3.517 12.386 27.859 1.00 98.50 516 LYS A CA 1
ATOM 4208 C C . LYS A 1 516 ? -3.550 10.873 27.713 1.00 98.50 516 LYS A C 1
ATOM 4210 O O . LYS A 1 516 ? -3.765 10.382 26.610 1.00 98.50 516 LYS A O 1
ATOM 4215 N N . ALA A 1 517 ? -3.339 10.160 28.815 1.00 98.31 517 ALA A N 1
ATOM 4216 C CA . ALA A 1 517 ? -3.450 8.707 28.850 1.00 98.31 517 ALA A CA 1
ATOM 4217 C C . ALA A 1 517 ? -4.900 8.242 28.592 1.00 98.31 517 ALA A C 1
ATOM 4219 O O . ALA A 1 517 ? -5.836 9.013 28.844 1.00 98.31 517 ALA A O 1
ATOM 4220 N N . PRO A 1 518 ? -5.106 6.995 28.128 1.00 98.31 518 PRO A N 1
ATOM 4221 C CA . PRO A 1 518 ? -6.434 6.395 28.056 1.00 98.31 518 PRO A CA 1
ATOM 4222 C C . PRO A 1 518 ? -7.178 6.465 29.405 1.00 98.31 518 PRO A C 1
ATOM 4224 O O . PRO A 1 518 ? -6.548 6.320 30.457 1.00 98.31 518 PRO A O 1
ATOM 4227 N N . PRO A 1 519 ? -8.503 6.701 29.411 1.00 97.69 519 PRO A N 1
ATOM 4228 C CA . PRO A 1 519 ? -9.285 6.731 30.643 1.00 97.69 519 PRO A CA 1
ATOM 4229 C C . PRO A 1 519 ? -9.289 5.362 31.333 1.00 97.69 519 PRO A C 1
ATOM 4231 O O . PRO A 1 519 ? -9.648 4.357 30.727 1.00 97.69 519 PRO A O 1
ATOM 4234 N N . THR A 1 520 ? -8.954 5.340 32.625 1.00 97.75 520 THR A N 1
ATOM 4235 C CA . THR A 1 520 ? -8.923 4.112 33.441 1.00 97.75 520 THR A CA 1
ATOM 4236 C C . THR A 1 520 ? -10.210 3.874 34.232 1.00 97.75 520 THR A C 1
ATOM 4238 O O . THR A 1 520 ? -10.351 2.862 34.908 1.00 97.75 520 THR A O 1
ATOM 4241 N N . LYS A 1 521 ? -11.161 4.818 34.184 1.00 96.56 521 LYS A N 1
ATOM 4242 C CA . LYS A 1 521 ? -12.458 4.750 34.874 1.00 96.56 521 LYS A CA 1
ATOM 4243 C C . LYS A 1 521 ? -13.553 5.404 34.037 1.00 96.56 521 LYS A C 1
ATOM 4245 O O . LYS A 1 521 ? -13.339 6.474 33.466 1.00 96.56 521 LYS A O 1
ATOM 4250 N N . LYS A 1 522 ? -14.741 4.800 34.051 1.00 97.81 522 LYS A N 1
ATOM 4251 C CA . LYS A 1 522 ? -15.970 5.380 33.490 1.00 97.81 522 LYS A CA 1
ATOM 4252 C C . LYS A 1 522 ? -16.505 6.521 34.365 1.00 97.81 522 LYS A C 1
ATOM 4254 O O . LYS A 1 522 ? -16.198 6.598 35.554 1.00 97.81 522 LYS A O 1
ATOM 4259 N N . GLY A 1 523 ? -17.317 7.391 33.779 1.00 96.94 523 GLY A N 1
ATOM 4260 C CA . GLY A 1 523 ? -17.998 8.518 34.412 1.00 96.94 523 GLY A CA 1
ATOM 4261 C C . GLY A 1 523 ? -17.096 9.715 34.707 1.00 96.94 523 GLY A C 1
ATOM 4262 O O . GLY A 1 523 ? -17.480 10.588 35.483 1.00 96.94 523 GLY A O 1
ATOM 4263 N N . THR A 1 524 ? -15.883 9.749 34.146 1.00 94.06 524 THR A N 1
ATOM 4264 C CA . THR A 1 524 ? -14.882 10.787 34.457 1.00 94.06 524 THR A CA 1
ATOM 4265 C C . THR A 1 524 ? -14.553 11.693 33.276 1.00 94.06 524 THR A C 1
ATOM 4267 O O . THR A 1 524 ? -13.986 12.773 33.470 1.00 94.06 524 THR A O 1
ATOM 4270 N N . VAL A 1 525 ? -14.904 11.287 32.053 1.00 97.81 525 VAL A N 1
ATOM 4271 C CA . VAL A 1 525 ? -14.533 12.022 30.848 1.00 97.81 525 VAL A CA 1
ATOM 4272 C C . VAL A 1 525 ? -15.495 13.187 30.624 1.00 97.81 525 VAL A C 1
ATOM 4274 O O . VAL A 1 525 ? -16.712 13.048 30.643 1.00 97.81 525 VAL A O 1
ATOM 4277 N N . THR A 1 526 ? -14.936 14.368 30.364 1.00 98.00 526 THR A N 1
ATOM 4278 C CA . THR A 1 526 ? -15.691 15.557 29.950 1.00 98.00 526 THR A CA 1
ATOM 4279 C C . THR A 1 526 ? -15.273 15.992 28.550 1.00 98.00 526 THR A C 1
ATOM 4281 O O . THR A 1 526 ? -14.190 15.647 28.074 1.00 98.00 526 THR A O 1
ATOM 4284 N N . VAL A 1 527 ? -16.077 16.836 27.898 1.00 97.25 527 VAL A N 1
ATOM 4285 C CA . VAL A 1 527 ? -15.688 17.442 26.612 1.00 97.25 527 VAL A CA 1
ATOM 4286 C C . VAL A 1 527 ? -14.352 18.193 26.699 1.00 97.25 527 VAL A C 1
ATOM 4288 O O . VAL A 1 527 ? -13.541 18.116 25.779 1.00 97.25 527 VAL A O 1
ATOM 4291 N N . GLN A 1 528 ? -14.080 18.860 27.826 1.00 98.19 528 GLN A N 1
ATOM 4292 C CA . GLN A 1 528 ? -12.818 19.564 28.047 1.00 98.19 528 GLN A CA 1
ATOM 4293 C C . GLN A 1 528 ? -11.645 18.581 28.134 1.00 98.19 528 GLN A C 1
ATOM 4295 O O . GLN A 1 528 ? -10.599 18.814 27.533 1.00 98.19 528 GLN A O 1
ATOM 4300 N N . HIS A 1 529 ? -11.843 17.439 28.803 1.00 98.00 529 HIS A N 1
ATOM 4301 C CA . HIS A 1 529 ? -10.850 16.370 28.831 1.00 98.00 529 HIS A CA 1
ATOM 4302 C C . HIS A 1 529 ? -10.535 15.853 27.420 1.00 98.00 529 HIS A C 1
ATOM 4304 O O . HIS A 1 529 ? -9.363 15.671 27.098 1.00 98.00 529 HIS A O 1
ATOM 4310 N N . ILE A 1 530 ? -11.546 15.672 26.561 1.00 98.44 530 ILE A N 1
ATOM 4311 C CA . ILE A 1 530 ? -11.350 15.261 25.160 1.00 98.44 530 ILE A CA 1
ATOM 4312 C C . ILE A 1 530 ? -10.532 16.309 24.393 1.00 98.44 530 ILE A C 1
ATOM 4314 O O . ILE A 1 530 ? -9.543 15.958 23.757 1.00 98.44 530 ILE A O 1
ATOM 4318 N N . ILE A 1 531 ? -10.890 17.595 24.481 1.00 97.38 531 ILE A N 1
ATOM 4319 C CA . ILE A 1 531 ? -10.173 18.687 23.793 1.00 97.38 531 ILE A CA 1
ATOM 4320 C C . ILE A 1 531 ? -8.702 18.753 24.228 1.00 97.38 531 ILE A C 1
ATOM 4322 O O . ILE A 1 531 ? -7.812 18.961 23.404 1.00 97.38 531 ILE A O 1
ATOM 4326 N N . GLU A 1 532 ? -8.432 18.554 25.516 1.00 97.94 532 GLU A N 1
ATOM 4327 C CA . GLU A 1 532 ? -7.069 18.528 26.050 1.00 97.94 532 GLU A CA 1
ATOM 4328 C C . GLU A 1 532 ? -6.301 17.255 25.671 1.00 97.94 532 GLU A C 1
ATOM 4330 O O . GLU A 1 532 ? -5.075 17.297 25.600 1.00 97.94 532 GLU A O 1
ATOM 4335 N N . SER A 1 533 ? -7.004 16.151 25.406 1.00 98.50 533 SER A N 1
ATOM 4336 C CA . SER A 1 533 ? -6.417 14.890 24.934 1.00 98.50 533 SER A CA 1
ATOM 4337 C C . SER A 1 533 ? -6.089 14.927 23.443 1.00 98.50 533 SER A C 1
ATOM 4339 O O . SER A 1 533 ? -5.096 14.344 23.030 1.00 98.50 533 SER A O 1
ATOM 4341 N N . LEU A 1 534 ? -6.889 15.614 22.626 1.00 98.62 534 LEU A N 1
ATOM 4342 C CA . LEU A 1 534 ? -6.654 15.752 21.186 1.00 98.62 534 LEU A CA 1
ATOM 4343 C C . LEU A 1 534 ? -5.364 16.539 20.879 1.00 98.62 534 LEU A C 1
ATOM 4345 O O . LEU A 1 534 ? -4.883 17.281 21.743 1.00 98.62 534 LEU A O 1
ATOM 4349 N N . PRO A 1 535 ? -4.804 16.429 19.656 1.00 98.00 535 PRO A N 1
ATOM 4350 C CA . PRO A 1 535 ? -3.599 17.157 19.263 1.00 98.00 535 PRO A CA 1
ATOM 4351 C C . PRO A 1 535 ? -3.721 18.671 19.460 1.00 98.00 535 PRO A C 1
ATOM 4353 O O . PRO A 1 535 ? -4.783 19.264 19.266 1.00 98.00 535 PRO A O 1
ATOM 4356 N N . ASP A 1 536 ? -2.610 19.324 19.799 1.00 96.44 536 ASP A N 1
ATOM 4357 C CA . ASP A 1 536 ? -2.543 20.785 19.793 1.00 96.44 536 ASP A CA 1
ATOM 4358 C C . ASP A 1 536 ? -2.602 21.357 18.363 1.00 96.44 536 ASP A C 1
ATOM 4360 O O . ASP A 1 536 ? -2.584 20.637 17.359 1.00 96.44 536 ASP A O 1
ATOM 4364 N N . ARG A 1 537 ? -2.663 22.690 18.260 1.00 92.50 537 ARG A N 1
ATOM 4365 C CA . ARG A 1 537 ? -2.769 23.396 16.975 1.00 92.50 537 ARG A CA 1
ATOM 4366 C C . ARG A 1 537 ? -1.568 23.164 16.056 1.00 92.50 537 ARG A C 1
ATOM 4368 O O . ARG A 1 537 ? -1.760 23.103 14.846 1.00 92.50 537 ARG A O 1
ATOM 4375 N N . GLY A 1 538 ? -0.359 23.047 16.604 1.00 91.94 538 GLY A N 1
ATOM 4376 C CA . GLY A 1 538 ? 0.854 22.830 15.818 1.00 91.94 538 GLY A CA 1
ATOM 4377 C C . GLY A 1 538 ? 0.828 21.459 15.153 1.00 91.94 538 GLY A C 1
ATOM 4378 O O . GLY A 1 538 ? 0.932 21.364 13.930 1.00 91.94 538 GLY A O 1
ATOM 4379 N N . ARG A 1 539 ? 0.581 20.411 15.945 1.00 95.69 539 ARG A N 1
ATOM 4380 C CA . ARG A 1 539 ? 0.435 19.029 15.458 1.00 95.69 539 ARG A CA 1
ATOM 4381 C C . ARG A 1 539 ? -0.727 18.894 14.473 1.00 95.69 539 ARG A C 1
ATOM 4383 O O . ARG A 1 539 ? -0.577 18.293 13.414 1.00 95.69 539 ARG A O 1
ATOM 4390 N N . SER A 1 540 ? -1.853 19.540 14.776 1.00 92.38 540 SER A N 1
ATOM 4391 C CA . SER A 1 540 ? -3.024 19.605 13.892 1.00 92.38 540 SER A CA 1
ATOM 4392 C C . SER A 1 540 ? -2.702 20.218 12.528 1.00 92.38 540 SER A C 1
ATOM 4394 O O . SER A 1 540 ? -3.150 19.724 11.497 1.00 92.38 540 SER A O 1
ATOM 4396 N N . CYS A 1 541 ? -1.912 21.291 12.506 1.00 88.19 541 CYS A N 1
ATOM 4397 C CA . CYS A 1 541 ? -1.529 21.977 11.279 1.00 88.19 541 CYS A CA 1
ATOM 4398 C C . CYS A 1 541 ? -0.634 21.099 10.391 1.00 88.19 541 CYS A C 1
ATOM 4400 O O . CYS A 1 541 ? -0.920 20.938 9.204 1.00 88.19 541 CYS A O 1
ATOM 4402 N N . TRP A 1 542 ? 0.389 20.469 10.980 1.00 90.06 542 TRP A N 1
ATOM 4403 C CA . TRP A 1 542 ? 1.255 19.520 10.275 1.00 90.06 542 TRP A CA 1
ATOM 4404 C C . TRP A 1 542 ? 0.482 18.322 9.730 1.00 90.06 542 TRP A C 1
ATOM 4406 O O . TRP A 1 542 ? 0.675 17.954 8.574 1.00 90.06 542 TRP A O 1
ATOM 4416 N N . HIS A 1 543 ? -0.432 17.764 10.525 1.00 93.75 543 HIS A N 1
ATOM 4417 C CA . HIS A 1 543 ? -1.309 16.671 10.110 1.00 93.75 543 HIS A CA 1
ATOM 4418 C C . HIS A 1 543 ? -2.132 17.029 8.874 1.00 93.75 543 HIS A C 1
ATOM 4420 O O . HIS A 1 543 ? -2.071 16.324 7.873 1.00 93.75 543 HIS A O 1
ATOM 4426 N N . LEU A 1 544 ? -2.843 18.161 8.906 1.00 88.62 544 LEU A N 1
ATOM 4427 C CA . LEU A 1 544 ? -3.657 18.622 7.778 1.00 88.62 544 LEU A CA 1
ATOM 4428 C C . LEU A 1 544 ? -2.830 18.865 6.514 1.00 88.62 544 LEU A C 1
ATOM 4430 O O . LEU A 1 544 ? -3.282 18.522 5.421 1.00 88.62 544 LEU A O 1
ATOM 4434 N N . GLY A 1 545 ? -1.640 19.457 6.658 1.00 87.62 545 GLY A N 1
ATOM 4435 C CA . GLY A 1 545 ? -0.711 19.652 5.547 1.00 87.62 545 GLY A CA 1
ATOM 4436 C C . GLY A 1 545 ? -0.268 18.324 4.935 1.00 87.62 545 GLY A C 1
ATOM 4437 O O . GLY A 1 545 ? -0.300 18.177 3.714 1.00 87.62 545 GLY A O 1
ATOM 4438 N N . ALA A 1 546 ? 0.061 17.348 5.786 1.00 90.62 546 ALA A N 1
ATOM 4439 C CA . ALA A 1 546 ? 0.501 16.023 5.378 1.00 90.62 546 ALA A CA 1
ATOM 4440 C C . ALA A 1 546 ? -0.582 15.255 4.618 1.00 90.62 546 ALA A C 1
ATOM 4442 O O . ALA A 1 546 ? -0.401 14.927 3.446 1.00 90.62 546 ALA A O 1
ATOM 4443 N N . VAL A 1 547 ? -1.740 15.029 5.251 1.00 91.19 547 VAL A N 1
ATOM 4444 C CA . VAL A 1 547 ? -2.806 14.217 4.647 1.00 91.19 547 VAL A CA 1
ATOM 4445 C C . VAL A 1 547 ? -3.367 14.853 3.379 1.00 91.19 547 VAL A C 1
ATOM 4447 O O . VAL A 1 547 ? -3.809 14.140 2.484 1.00 91.19 547 VAL A O 1
ATOM 4450 N N . TRP A 1 548 ? -3.319 16.184 3.259 1.00 90.12 548 TRP A N 1
ATOM 4451 C CA . TRP A 1 548 ? -3.696 16.854 2.021 1.00 90.12 548 TRP A CA 1
ATOM 4452 C C . TRP A 1 548 ? -2.684 16.606 0.909 1.00 90.12 548 TRP A C 1
ATOM 4454 O O . TRP A 1 548 ? -3.087 16.183 -0.173 1.00 90.12 548 TRP A O 1
ATOM 4464 N N . ALA A 1 549 ? -1.399 16.864 1.176 1.00 87.88 549 ALA A N 1
ATOM 4465 C CA . ALA A 1 549 ? -0.338 16.768 0.181 1.00 87.88 549 ALA A CA 1
ATOM 4466 C C . ALA A 1 549 ? -0.191 15.341 -0.360 1.00 87.88 549 ALA A C 1
ATOM 4468 O O . ALA A 1 549 ? -0.017 15.171 -1.562 1.00 87.88 549 ALA A O 1
ATOM 4469 N N . LEU A 1 550 ? -0.323 14.336 0.510 1.00 91.12 550 LEU A N 1
ATOM 4470 C CA . LEU A 1 550 ? -0.290 12.924 0.122 1.00 91.12 550 LEU A CA 1
ATOM 4471 C C . LEU A 1 550 ? -1.517 12.498 -0.697 1.00 91.12 550 LEU A C 1
ATOM 4473 O O . LEU A 1 550 ? -1.435 11.556 -1.464 1.00 91.12 550 LEU A O 1
ATOM 4477 N N . SER A 1 551 ? -2.648 13.200 -0.582 1.00 92.94 551 SER A N 1
ATOM 4478 C CA . SER A 1 551 ? -3.881 12.850 -1.308 1.00 92.94 551 SER A CA 1
ATOM 4479 C C . SER A 1 551 ? -4.022 13.551 -2.668 1.00 92.94 551 SER A C 1
ATOM 4481 O O . SER A 1 551 ? -5.112 13.528 -3.243 1.00 92.94 551 SER A O 1
ATOM 4483 N N . GLN A 1 552 ? -2.992 14.249 -3.163 1.00 89.06 552 GLN A N 1
ATOM 4484 C CA . GLN A 1 552 ? -3.065 14.972 -4.439 1.00 89.06 552 GLN A CA 1
ATOM 4485 C C . GLN A 1 552 ? -2.527 14.131 -5.596 1.00 89.06 552 GLN A C 1
ATOM 4487 O O . GLN A 1 552 ? -1.456 13.545 -5.493 1.00 89.06 552 GLN A O 1
ATOM 4492 N N . PHE A 1 553 ? -3.222 14.169 -6.732 1.00 89.69 553 PHE A N 1
ATOM 4493 C CA . PHE A 1 553 ? -2.672 13.688 -7.998 1.00 89.69 553 PHE A CA 1
ATOM 4494 C C . PHE A 1 553 ? -1.759 14.738 -8.628 1.00 89.69 553 PHE A C 1
ATOM 4496 O O . PHE A 1 553 ? -1.990 15.944 -8.489 1.00 89.69 553 PHE A O 1
ATOM 4503 N N . GLN A 1 554 ? -0.757 14.286 -9.378 1.00 85.12 554 GLN A N 1
ATOM 4504 C CA . GLN A 1 554 ? 0.018 15.177 -10.238 1.00 85.12 554 GLN A CA 1
ATOM 4505 C C . GLN A 1 554 ? -0.820 15.647 -11.442 1.00 85.12 554 GLN A C 1
ATOM 4507 O O . GLN A 1 554 ? -1.750 14.971 -11.875 1.00 85.12 554 GLN A O 1
ATOM 4512 N N . GLU A 1 555 ? -0.469 16.793 -12.037 1.00 81.62 555 GLU A N 1
ATOM 4513 C CA . GLU A 1 555 ? -1.187 17.332 -13.210 1.00 81.62 555 GLU A CA 1
ATOM 4514 C C . GLU A 1 555 ? -1.177 16.358 -14.404 1.00 81.62 555 GLU A C 1
ATOM 4516 O O . GLU A 1 555 ? -2.165 16.238 -15.122 1.00 81.62 555 GLU A O 1
ATOM 4521 N N . ASN A 1 556 ? -0.073 15.624 -14.580 1.00 86.62 556 ASN A N 1
ATOM 4522 C CA . ASN A 1 556 ? 0.109 14.620 -15.632 1.00 86.62 556 ASN A CA 1
ATOM 4523 C C . ASN A 1 556 ? 0.173 13.196 -15.051 1.00 86.62 556 ASN A C 1
ATOM 4525 O O . ASN A 1 556 ? 1.021 12.399 -15.459 1.00 86.62 556 ASN A O 1
ATOM 4529 N N . GLU A 1 557 ? -0.668 12.902 -14.055 1.00 93.69 557 GLU A N 1
ATOM 4530 C CA . GLU A 1 557 ? -0.746 11.573 -13.441 1.00 93.69 557 GLU A CA 1
ATOM 4531 C C . GLU A 1 557 ? -1.049 10.485 -14.483 1.00 93.69 557 GLU A C 1
ATOM 4533 O O . GLU A 1 557 ? -1.862 10.674 -15.392 1.00 93.69 557 GLU A O 1
ATOM 4538 N N . LEU A 1 558 ? -0.396 9.327 -14.348 1.00 96.94 558 LEU A N 1
ATOM 4539 C CA . LEU A 1 558 ? -0.629 8.179 -15.224 1.00 96.94 558 LEU A CA 1
ATOM 4540 C C . LEU A 1 558 ? -1.446 7.127 -14.481 1.00 96.94 558 LEU A C 1
ATOM 4542 O O . LEU A 1 558 ? -0.907 6.344 -13.696 1.00 96.94 558 LEU A O 1
ATOM 4546 N N . PHE A 1 559 ? -2.747 7.100 -14.762 1.00 98.50 559 PHE A N 1
ATOM 4547 C CA . PHE A 1 559 ? -3.677 6.143 -14.171 1.00 98.50 559 PHE A CA 1
ATOM 4548 C C . PHE A 1 559 ? -3.544 4.735 -14.767 1.00 98.50 559 PHE A C 1
ATOM 4550 O O . PHE A 1 559 ? -2.930 4.525 -15.816 1.00 98.50 559 PHE A O 1
ATOM 4557 N N . LEU A 1 560 ? -4.127 3.756 -14.081 1.00 98.75 560 LEU A N 1
ATOM 4558 C CA . LEU A 1 560 ? -3.998 2.336 -14.356 1.00 98.75 560 LEU A CA 1
ATOM 4559 C C . LEU A 1 560 ? -4.354 2.023 -15.816 1.00 98.75 560 LEU A C 1
ATOM 4561 O O . LEU A 1 560 ? -5.445 2.332 -16.293 1.00 98.75 560 LEU A O 1
ATOM 4565 N N . GLY A 1 561 ? -3.416 1.411 -16.542 1.00 97.88 561 GLY A N 1
ATOM 4566 C CA . GLY A 1 561 ? -3.583 1.076 -17.962 1.00 97.88 561 GLY A CA 1
ATOM 4567 C C . GLY A 1 561 ? -3.174 2.185 -18.944 1.00 97.88 561 GLY A C 1
ATOM 4568 O O . GLY A 1 561 ? -3.187 1.962 -20.162 1.00 97.88 561 GLY A O 1
ATOM 4569 N N . MET A 1 562 ? -2.785 3.368 -18.454 1.00 97.94 562 MET A N 1
ATOM 4570 C CA . MET A 1 562 ? -2.164 4.420 -19.262 1.00 97.94 562 MET A CA 1
ATOM 4571 C C . MET A 1 562 ? -0.666 4.150 -19.402 1.00 97.94 562 MET A C 1
ATOM 4573 O O . MET A 1 562 ? 0.112 4.406 -18.488 1.00 97.94 562 MET A O 1
ATOM 4577 N N . TYR A 1 563 ? -0.260 3.654 -20.569 1.00 97.44 563 TYR A N 1
ATOM 4578 C CA . TYR A 1 563 ? 1.123 3.276 -20.864 1.00 97.44 563 TYR A CA 1
ATOM 4579 C C . TYR A 1 563 ? 1.650 4.079 -22.067 1.00 97.44 563 TYR A C 1
ATOM 4581 O O . TYR A 1 563 ? 1.665 3.556 -23.181 1.00 97.44 563 TYR A O 1
ATOM 4589 N N . PRO A 1 564 ? 2.001 5.370 -21.884 1.00 94.88 564 PRO A N 1
ATOM 4590 C CA . PRO A 1 564 ? 2.468 6.233 -22.976 1.00 94.88 564 PRO A CA 1
ATOM 4591 C C . PRO A 1 564 ? 3.879 5.878 -23.469 1.00 94.88 564 PRO A C 1
ATOM 4593 O O . PRO A 1 564 ? 4.246 6.229 -24.592 1.00 94.88 564 PRO A O 1
ATOM 4596 N N . ASP A 1 565 ? 4.660 5.199 -22.630 1.00 93.75 565 ASP A N 1
ATOM 4597 C CA . ASP A 1 565 ? 5.981 4.694 -22.973 1.00 93.75 565 ASP A CA 1
ATOM 4598 C C . ASP A 1 565 ? 5.835 3.284 -23.556 1.00 93.75 565 ASP A C 1
ATOM 4600 O O . ASP A 1 565 ? 5.610 2.299 -22.847 1.00 93.75 565 ASP A O 1
ATOM 4604 N N . GLU A 1 566 ? 5.894 3.199 -24.886 1.00 93.50 566 GLU A N 1
ATOM 4605 C CA . GLU A 1 566 ? 5.667 1.974 -25.658 1.00 93.50 566 GLU A CA 1
ATOM 4606 C C . GLU A 1 566 ? 6.848 0.994 -25.563 1.00 93.50 566 GLU A C 1
ATOM 4608 O O . GLU A 1 566 ? 7.591 0.757 -26.512 1.00 93.50 566 GLU A O 1
ATOM 4613 N N . HIS A 1 567 ? 7.033 0.387 -24.391 1.00 96.31 567 HIS A N 1
ATOM 4614 C CA . HIS A 1 567 ? 8.030 -0.668 -24.206 1.00 96.31 567 HIS A CA 1
ATOM 4615 C C . HIS A 1 567 ? 7.678 -1.954 -24.965 1.00 96.31 567 HIS A C 1
ATOM 4617 O O . HIS A 1 567 ? 8.584 -2.645 -25.436 1.00 96.31 567 HIS A O 1
ATOM 4623 N N . PHE A 1 568 ? 6.389 -2.282 -25.074 1.00 97.44 568 PHE A N 1
ATOM 4624 C CA . PHE A 1 568 ? 5.885 -3.353 -25.933 1.00 97.44 568 PHE A CA 1
ATOM 4625 C C . PHE A 1 568 ? 5.585 -2.801 -27.325 1.00 97.44 568 PHE A C 1
ATOM 4627 O O . PHE A 1 568 ? 4.685 -1.974 -27.488 1.00 97.44 568 PHE A O 1
ATOM 4634 N N . THR A 1 569 ? 6.296 -3.294 -28.338 1.00 95.62 569 THR A N 1
ATOM 4635 C CA . THR A 1 569 ? 6.069 -2.893 -29.735 1.00 95.62 569 THR A CA 1
ATOM 4636 C C . THR A 1 569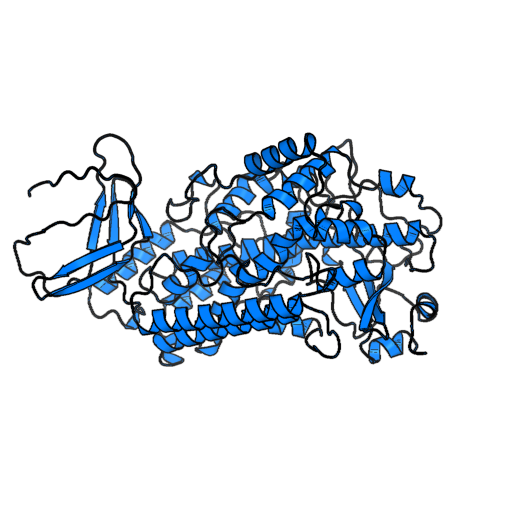 ? 5.227 -3.921 -30.496 1.00 95.62 569 THR A C 1
ATOM 4638 O O . THR A 1 569 ? 4.667 -3.616 -31.550 1.00 95.62 569 THR A O 1
ATOM 4641 N N . GLU A 1 570 ? 5.066 -5.133 -29.952 1.00 97.62 570 GLU A N 1
ATOM 4642 C CA . GLU A 1 570 ? 4.356 -6.227 -30.610 1.00 97.62 570 GLU A CA 1
ATOM 4643 C C . GLU A 1 570 ? 2.827 -6.091 -30.556 1.00 97.62 570 GLU A C 1
ATOM 4645 O O . GLU A 1 570 ? 2.227 -5.782 -29.524 1.00 97.62 570 GLU A O 1
ATOM 4650 N N . LYS A 1 571 ? 2.168 -6.430 -31.673 1.00 98.06 571 LYS A N 1
ATOM 4651 C CA . LYS A 1 571 ? 0.702 -6.366 -31.808 1.00 98.06 571 LYS A CA 1
ATOM 4652 C C . LYS A 1 571 ? -0.064 -7.166 -30.737 1.00 98.06 571 LYS A C 1
ATOM 4654 O O . LYS A 1 571 ? -1.024 -6.609 -30.211 1.00 98.06 571 LYS A O 1
ATOM 4659 N N . PRO A 1 572 ? 0.307 -8.418 -30.381 1.00 98.56 572 PRO A N 1
ATOM 4660 C CA . PRO A 1 572 ? -0.430 -9.176 -29.365 1.00 98.56 572 PRO A CA 1
ATOM 4661 C C . PRO A 1 572 ? -0.406 -8.508 -27.984 1.00 98.56 572 PRO A C 1
ATOM 4663 O O . PRO A 1 572 ? -1.441 -8.431 -27.326 1.00 98.56 572 PRO A O 1
ATOM 4666 N N . ALA A 1 573 ? 0.744 -7.962 -27.575 1.00 98.31 573 ALA A N 1
ATOM 4667 C CA . ALA A 1 573 ? 0.877 -7.256 -26.303 1.00 98.31 573 ALA A CA 1
ATOM 4668 C C . ALA A 1 573 ? 0.067 -5.947 -26.302 1.00 98.31 573 ALA A C 1
ATOM 4670 O O . ALA A 1 573 ? -0.684 -5.691 -25.360 1.00 98.31 573 ALA A O 1
ATOM 4671 N N . LYS A 1 574 ? 0.119 -5.169 -27.395 1.00 98.31 574 LYS A N 1
ATOM 4672 C CA . LYS A 1 574 ? -0.715 -3.963 -27.563 1.00 98.31 574 LYS A CA 1
ATOM 4673 C C . LYS A 1 574 ? -2.216 -4.283 -27.506 1.00 98.31 574 LYS A C 1
ATOM 4675 O O . LYS A 1 574 ? -2.960 -3.584 -26.821 1.00 98.31 574 LYS A O 1
ATOM 4680 N N . ALA A 1 575 ? -2.655 -5.378 -28.128 1.00 98.69 575 ALA A N 1
ATOM 4681 C CA . ALA A 1 575 ? -4.045 -5.834 -28.059 1.00 98.69 575 ALA A CA 1
ATOM 4682 C C . ALA A 1 575 ? -4.463 -6.250 -26.633 1.00 98.69 575 ALA A C 1
ATOM 4684 O O . ALA A 1 575 ? -5.577 -5.945 -26.199 1.00 98.69 575 ALA A O 1
ATOM 4685 N N . ALA A 1 576 ? -3.573 -6.895 -25.869 1.00 98.81 576 ALA A N 1
ATOM 4686 C CA . ALA A 1 576 ? -3.815 -7.202 -24.458 1.00 98.81 576 ALA A CA 1
ATOM 4687 C C . ALA A 1 576 ? -3.968 -5.920 -23.613 1.00 98.81 576 ALA A C 1
ATOM 4689 O O . ALA A 1 576 ? -4.890 -5.826 -22.801 1.00 98.81 576 ALA A O 1
ATOM 4690 N N . MET A 1 577 ? -3.135 -4.900 -23.853 1.00 98.69 577 MET A N 1
ATOM 4691 C CA . MET A 1 577 ? -3.246 -3.587 -23.196 1.00 98.69 577 MET A CA 1
ATOM 4692 C C . MET A 1 577 ? -4.562 -2.875 -23.552 1.00 98.69 577 MET A C 1
ATOM 4694 O O . MET A 1 577 ? -5.205 -2.288 -22.684 1.00 98.69 577 MET A O 1
ATOM 4698 N N . GLU A 1 578 ? -5.012 -2.945 -24.808 1.00 98.62 578 GLU A N 1
ATOM 4699 C CA . GLU A 1 578 ? -6.310 -2.400 -25.233 1.00 98.62 578 GLU A CA 1
ATOM 4700 C C . GLU A 1 578 ? -7.488 -3.096 -24.545 1.00 98.62 578 GLU A C 1
ATOM 4702 O O . GLU A 1 578 ? -8.382 -2.431 -24.015 1.00 98.62 578 GLU A O 1
ATOM 4707 N N . LYS A 1 579 ? -7.467 -4.432 -24.496 1.00 98.81 579 LYS A N 1
ATOM 4708 C CA . LYS A 1 579 ? -8.464 -5.234 -23.776 1.00 98.81 579 LYS A CA 1
ATOM 4709 C C . LYS A 1 579 ? -8.480 -4.892 -22.285 1.00 98.81 579 LYS A C 1
ATOM 4711 O O . LYS A 1 579 ? -9.562 -4.773 -21.709 1.00 98.81 579 LYS A O 1
ATOM 4716 N N . PHE A 1 580 ? -7.313 -4.698 -21.670 1.00 98.88 580 PHE A N 1
ATOM 4717 C CA . PHE A 1 580 ? -7.203 -4.272 -20.276 1.00 98.88 580 PHE A CA 1
ATOM 4718 C C . PHE A 1 580 ? -7.840 -2.897 -20.053 1.00 98.88 580 PHE A C 1
ATOM 4720 O O . PHE A 1 580 ? -8.730 -2.778 -19.213 1.00 98.88 580 PHE A O 1
ATOM 4727 N N . ARG A 1 581 ? -7.491 -1.890 -20.866 1.00 98.81 581 ARG A N 1
ATOM 4728 C CA . ARG A 1 581 ? -8.096 -0.547 -20.795 1.00 98.81 581 ARG A CA 1
ATOM 4729 C C . ARG A 1 581 ? -9.618 -0.587 -20.915 1.00 98.81 581 ARG A C 1
ATOM 4731 O O . ARG A 1 581 ? -10.305 0.065 -20.134 1.00 98.81 581 ARG A O 1
ATOM 4738 N N . LYS A 1 582 ? -10.153 -1.397 -21.835 1.00 98.75 582 LYS A N 1
ATOM 4739 C CA . LYS A 1 582 ? -11.604 -1.572 -21.986 1.00 98.75 582 LYS A CA 1
ATOM 4740 C C . LYS A 1 582 ? -12.249 -2.120 -20.708 1.00 98.75 582 LYS A C 1
ATOM 4742 O O . LYS A 1 582 ? -13.234 -1.552 -20.242 1.00 98.75 582 LYS A O 1
ATOM 4747 N N . LYS A 1 583 ? -11.670 -3.167 -20.105 1.00 98.81 583 LYS A N 1
ATOM 4748 C CA . LYS A 1 583 ? -12.153 -3.722 -18.826 1.00 98.81 583 LYS A CA 1
ATOM 4749 C C . LYS A 1 583 ? -12.119 -2.689 -17.699 1.00 98.81 583 LYS A C 1
ATOM 4751 O O . LYS A 1 583 ? -13.053 -2.620 -16.908 1.00 98.81 583 LYS A O 1
ATOM 4756 N N . LEU A 1 584 ? -11.073 -1.866 -17.629 1.00 98.88 584 LEU A N 1
ATOM 4757 C CA . LEU A 1 584 ? -10.991 -0.791 -16.639 1.00 98.88 584 LEU A CA 1
ATOM 4758 C C . LEU A 1 584 ? -12.092 0.260 -16.846 1.00 98.88 584 LEU A C 1
ATOM 4760 O O . LEU A 1 584 ? -12.737 0.651 -15.880 1.00 98.88 584 LEU A O 1
ATOM 4764 N N . THR A 1 585 ? -12.382 0.655 -18.090 1.00 98.75 585 THR A N 1
ATOM 4765 C CA . THR A 1 585 ? -13.503 1.566 -18.399 1.00 98.75 585 THR A CA 1
ATOM 4766 C C . THR A 1 585 ? -14.862 0.985 -17.988 1.00 98.75 585 THR A C 1
ATOM 4768 O O . THR A 1 585 ? -15.718 1.710 -17.472 1.00 98.75 585 THR A O 1
ATOM 4771 N N . GLU A 1 586 ? -15.069 -0.321 -18.177 1.00 98.75 586 GLU A N 1
ATOM 4772 C CA . GLU A 1 586 ? -16.276 -1.024 -17.718 1.00 98.75 586 GLU A CA 1
ATOM 4773 C C . GLU A 1 586 ? -16.400 -0.974 -16.184 1.00 98.75 586 GLU A C 1
ATOM 4775 O O . GLU A 1 586 ? -17.473 -0.661 -15.664 1.00 98.75 586 GLU A O 1
ATOM 4780 N N . ILE A 1 587 ? -15.298 -1.189 -15.454 1.00 98.81 587 ILE A N 1
ATOM 4781 C CA . ILE A 1 587 ? -15.260 -1.091 -13.984 1.00 98.81 587 ILE A CA 1
ATOM 4782 C C . ILE A 1 587 ? -15.530 0.345 -13.513 1.00 98.81 587 ILE A C 1
ATOM 4784 O O . ILE A 1 587 ? -16.363 0.535 -12.627 1.00 98.81 587 ILE A O 1
ATOM 4788 N N . THR A 1 588 ? -14.902 1.360 -14.117 1.00 98.81 588 THR A N 1
ATOM 4789 C CA . THR A 1 588 ? -15.183 2.778 -13.820 1.00 98.81 588 THR A CA 1
ATOM 4790 C C . THR A 1 588 ? -16.667 3.092 -13.994 1.00 98.81 588 THR A C 1
ATOM 4792 O O . THR A 1 588 ? -17.281 3.718 -13.130 1.00 98.81 588 THR A O 1
ATOM 4795 N N . SER A 1 589 ? -17.272 2.618 -15.087 1.00 98.62 589 SER A N 1
ATOM 4796 C CA . SER A 1 589 ? -18.697 2.830 -15.361 1.00 98.62 589 SER A CA 1
ATOM 4797 C C . SER A 1 589 ? -19.577 2.164 -14.301 1.00 98.62 589 SER A C 1
ATOM 4799 O O . SER A 1 589 ? -20.494 2.796 -13.781 1.00 98.62 589 SER A O 1
ATOM 4801 N N . PHE A 1 590 ? -19.255 0.926 -13.913 1.00 98.50 590 PHE A N 1
ATOM 4802 C CA . PHE A 1 590 ? -19.949 0.213 -12.841 1.00 98.50 590 PHE A CA 1
ATOM 4803 C C . PHE A 1 590 ? -19.865 0.954 -11.498 1.00 98.50 590 PHE A C 1
ATOM 4805 O O . PHE A 1 590 ? -20.890 1.156 -10.845 1.00 98.50 590 PHE A O 1
ATOM 4812 N N . ILE A 1 591 ? -18.668 1.391 -11.090 1.00 98.56 591 ILE A N 1
ATOM 4813 C CA . ILE A 1 591 ? -18.455 2.114 -9.826 1.00 98.56 591 ILE A CA 1
ATOM 4814 C C . ILE A 1 591 ? -19.219 3.436 -9.837 1.00 98.56 591 ILE A C 1
ATOM 4816 O O . ILE A 1 591 ? -19.887 3.765 -8.856 1.00 98.56 591 ILE A O 1
ATOM 4820 N N . LYS A 1 592 ? -19.180 4.168 -10.956 1.00 98.12 592 LYS A N 1
ATOM 4821 C CA . LYS A 1 592 ? -19.938 5.407 -11.132 1.00 98.12 592 LYS A CA 1
ATOM 4822 C C . LYS A 1 592 ? -21.436 5.170 -10.945 1.00 98.12 592 LYS A C 1
ATOM 4824 O O . LYS A 1 592 ? -22.024 5.811 -10.080 1.00 98.12 592 LYS A O 1
ATOM 4829 N N . SER A 1 593 ? -22.024 4.211 -11.662 1.00 98.25 593 SER A N 1
ATOM 4830 C CA . SER A 1 593 ? -23.451 3.882 -11.533 1.00 98.25 593 SER A CA 1
ATOM 4831 C C . SER A 1 593 ? -23.819 3.403 -10.130 1.00 98.25 593 SER A C 1
ATOM 4833 O O . SER A 1 593 ? -24.847 3.799 -9.593 1.00 98.25 593 SER A O 1
ATOM 4835 N N . ARG A 1 594 ? -22.966 2.601 -9.481 1.00 97.44 594 ARG A N 1
ATOM 4836 C CA . ARG A 1 594 ? -23.190 2.185 -8.091 1.00 97.44 594 ARG A CA 1
ATOM 4837 C C . ARG A 1 594 ? -23.145 3.371 -7.127 1.00 97.44 594 ARG A C 1
ATOM 4839 O O . ARG A 1 594 ? -23.845 3.343 -6.120 1.00 97.44 594 ARG A O 1
ATOM 4846 N N . ASN A 1 595 ? -22.320 4.382 -7.386 1.00 97.12 595 ASN A N 1
ATOM 4847 C CA . ASN A 1 595 ? -22.166 5.560 -6.531 1.00 97.12 595 ASN A CA 1
ATOM 4848 C C . ASN A 1 595 ? -23.221 6.652 -6.765 1.00 97.12 595 ASN A C 1
ATOM 4850 O O . ASN A 1 595 ? -23.368 7.531 -5.912 1.00 97.12 595 ASN A O 1
ATOM 4854 N N . GLU A 1 596 ? -23.970 6.602 -7.867 1.00 95.88 596 GLU A N 1
ATOM 4855 C CA . GLU A 1 596 ? -25.047 7.553 -8.147 1.00 95.88 596 GLU A CA 1
ATOM 4856 C C . GLU A 1 596 ? -26.080 7.587 -7.006 1.00 95.88 596 GLU A C 1
ATOM 4858 O O . GLU A 1 596 ? -26.547 6.563 -6.507 1.00 95.88 596 GLU A O 1
ATOM 4863 N N . GLY A 1 597 ? -26.403 8.796 -6.537 1.00 91.38 597 GLY A N 1
ATOM 4864 C CA . GLY A 1 597 ? -27.367 9.020 -5.455 1.00 91.38 597 GLY A CA 1
ATOM 4865 C C . GLY A 1 597 ? -26.903 8.620 -4.046 1.00 91.38 597 GLY A C 1
ATOM 4866 O O . GLY A 1 597 ? -27.635 8.861 -3.084 1.00 91.38 597 GLY A O 1
ATOM 4867 N N . LYS A 1 598 ? -25.702 8.046 -3.867 1.00 90.19 598 LYS A N 1
ATOM 4868 C CA . LYS A 1 598 ? -25.168 7.748 -2.528 1.00 90.19 598 LYS A CA 1
ATOM 4869 C C . LYS A 1 598 ? -24.703 9.029 -1.835 1.00 90.19 598 LYS A C 1
ATOM 4871 O O . LYS A 1 598 ? -23.995 9.842 -2.419 1.00 90.19 598 LYS A O 1
ATOM 4876 N N . LYS A 1 599 ? -25.038 9.165 -0.545 1.00 86.06 599 LYS A N 1
ATOM 4877 C CA . LYS A 1 599 ? -24.544 10.266 0.307 1.00 86.06 599 LYS A CA 1
ATOM 4878 C C . LYS A 1 599 ? -23.023 10.238 0.460 1.00 86.06 599 LYS A C 1
ATOM 4880 O O . LYS A 1 599 ? -22.393 11.286 0.496 1.00 86.06 599 LYS A O 1
ATOM 4885 N N . LEU A 1 600 ? -22.456 9.035 0.539 1.00 90.31 600 LEU A N 1
ATOM 4886 C CA . LEU A 1 600 ? -21.026 8.819 0.686 1.00 90.31 600 LEU A CA 1
ATOM 4887 C C . LEU A 1 600 ? -20.541 7.790 -0.349 1.00 90.31 600 LEU A C 1
ATOM 4889 O O . LEU A 1 600 ? -20.544 6.587 -0.079 1.00 90.31 600 LEU A O 1
ATOM 4893 N N . PRO A 1 601 ? -20.221 8.238 -1.569 1.00 94.56 601 PRO A N 1
ATOM 4894 C CA . PRO A 1 601 ? -19.716 7.363 -2.620 1.00 94.56 601 PRO A CA 1
ATOM 4895 C C . PRO A 1 601 ? -18.279 6.905 -2.329 1.00 94.56 601 PRO A C 1
ATOM 4897 O O . PRO A 1 601 ? -17.510 7.627 -1.701 1.00 94.56 601 PRO A O 1
ATOM 4900 N N . TYR A 1 602 ? -17.895 5.724 -2.811 1.00 96.81 602 TYR A N 1
ATOM 4901 C CA . TYR A 1 602 ? -16.532 5.198 -2.659 1.00 96.81 602 TYR A CA 1
ATOM 4902 C C . TYR A 1 602 ? -15.830 5.193 -4.019 1.00 96.81 602 TYR A C 1
ATOM 4904 O O . TYR A 1 602 ? -16.236 4.449 -4.910 1.00 96.81 602 TYR A O 1
ATOM 4912 N N . TYR A 1 603 ? -14.817 6.048 -4.192 1.00 96.12 603 TYR A N 1
ATOM 4913 C CA . TYR A 1 603 ? -14.148 6.273 -5.484 1.00 96.12 603 TYR A CA 1
ATOM 4914 C C . TYR A 1 603 ? -12.686 5.818 -5.526 1.00 96.12 603 TYR A C 1
ATOM 4916 O O . TYR A 1 603 ? -12.084 5.856 -6.597 1.00 96.12 603 TYR A O 1
ATOM 4924 N N . TYR A 1 604 ? -12.101 5.409 -4.396 1.00 97.69 604 TYR A N 1
ATOM 4925 C CA . TYR A 1 604 ? -10.650 5.198 -4.282 1.00 97.69 604 TYR A CA 1
ATOM 4926 C C . TYR A 1 604 ? -10.121 4.044 -5.145 1.00 97.69 604 TYR A C 1
ATOM 4928 O O . TYR A 1 604 ? -8.938 4.011 -5.462 1.00 97.69 604 TYR A O 1
ATOM 4936 N N . LEU A 1 605 ? -11.004 3.129 -5.560 1.00 98.69 605 LEU A N 1
ATOM 4937 C CA . LEU A 1 605 ? -10.694 2.029 -6.478 1.00 98.69 605 LEU A CA 1
ATOM 4938 C C . LEU A 1 605 ? -11.325 2.189 -7.870 1.00 98.69 605 LEU A C 1
ATOM 4940 O O . LEU A 1 605 ? -11.366 1.236 -8.646 1.00 98.69 605 LEU A O 1
ATOM 4944 N N . SER A 1 606 ? -11.809 3.386 -8.211 1.00 98.75 606 SER A N 1
ATOM 4945 C CA . SER A 1 606 ? -12.215 3.690 -9.584 1.00 98.75 606 SER A CA 1
ATOM 4946 C C . SER A 1 606 ? -10.967 3.760 -10.477 1.00 98.75 606 SER A C 1
ATOM 4948 O O . SER A 1 606 ? -10.077 4.554 -10.171 1.00 98.75 606 SER A O 1
ATOM 4950 N N . PRO A 1 607 ? -10.850 2.962 -11.560 1.00 98.75 607 PRO A N 1
ATOM 4951 C CA . PRO A 1 607 ? -9.623 2.889 -12.366 1.00 98.75 607 PRO A CA 1
ATOM 4952 C C . PRO A 1 607 ? -9.091 4.211 -12.929 1.00 98.75 607 PRO A C 1
ATOM 4954 O O . PRO A 1 607 ? -7.886 4.363 -13.087 1.00 98.75 607 PRO A O 1
ATOM 4957 N N . ASP A 1 608 ? -9.963 5.187 -13.169 1.00 97.81 608 ASP A N 1
ATOM 4958 C CA . ASP A 1 608 ? -9.629 6.557 -13.586 1.00 97.81 608 ASP A CA 1
ATOM 4959 C C . ASP A 1 608 ? -9.034 7.423 -12.458 1.00 97.81 608 ASP A C 1
ATOM 4961 O O . ASP A 1 608 ? -8.770 8.606 -12.654 1.00 97.81 608 ASP A O 1
ATOM 4965 N N . ARG A 1 609 ? -8.840 6.843 -11.269 1.00 98.00 609 ARG A N 1
ATOM 4966 C CA . ARG A 1 609 ? -8.249 7.466 -10.077 1.00 98.00 609 ARG A CA 1
ATOM 4967 C C . ARG A 1 609 ? -7.194 6.586 -9.403 1.00 98.00 609 ARG A C 1
ATOM 4969 O O . ARG A 1 609 ? -6.727 6.930 -8.323 1.00 98.00 609 ARG A O 1
ATOM 4976 N N . ILE A 1 610 ? -6.834 5.452 -10.007 1.00 98.75 610 ILE A N 1
ATOM 4977 C CA . ILE A 1 610 ? -5.772 4.565 -9.519 1.00 98.75 610 ILE A CA 1
ATOM 4978 C C . ILE A 1 610 ? -4.509 4.860 -10.335 1.00 98.75 610 ILE A C 1
ATOM 4980 O O . ILE A 1 610 ? -4.513 4.543 -11.520 1.00 98.75 610 ILE A O 1
ATOM 4984 N N . PRO A 1 611 ? -3.435 5.443 -9.776 1.00 98.75 611 PRO A N 1
ATOM 4985 C CA . PRO A 1 611 ? -2.156 5.571 -10.475 1.00 98.75 611 PRO A CA 1
ATOM 4986 C C . PRO A 1 611 ? -1.550 4.207 -10.824 1.00 98.75 611 PRO A C 1
ATOM 4988 O O . PRO A 1 611 ? -1.825 3.204 -10.165 1.00 98.75 611 PRO A O 1
ATOM 4991 N N . ASN A 1 612 ? -0.690 4.154 -11.842 1.00 98.62 612 ASN A N 1
ATOM 4992 C CA . ASN A 1 612 ? 0.028 2.921 -12.176 1.00 98.62 612 ASN A CA 1
ATOM 4993 C C . ASN A 1 612 ? 0.989 2.474 -11.063 1.00 98.62 612 ASN A C 1
ATOM 4995 O O . ASN A 1 612 ? 1.176 1.269 -10.902 1.00 98.62 612 ASN A O 1
ATOM 4999 N N . SER A 1 613 ? 1.606 3.410 -10.341 1.00 98.62 613 SER A N 1
ATOM 5000 C CA . SER A 1 613 ? 2.670 3.151 -9.368 1.00 98.62 613 SER A CA 1
ATOM 5001 C C . SER A 1 613 ? 2.506 3.976 -8.091 1.00 98.62 613 SER A C 1
ATOM 5003 O O . SER A 1 613 ? 1.709 4.914 -8.019 1.00 98.62 613 SER A O 1
ATOM 5005 N N . VAL A 1 614 ? 3.317 3.653 -7.085 1.00 98.25 614 VAL A N 1
ATOM 5006 C CA . VAL A 1 614 ? 3.437 4.441 -5.856 1.00 98.25 614 VAL A CA 1
ATOM 5007 C C . VAL A 1 614 ? 4.289 5.679 -6.152 1.00 98.25 614 VAL A C 1
ATOM 5009 O O . VAL A 1 614 ? 5.517 5.572 -6.217 1.00 98.25 614 VAL A O 1
ATOM 5012 N N . ALA A 1 615 ? 3.645 6.827 -6.385 1.00 89.25 615 ALA A N 1
ATOM 5013 C CA . ALA A 1 615 ? 4.307 8.074 -6.800 1.00 89.25 615 ALA A CA 1
ATOM 5014 C C . ALA A 1 615 ? 3.813 9.339 -6.070 1.00 89.25 615 ALA A C 1
ATOM 5016 O O . ALA A 1 615 ? 4.570 10.309 -5.996 1.00 89.25 615 ALA A O 1
ATOM 5017 N N . VAL A 1 616 ? 2.601 9.309 -5.511 1.00 73.12 616 VAL A N 1
ATOM 5018 C CA . VAL A 1 616 ? 2.159 9.902 -4.235 1.00 73.12 616 VAL A CA 1
ATOM 5019 C C . VAL A 1 616 ? 0.698 9.553 -4.051 1.00 73.12 616 VAL A C 1
ATOM 5021 O O . VAL A 1 616 ? -0.061 9.646 -5.037 1.00 73.12 616 VAL A O 1
#

Radius of gyration: 26.61 Å; chains: 1; bounding box: 67×57×84 Å

Secondary structure (DSSP, 8-state):
-PPPP--PPTT---------SS---S--EEEEEPPPSSS---EEEEEEEEE-TTS-EEEEEEEEEE-TT-EEEEEPSS---GGG--SHHHHHHHHHHHHHHHHHS-EE-SSTTSPPEES-SSGGGS-GGGS-SSTTTS-HHHHHHHHHHHHHH------HHHHHHHHHTTSHHHHHHHHHHSS-TTSEEE-SS--TT----HHHHGGG--SS--HHHHHHTT-EEEEE-GGGTTPPP--S-TTS--B----EEEEEE-TTS-EEEEEEESSSS-BTTB-EE-TTS-HHHHHHHHHHHHHHHHHHIIIIIIIIIIIIHHHHHHHHHHHH--TTSHHHHHHHHHHTTHHHHHHHIIIIISSTT-GGGGT-TTGGGHHHHHHHHHHTT--GGGGSHHHHHHHTT---TTTSTT-HHHHHHHHHHHHHHHHHHHHHHHH--SHHHHHS-HHHHHHHHHIIIIITTT-GGG---S---SHHHHHHHHHHHHHIIIIIHHHHHTTHHHHHSSGGGS-S-BSSPPPSSTT---HHHHHHHS--HHHHHHHHHHHHHHTPPPTT--BTT---S----SHHHHHHHHHHHHHHHHHHHHHHHHHTT-SS---TT-GGG-BSSS--

InterPro domains:
  IPR000907 Lipoxygenase [PTHR11771] (12-615)
  IPR001024 PLAT/LH2 domain [PF01477] (9-71)
  IPR001024 PLAT/LH2 domain [PS50095] (1-80)
  IPR001024 PLAT/LH2 domain [SM00308] (5-77)
  IPR001885 Lipoxygenase, mammalian [PR00467] (24-43)
  IPR001885 Lipoxygenase, mammalian [PR00467] (99-113)
  IPR001885 Lipoxygenase, mammalian [PR00467] (246-265)
  IPR001885 Lipoxygenase, mammalian [PR00467] (370-392)
  IPR001885 Lipoxygenase, mammalian [PR00467] (533-550)
  IPR013819 Lipoxygenase, C-terminal [PF00305] (167-600)
  IPR013819 Lipoxygenase, C-terminal [PR00087] (287-304)
  IPR013819 Lipoxygenase, C-terminal [PR00087] (305-322)
  IPR013819 Lipoxygenase, C-terminal [PR00087] (325-345)
  IPR013819 Lipoxygenase, C-terminal [PS51393] (80-616)
  IPR020833 Lipoxygenase, iron binding site [PS00711] (305-319)
  IPR036226 Lipoxigenase, C-terminal domain superfamily [SSF48484] (73-616)
  IPR036392 PLAT/LH2 domain superfamily [SSF49723] (4-77)

pLDDT: mean 93.41, std 11.94, range [23.36, 98.94]